Protein AF-0000000080758827 (afdb_homodimer)

Nearest PDB structures (foldseek):
  2hun-assembly1_A  TM=9.505E-01  e=1.507E-39  Pyrococcus horikoshii OT3
  2hun-assembly1_B  TM=9.381E-01  e=6.979E-38  Pyrococcus horikoshii OT3
  1bxk-assembly1_B  TM=9.393E-01  e=3.432E-36  Escherichia coli
  1r66-assembly1_A-2  TM=9.155E-01  e=5.940E-34  Streptomyces venezuelae
  1r6d-assembly1_A-2  TM=9.085E-01  e=5.594E-34  Streptomyces venezuelae

Radius of gyration: 26.85 Å; Cα contacts (8 Å, |Δi|>4): 1337; chains: 2; bounding box: 59×75×56 Å

Structure (mmCIF, N/CA/C/O backbone):
data_AF-0000000080758827-model_v1
#
loop_
_entity.id
_entity.type
_entity.pdbx_description
1 polymer 'NAD-dependent epimerase/dehydratase'
#
loop_
_atom_site.group_PDB
_atom_site.id
_atom_site.type_symbol
_atom_site.label_atom_id
_atom_site.label_alt_id
_atom_site.label_comp_id
_atom_site.label_asym_id
_atom_site.label_entity_id
_atom_site.label_seq_id
_atom_site.pdbx_PDB_ins_code
_atom_site.Cartn_x
_atom_site.Cartn_y
_atom_site.Cartn_z
_atom_site.occupancy
_atom_site.B_iso_or_equiv
_atom_site.auth_seq_id
_atom_site.auth_comp_id
_atom_site.auth_asym_id
_atom_site.auth_atom_id
_atom_site.pdbx_PDB_model_num
ATOM 1 N N . MET A 1 1 ? -24.893 -21.952 -14.578 1 91.4 1 MET A N 1
ATOM 2 C CA . MET A 1 1 ? -23.441 -21.861 -14.705 1 91.4 1 MET A CA 1
ATOM 3 C C . MET A 1 1 ? -22.905 -20.647 -13.953 1 91.4 1 MET A C 1
ATOM 5 O O . MET A 1 1 ? -23.513 -19.576 -13.982 1 91.4 1 MET A O 1
ATOM 9 N N . LYS A 1 2 ? -21.865 -20.805 -13.203 1 96.43 2 LYS A N 1
ATOM 10 C CA . LYS A 1 2 ? -21.199 -19.708 -12.506 1 96.43 2 LYS A CA 1
ATOM 11 C C . LYS A 1 2 ? -20.139 -19.058 -13.39 1 96.43 2 LYS A C 1
ATOM 13 O O . LYS A 1 2 ? -19.531 -19.723 -14.231 1 96.43 2 LYS A O 1
ATOM 18 N N . VAL A 1 3 ? -20.022 -17.815 -13.243 1 98.68 3 VAL A N 1
ATOM 19 C CA . VAL A 1 3 ? -19.046 -17.077 -14.039 1 98.68 3 VAL A CA 1
ATOM 20 C C . VAL A 1 3 ? -17.894 -16.616 -13.148 1 98.68 3 VAL A C 1
ATOM 22 O O . VAL A 1 3 ? -18.119 -16.028 -12.087 1 98.68 3 VAL A O 1
ATOM 25 N N . MET A 1 4 ? -16.681 -16.916 -13.587 1 98.79 4 MET A N 1
ATOM 26 C CA . MET A 1 4 ? -15.481 -16.48 -12.878 1 98.79 4 MET A CA 1
ATOM 27 C C . MET A 1 4 ? -14.626 -15.577 -13.76 1 98.79 4 MET A C 1
ATOM 29 O O . MET A 1 4 ? -14.297 -15.938 -14.891 1 98.79 4 MET A O 1
ATOM 33 N N . LEU A 1 5 ? -14.383 -14.419 -13.299 1 98.91 5 LEU A N 1
ATOM 34 C CA . LEU A 1 5 ? -13.398 -13.562 -13.95 1 98.91 5 LEU A CA 1
ATOM 35 C C . LEU A 1 5 ? -12.003 -13.815 -13.389 1 98.91 5 LEU A C 1
ATOM 37 O O . LEU A 1 5 ? -11.778 -13.671 -12.185 1 98.91 5 LEU A O 1
ATOM 41 N N . VAL A 1 6 ? -11.105 -14.219 -14.234 1 98.9 6 VAL A N 1
ATOM 42 C CA . VAL A 1 6 ? -9.703 -14.416 -13.88 1 98.9 6 VAL A CA 1
ATOM 43 C C . VAL A 1 6 ? -8.843 -13.362 -14.572 1 98.9 6 VAL A C 1
ATOM 45 O O . VAL A 1 6 ? -8.826 -13.275 -15.802 1 98.9 6 VAL A O 1
ATOM 48 N N . THR A 1 7 ? -8.188 -12.564 -13.79 1 98.82 7 THR A N 1
ATOM 49 C CA . THR A 1 7 ? -7.216 -11.655 -14.389 1 98.82 7 THR A CA 1
ATOM 50 C C . THR A 1 7 ? -5.811 -12.248 -14.326 1 98.82 7 THR A C 1
ATOM 52 O O . THR A 1 7 ? -5.467 -12.942 -13.367 1 98.82 7 THR A O 1
ATOM 55 N N . GLY A 1 8 ? -5.039 -11.956 -15.349 1 97.85 8 GLY A N 1
ATOM 56 C CA . GLY A 1 8 ? -3.709 -12.542 -15.408 1 97.85 8 GLY A CA 1
ATOM 57 C C . GLY A 1 8 ? -3.723 -14.021 -15.744 1 97.85 8 GLY A C 1
ATOM 58 O O . GLY A 1 8 ? -2.812 -14.759 -15.362 1 97.85 8 GLY A O 1
ATOM 59 N N . GLY A 1 9 ? -4.741 -14.445 -16.443 1 98.16 9 GLY A N 1
ATOM 60 C CA . GLY A 1 9 ? -4.932 -15.865 -16.692 1 98.16 9 GLY A CA 1
ATOM 61 C C . GLY A 1 9 ? -4.026 -16.407 -17.781 1 98.16 9 GLY A C 1
ATOM 62 O O . GLY A 1 9 ? -3.941 -17.621 -17.979 1 98.16 9 GLY A O 1
ATOM 63 N N . ALA A 1 10 ? -3.317 -15.534 -18.455 1 97.6 10 ALA A N 1
ATOM 64 C CA . ALA A 1 10 ? -2.369 -15.978 -19.474 1 97.6 10 ALA A CA 1
ATOM 65 C C . ALA A 1 10 ? -0.951 -16.038 -18.914 1 97.6 10 ALA A C 1
ATOM 67 O O . ALA A 1 10 ? -0.002 -16.34 -19.642 1 97.6 10 ALA A O 1
ATOM 68 N N . GLY A 1 11 ? -0.838 -15.736 -17.637 1 96.56 11 GLY A N 1
ATOM 69 C CA . GLY A 1 11 ? 0.446 -15.852 -16.964 1 96.56 11 GLY A CA 1
ATOM 70 C C . GLY A 1 11 ? 0.723 -17.249 -16.443 1 96.56 11 GLY A C 1
ATOM 71 O O . GLY A 1 11 ? -0.016 -18.188 -16.746 1 96.56 11 GLY A O 1
ATOM 72 N N . PHE A 1 12 ? 1.74 -17.387 -15.606 1 96.71 12 PHE A N 1
ATOM 73 C CA . PHE A 1 12 ? 2.234 -18.662 -15.099 1 96.71 12 PHE A CA 1
ATOM 74 C C . PHE A 1 12 ? 1.199 -19.321 -14.195 1 96.71 12 PHE A C 1
ATOM 76 O O . PHE A 1 12 ? 0.519 -20.264 -14.605 1 96.71 12 PHE A O 1
ATOM 83 N N . VAL A 1 13 ? 0.842 -18.702 -13.058 1 97.9 13 VAL A N 1
ATOM 84 C CA . VAL A 1 13 ? -0.056 -19.339 -12.101 1 97.9 13 VAL A CA 1
ATOM 85 C C . VAL A 1 13 ? -1.488 -19.298 -12.63 1 97.9 13 VAL A C 1
ATOM 87 O O . VAL A 1 13 ? -2.231 -20.275 -12.505 1 97.9 13 VAL A O 1
ATOM 90 N N . GLY A 1 14 ? -1.857 -18.209 -13.284 1 98.34 14 GLY A N 1
ATOM 91 C CA . GLY A 1 14 ? -3.207 -18.036 -13.797 1 98.34 14 GLY A CA 1
ATOM 92 C C . GLY A 1 14 ? -3.592 -19.078 -14.83 1 98.34 14 GLY A C 1
ATOM 93 O O . GLY A 1 14 ? -4.687 -19.641 -14.773 1 98.34 14 GLY A O 1
ATOM 94 N N . SER A 1 15 ? -2.7 -19.369 -15.765 1 98.26 15 SER A N 1
ATOM 95 C CA . SER A 1 15 ? -3.009 -20.33 -16.818 1 98.26 15 SER A CA 1
ATOM 96 C C . SER A 1 15 ? -3.12 -21.745 -16.26 1 98.26 15 SER A C 1
ATOM 98 O O . SER A 1 15 ? -3.99 -22.515 -16.675 1 98.26 15 SER A O 1
ATOM 100 N N . ASN A 1 16 ? -2.22 -22.069 -15.317 1 98.45 16 ASN A N 1
ATOM 101 C CA . ASN A 1 16 ? -2.304 -23.373 -14.668 1 98.45 16 ASN A CA 1
ATOM 102 C C . ASN A 1 16 ? -3.592 -23.517 -13.864 1 98.45 16 ASN A C 1
ATOM 104 O O . ASN A 1 16 ? -4.21 -24.583 -13.859 1 98.45 16 ASN A O 1
ATOM 108 N N . PHE A 1 17 ? -4.033 -22.457 -13.239 1 98.8 17 PHE A N 1
ATOM 109 C CA . PHE A 1 17 ? -5.256 -22.471 -12.445 1 98.8 17 PHE A CA 1
ATOM 110 C C . PHE A 1 17 ? -6.474 -22.705 -13.331 1 98.8 17 PHE A C 1
ATOM 112 O O . PHE A 1 17 ? -7.316 -23.553 -13.027 1 98.8 17 PHE A O 1
ATOM 119 N N . ILE A 1 18 ? -6.544 -21.924 -14.413 1 98.72 18 ILE A N 1
ATOM 120 C CA . ILE A 1 18 ? -7.7 -22.028 -15.297 1 98.72 18 ILE A CA 1
ATOM 121 C C . ILE A 1 18 ? -7.811 -23.453 -15.836 1 98.72 18 ILE A C 1
ATOM 123 O O . ILE A 1 18 ? -8.886 -24.056 -15.798 1 98.72 18 ILE A O 1
ATOM 127 N N . ARG A 1 19 ? -6.676 -24.016 -16.305 1 97.36 19 ARG A N 1
ATOM 128 C CA . ARG A 1 19 ? -6.648 -25.368 -16.852 1 97.36 19 ARG A CA 1
ATOM 129 C C . ARG A 1 19 ? -7.075 -26.392 -15.806 1 97.36 19 ARG A C 1
ATOM 131 O O . ARG A 1 19 ? -7.941 -27.23 -16.066 1 97.36 19 ARG A O 1
ATOM 138 N N . PHE A 1 20 ? -6.486 -26.297 -14.65 1 97.46 20 PHE A N 1
ATOM 139 C CA . PHE A 1 20 ? -6.775 -27.21 -13.55 1 97.46 20 PHE A CA 1
ATOM 140 C C . PHE A 1 20 ? -8.239 -27.113 -13.137 1 97.46 20 PHE A C 1
ATOM 142 O O . PHE A 1 20 ? -8.909 -28.132 -12.962 1 97.46 20 PHE A O 1
ATOM 149 N N . PHE A 1 21 ? -8.741 -25.924 -12.985 1 98.27 21 PHE A N 1
ATOM 150 C CA . PHE A 1 21 ? -10.069 -25.648 -12.45 1 98.27 21 PHE A CA 1
ATOM 151 C C . PHE A 1 21 ? -11.15 -26.122 -13.414 1 98.27 21 PHE A C 1
ATOM 153 O O . PHE A 1 21 ? -12.115 -26.771 -13.003 1 98.27 21 PHE A O 1
ATOM 160 N N . LEU A 1 22 ? -11.037 -25.799 -14.714 1 97.39 22 LEU A N 1
ATOM 161 C CA . LEU A 1 22 ? -12.053 -26.136 -15.705 1 97.39 22 LEU A CA 1
ATOM 162 C C . LEU A 1 22 ? -12.142 -27.645 -15.902 1 97.39 22 LEU A C 1
ATOM 164 O O . LEU A 1 22 ? -13.209 -28.171 -16.229 1 97.39 22 LEU A O 1
ATOM 168 N N . ARG A 1 23 ? -11.04 -28.359 -15.705 1 95.74 23 ARG A N 1
ATOM 169 C CA . ARG A 1 23 ? -11.032 -29.813 -15.828 1 95.74 23 ARG A CA 1
ATOM 170 C C . ARG A 1 23 ? -11.882 -30.459 -14.739 1 95.74 23 ARG A C 1
ATOM 172 O O . ARG A 1 23 ? -12.485 -31.512 -14.957 1 95.74 23 ARG A O 1
ATOM 179 N N . ARG A 1 24 ? -12.066 -29.78 -13.65 1 95.75 24 ARG A N 1
ATOM 180 C CA . ARG A 1 24 ? -12.657 -30.432 -12.486 1 95.75 24 ARG A CA 1
ATOM 181 C C . ARG A 1 24 ? -14.004 -29.808 -12.135 1 95.75 24 ARG A C 1
ATOM 183 O O . ARG A 1 24 ? -14.771 -30.373 -11.352 1 95.75 24 ARG A O 1
ATOM 190 N N . ASN A 1 25 ? -14.325 -28.711 -12.72 1 96.23 25 ASN A N 1
ATOM 191 C CA . ASN A 1 25 ? -15.56 -27.998 -12.413 1 96.23 25 ASN A CA 1
ATOM 192 C C . ASN A 1 25 ? -16.348 -27.671 -13.679 1 96.23 25 ASN A C 1
ATOM 194 O O . ASN A 1 25 ? -16.134 -26.625 -14.295 1 96.23 25 ASN A O 1
ATOM 198 N N . LYS A 1 26 ? -17.403 -28.404 -13.946 1 94.59 26 LYS A N 1
ATOM 199 C CA . LYS A 1 26 ? -18.102 -28.347 -15.226 1 94.59 26 LYS A CA 1
ATOM 200 C C . LYS A 1 26 ? -19.119 -27.21 -15.248 1 94.59 26 LYS A C 1
ATOM 202 O O . LYS A 1 26 ? -19.545 -26.771 -16.319 1 94.59 26 LYS A O 1
ATOM 207 N N . ASN A 1 27 ? -19.448 -26.694 -14.147 1 96.36 27 ASN A N 1
ATOM 208 C CA . ASN A 1 27 ? -20.522 -25.71 -14.068 1 96.36 27 ASN A CA 1
ATOM 209 C C . ASN A 1 27 ? -19.975 -24.286 -14.017 1 96.36 27 ASN A C 1
ATOM 211 O O . ASN A 1 27 ? -20.65 -23.374 -13.536 1 96.36 27 ASN A O 1
ATOM 215 N N . PHE A 1 28 ? -18.788 -24.059 -14.576 1 97.91 28 PHE A N 1
ATOM 216 C CA . PHE A 1 28 ? -18.194 -22.728 -14.546 1 97.91 28 PHE A CA 1
ATOM 217 C C . PHE A 1 28 ? -17.837 -22.263 -15.953 1 97.91 28 PHE A C 1
ATOM 219 O O . PHE A 1 28 ? -17.416 -23.065 -16.79 1 97.91 28 PHE A O 1
ATOM 226 N N . ILE A 1 29 ? -17.985 -21.005 -16.182 1 98.31 29 ILE A N 1
ATOM 227 C CA . ILE A 1 29 ? -17.431 -20.277 -17.318 1 98.31 29 ILE A CA 1
ATOM 228 C C . ILE A 1 29 ? -16.346 -19.316 -16.836 1 98.31 29 ILE A C 1
ATOM 230 O O . ILE A 1 29 ? -16.512 -18.646 -15.814 1 98.31 29 ILE A O 1
ATOM 234 N N . ILE A 1 30 ? -15.254 -19.262 -17.568 1 98.73 30 ILE A N 1
ATOM 235 C CA . ILE A 1 30 ? -14.148 -18.408 -17.152 1 98.73 30 ILE A CA 1
ATOM 236 C C . ILE A 1 30 ? -13.938 -17.297 -18.178 1 98.73 30 ILE A C 1
ATOM 238 O O . ILE A 1 30 ? -13.795 -17.567 -19.373 1 98.73 30 ILE A O 1
ATOM 242 N N . ILE A 1 31 ? -14.021 -16.07 -17.734 1 98.85 31 ILE A N 1
ATOM 243 C CA . ILE A 1 31 ? -13.564 -14.905 -18.485 1 98.85 31 ILE A CA 1
ATOM 244 C C . ILE A 1 31 ? -12.13 -14.565 -18.087 1 98.85 31 ILE A C 1
ATOM 246 O O . ILE A 1 31 ? -11.876 -14.143 -16.956 1 98.85 31 ILE A O 1
ATOM 250 N N . ASN A 1 32 ? -11.195 -14.781 -18.998 1 98.78 32 ASN A N 1
ATOM 251 C CA . ASN A 1 32 ? -9.778 -14.522 -18.769 1 98.78 32 ASN A CA 1
ATOM 252 C C . ASN A 1 32 ? -9.367 -13.15 -19.296 1 98.78 32 ASN A C 1
ATOM 254 O O . ASN A 1 32 ? -9.32 -12.935 -20.508 1 98.78 32 ASN A O 1
ATOM 258 N N . MET A 1 33 ? -9.062 -12.253 -18.426 1 98.6 33 MET A N 1
ATOM 259 C CA . MET A 1 33 ? -8.585 -10.929 -18.817 1 98.6 33 MET A CA 1
ATOM 260 C C . MET A 1 33 ? -7.083 -10.804 -18.59 1 98.6 33 MET A C 1
ATOM 262 O O . MET A 1 33 ? -6.596 -11.043 -17.483 1 98.6 33 MET A O 1
ATOM 266 N N . ASP A 1 34 ? -6.376 -10.431 -19.576 1 98.1 34 ASP A N 1
ATOM 267 C CA . ASP A 1 34 ? -4.922 -10.307 -19.515 1 98.1 34 ASP A CA 1
ATOM 268 C C . ASP A 1 34 ? -4.42 -9.248 -20.494 1 98.1 34 ASP A C 1
ATOM 270 O O . ASP A 1 34 ? -4.974 -9.089 -21.583 1 98.1 34 ASP A O 1
ATOM 274 N N . ASN A 1 35 ? -3.359 -8.565 -20.054 1 96.06 35 ASN A N 1
ATOM 275 C CA . ASN A 1 35 ? -2.834 -7.522 -20.928 1 96.06 35 ASN A CA 1
ATOM 276 C C . ASN A 1 35 ? -1.701 -8.044 -21.807 1 96.06 35 ASN A C 1
ATOM 278 O O . ASN A 1 35 ? -1.16 -7.307 -22.633 1 96.06 35 ASN A O 1
ATOM 282 N N . LEU A 1 36 ? -1.297 -9.315 -21.647 1 94.26 36 LEU A N 1
ATOM 283 C CA . LEU A 1 36 ? -0.262 -9.986 -22.426 1 94.26 36 LEU A CA 1
ATOM 284 C C . LEU A 1 36 ? 1.051 -9.213 -22.363 1 94.26 36 LEU A C 1
ATOM 286 O O . LEU A 1 36 ? 1.664 -8.938 -23.397 1 94.26 36 LEU A O 1
ATOM 290 N N . SER A 1 37 ? 1.338 -8.821 -21.059 1 86.37 37 SER A N 1
ATOM 291 C CA . SER A 1 37 ? 2.641 -8.206 -20.832 1 86.37 37 SER A CA 1
ATOM 292 C C . SER A 1 37 ? 3.772 -9.202 -21.072 1 86.37 37 SER A C 1
ATOM 294 O O . SER A 1 37 ? 3.531 -10.329 -21.509 1 86.37 37 SER A O 1
ATOM 296 N N . SER A 1 38 ? 4.967 -8.861 -20.793 1 78.53 38 SER A N 1
ATOM 297 C CA . SER A 1 38 ? 6.15 -9.644 -21.136 1 78.53 38 SER A CA 1
ATOM 298 C C . SER A 1 38 ? 6.176 -10.967 -20.379 1 78.53 38 SER A C 1
ATOM 300 O O . SER A 1 38 ? 6.854 -11.911 -20.791 1 78.53 38 SER A O 1
ATOM 302 N N . THR A 1 39 ? 5.373 -11.064 -19.356 1 81.45 39 THR A N 1
ATOM 303 C CA . THR A 1 39 ? 5.426 -12.267 -18.533 1 81.45 39 THR A CA 1
ATOM 304 C C . THR A 1 39 ? 4.229 -13.17 -18.817 1 81.45 39 THR A C 1
ATOM 306 O O . THR A 1 39 ? 3.995 -14.143 -18.098 1 81.45 39 THR A O 1
ATOM 309 N N . SER A 1 40 ? 3.421 -12.828 -19.757 1 90.08 40 SER A N 1
ATOM 310 C CA . SER A 1 40 ? 2.255 -13.625 -20.123 1 90.08 40 SER A CA 1
ATOM 311 C C . SER A 1 40 ? 2.244 -13.937 -21.616 1 90.08 40 SER A C 1
ATOM 313 O O . SER A 1 40 ? 2.889 -13.243 -22.404 1 90.08 40 SER A O 1
ATOM 315 N N . ASN A 1 41 ? 1.551 -15.064 -21.906 1 92.42 41 ASN A N 1
ATOM 316 C CA . ASN A 1 41 ? 1.505 -15.578 -23.271 1 92.42 41 ASN A CA 1
ATOM 317 C C . ASN A 1 41 ? 0.229 -16.375 -23.527 1 92.42 41 ASN A C 1
ATOM 319 O O . ASN A 1 41 ? -0.125 -17.257 -22.741 1 92.42 41 ASN A O 1
ATOM 323 N N . LEU A 1 42 ? -0.366 -16.097 -24.672 1 94.74 42 LEU A N 1
ATOM 324 C CA . LEU A 1 42 ? -1.588 -16.82 -25.006 1 94.74 42 LEU A CA 1
ATOM 325 C C . LEU A 1 42 ? -1.295 -18.295 -25.259 1 94.74 42 LEU A C 1
ATOM 327 O O . LEU A 1 42 ? -2.197 -19.132 -25.193 1 94.74 42 LEU A O 1
ATOM 331 N N . GLU A 1 43 ? -0.035 -18.608 -25.533 1 94.15 43 GLU A N 1
ATOM 332 C CA . GLU A 1 43 ? 0.355 -20.005 -25.705 1 94.15 43 GLU A CA 1
ATOM 333 C C . GLU A 1 43 ? 0.105 -20.809 -24.432 1 94.15 43 GLU A C 1
ATOM 335 O O . GLU A 1 43 ? -0.091 -22.024 -24.488 1 94.15 43 GLU A O 1
ATOM 340 N N . ASN A 1 44 ? 0.028 -20.116 -23.312 1 95.89 44 ASN A N 1
ATOM 341 C CA . ASN A 1 44 ? -0.185 -20.781 -22.031 1 95.89 44 ASN A CA 1
ATOM 342 C C . ASN A 1 44 ? -1.606 -21.326 -21.912 1 95.89 44 ASN A C 1
ATOM 344 O O . ASN A 1 44 ? -1.872 -22.2 -21.086 1 95.89 44 ASN A O 1
ATOM 348 N N . VAL A 1 45 ? -2.536 -20.805 -22.738 1 96.66 45 VAL A N 1
ATOM 349 C CA . VAL A 1 45 ? -3.931 -21.221 -22.637 1 96.66 45 VAL A CA 1
ATOM 350 C C . VAL A 1 45 ? -4.445 -21.643 -24.012 1 96.66 45 VAL A C 1
ATOM 352 O O . VAL A 1 45 ? -5.647 -21.575 -24.281 1 96.66 45 VAL A O 1
ATOM 355 N N . LYS A 1 46 ? -3.596 -21.965 -24.902 1 95.04 46 LYS A N 1
ATOM 356 C CA . LYS A 1 46 ? -3.95 -22.312 -26.275 1 95.04 46 LYS A CA 1
ATOM 357 C C . LYS A 1 46 ? -4.91 -23.498 -26.313 1 95.04 46 LYS A C 1
ATOM 359 O O . LYS A 1 46 ? -5.808 -23.55 -27.155 1 95.04 46 LYS A O 1
ATOM 364 N N . ASP A 1 47 ? -4.757 -24.447 -25.426 1 94.41 47 ASP A N 1
ATOM 365 C CA . ASP A 1 47 ? -5.559 -25.666 -25.376 1 94.41 47 ASP A CA 1
ATOM 366 C C . ASP A 1 47 ? -6.997 -25.36 -24.965 1 94.41 47 ASP A C 1
ATOM 368 O O . ASP A 1 47 ? -7.893 -26.184 -25.16 1 94.41 47 ASP A O 1
ATOM 372 N N . LEU A 1 48 ? -7.264 -24.144 -24.417 1 96.3 48 LEU A N 1
ATOM 373 C CA . LEU A 1 48 ? -8.585 -23.767 -23.926 1 96.3 48 LEU A CA 1
ATOM 374 C C . LEU A 1 48 ? -9.32 -22.907 -24.948 1 96.3 48 LEU A C 1
ATOM 376 O O . LEU A 1 48 ? -10.523 -22.669 -24.816 1 96.3 48 LEU A O 1
ATOM 380 N N . GLU A 1 49 ? -8.632 -22.511 -25.951 1 93.01 49 GLU A N 1
ATOM 381 C CA . GLU A 1 49 ? -9.115 -21.503 -26.89 1 93.01 49 GLU A CA 1
ATOM 382 C C . GLU A 1 49 ? -10.441 -21.924 -27.517 1 93.01 49 GLU A C 1
ATOM 384 O O . GLU A 1 49 ? -11.292 -21.08 -27.806 1 93.01 49 GLU A O 1
ATOM 389 N N . LYS A 1 50 ? -10.747 -23.228 -27.706 1 93.69 50 LYS A N 1
ATOM 390 C CA . LYS A 1 50 ? -11.943 -23.706 -28.394 1 93.69 50 LYS A CA 1
ATOM 391 C C . LYS A 1 50 ? -13.029 -24.103 -27.397 1 93.69 50 LYS A C 1
ATOM 393 O O . LYS A 1 50 ? -14.141 -24.457 -27.792 1 93.69 50 LYS A O 1
ATOM 398 N N . SER A 1 51 ? -12.723 -24.081 -26.148 1 95.2 51 SER A N 1
ATOM 399 C CA . SER A 1 51 ? -13.71 -24.43 -25.132 1 95.2 51 SER A CA 1
ATOM 400 C C . SER A 1 51 ? -14.816 -23.383 -25.053 1 95.2 51 SER A C 1
ATOM 402 O O . SER A 1 51 ? -14.54 -22.185 -24.972 1 95.2 51 SER A O 1
ATOM 404 N N . PRO A 1 52 ? -16.05 -23.776 -25.074 1 96.21 52 PRO A N 1
ATOM 405 C CA . PRO A 1 52 ? -17.153 -22.823 -24.932 1 96.21 52 PRO A CA 1
ATOM 406 C C . PRO A 1 52 ? -17.213 -22.193 -23.542 1 96.21 52 PRO A C 1
ATOM 408 O O . PRO A 1 52 ? -17.942 -21.22 -23.333 1 96.21 52 PRO A O 1
ATOM 411 N N . ARG A 1 53 ? -16.455 -22.74 -22.59 1 97.86 53 ARG A N 1
ATOM 412 C CA . ARG A 1 53 ? -16.498 -22.261 -21.212 1 97.86 53 ARG A CA 1
ATOM 413 C C . ARG A 1 53 ? -15.327 -21.329 -20.92 1 97.86 53 ARG A C 1
ATOM 415 O O . ARG A 1 53 ? -15.119 -20.925 -19.774 1 97.86 53 ARG A O 1
ATOM 422 N N . TYR A 1 54 ? -14.553 -21.001 -21.96 1 98.3 54 TYR A N 1
ATOM 423 C CA . TYR A 1 54 ? -13.402 -20.117 -21.821 1 98.3 54 TYR A CA 1
ATOM 424 C C . TYR A 1 54 ? -13.501 -18.937 -22.781 1 98.3 54 TYR A C 1
ATOM 426 O O . TYR A 1 54 ? -13.646 -19.124 -23.991 1 98.3 54 TYR A O 1
ATOM 434 N N . HIS A 1 55 ? -13.384 -17.747 -22.286 1 98.28 55 HIS A N 1
ATOM 435 C CA . HIS A 1 55 ? -13.401 -16.519 -23.072 1 98.28 55 HIS A CA 1
ATOM 436 C C . HIS A 1 55 ? -12.227 -15.616 -22.709 1 98.28 55 HIS A C 1
ATOM 438 O O . HIS A 1 55 ? -11.934 -15.416 -21.528 1 98.28 55 HIS A O 1
ATOM 444 N N . PHE A 1 56 ? -11.589 -15.065 -23.717 1 98.29 56 PHE A N 1
ATOM 445 C CA . PHE A 1 56 ? -10.423 -14.219 -23.495 1 98.29 56 PHE A CA 1
ATOM 446 C C . PHE A 1 56 ? -10.751 -12.758 -23.781 1 98.29 56 PHE A C 1
ATOM 448 O O . PHE A 1 56 ? -11.428 -12.449 -24.764 1 98.29 56 PHE A O 1
ATOM 455 N N . VAL A 1 57 ? -10.321 -11.889 -22.9 1 98.2 57 VAL A N 1
ATOM 456 C CA . VAL A 1 57 ? -10.403 -10.442 -23.07 1 98.2 57 VAL A CA 1
ATOM 457 C C . VAL A 1 57 ? -9.016 -9.823 -22.913 1 98.2 57 VAL A C 1
ATOM 459 O O . VAL A 1 57 ? -8.395 -9.938 -21.854 1 98.2 57 VAL A O 1
ATOM 462 N N . LYS A 1 58 ? -8.508 -9.229 -23.958 1 98.09 58 LYS A N 1
ATOM 463 C CA . LYS A 1 58 ? -7.229 -8.531 -23.859 1 98.09 58 LYS A CA 1
ATOM 464 C C . LYS A 1 58 ? -7.399 -7.163 -23.205 1 98.09 58 LYS A C 1
ATOM 466 O O . LYS A 1 58 ? -8.183 -6.337 -23.676 1 98.09 58 LYS A O 1
ATOM 471 N N . GLY A 1 59 ? -6.717 -6.964 -22.107 1 97.25 59 GLY A N 1
ATOM 472 C CA . GLY A 1 59 ? -6.783 -5.653 -21.482 1 97.25 59 GLY A CA 1
ATOM 473 C C . GLY A 1 59 ? -6.094 -5.602 -20.131 1 97.25 59 GLY A C 1
ATOM 474 O O . GLY A 1 59 ? -5.821 -6.641 -19.527 1 97.25 59 GLY A O 1
ATOM 475 N N . SER A 1 60 ? -5.883 -4.41 -19.726 1 96.75 60 SER A N 1
ATOM 476 C CA . SER A 1 60 ? -5.229 -4.142 -18.449 1 96.75 60 SER A CA 1
ATOM 477 C C . SER A 1 60 ? -6.251 -3.866 -17.352 1 96.75 60 SER A C 1
ATOM 479 O O . SER A 1 60 ? -7.261 -3.199 -17.589 1 96.75 60 SER A O 1
ATOM 481 N N . ILE A 1 61 ? -5.93 -4.306 -16.177 1 97.77 61 ILE A N 1
ATOM 482 C CA . ILE A 1 61 ? -6.839 -4.06 -15.063 1 97.77 61 ILE A CA 1
ATOM 483 C C . ILE A 1 61 ? -6.737 -2.6 -14.627 1 97.77 61 ILE A C 1
ATOM 485 O O . ILE A 1 61 ? -7.534 -2.132 -13.81 1 97.77 61 ILE A O 1
ATOM 489 N N . THR A 1 62 ? -5.782 -1.86 -15.158 1 95.38 62 THR A N 1
ATOM 490 C CA . THR A 1 62 ? -5.676 -0.437 -14.856 1 95.38 62 THR A CA 1
ATOM 491 C C . THR A 1 62 ? -6.653 0.37 -15.706 1 95.38 62 THR A C 1
ATOM 493 O O . THR A 1 62 ? -6.84 1.567 -15.479 1 95.38 62 THR A O 1
ATOM 496 N N . ASN A 1 63 ? -7.19 -0.233 -16.722 1 96.49 63 ASN A N 1
ATOM 497 C CA . ASN A 1 63 ? -8.189 0.412 -17.567 1 96.49 63 ASN A CA 1
ATOM 498 C C . ASN A 1 63 ? -9.582 0.335 -16.947 1 96.49 63 ASN A C 1
ATOM 500 O O . ASN A 1 63 ? -10.335 -0.602 -17.217 1 96.49 63 ASN A O 1
ATOM 504 N N . HIS A 1 64 ? -9.909 1.32 -16.261 1 94.89 64 HIS A N 1
ATOM 505 C CA . HIS A 1 64 ? -11.141 1.344 -15.481 1 94.89 64 HIS A CA 1
ATOM 506 C C . HIS A 1 64 ? -12.361 1.127 -16.37 1 94.89 64 HIS A C 1
ATOM 508 O O . HIS A 1 64 ? -13.276 0.385 -16.006 1 94.89 64 HIS A O 1
ATOM 514 N N . GLU A 1 65 ? -12.356 1.76 -17.466 1 96.49 65 GLU A N 1
ATOM 515 C CA . GLU A 1 65 ? -13.49 1.649 -18.379 1 96.49 65 GLU A CA 1
ATOM 516 C C . GLU A 1 65 ? -13.658 0.217 -18.879 1 96.49 65 GLU A C 1
ATOM 518 O O . GLU A 1 65 ? -14.775 -0.303 -18.926 1 96.49 65 GLU A O 1
ATOM 523 N N . LEU A 1 66 ? -12.601 -0.39 -19.236 1 98.16 66 LEU A N 1
ATOM 524 C CA . LEU A 1 66 ? -12.656 -1.76 -19.735 1 98.16 66 LEU A CA 1
ATOM 525 C C . LEU A 1 66 ? -13.088 -2.723 -18.635 1 98.16 66 LEU A C 1
ATOM 527 O O . LEU A 1 66 ? -13.894 -3.625 -18.874 1 98.16 66 LEU A O 1
ATOM 531 N N . VAL A 1 67 ? -12.562 -2.544 -17.464 1 98.3 67 VAL A N 1
ATOM 532 C CA . VAL A 1 67 ? -12.903 -3.412 -16.342 1 98.3 67 VAL A CA 1
ATOM 533 C C . VAL A 1 67 ? -14.393 -3.292 -16.031 1 98.3 67 VAL A C 1
ATOM 535 O O . VAL A 1 67 ? -15.076 -4.3 -15.835 1 98.3 67 VAL A O 1
ATOM 538 N N . ASN A 1 68 ? -14.868 -2.088 -16.029 1 97.22 68 ASN A N 1
ATOM 539 C CA . ASN A 1 68 ? -16.295 -1.867 -15.824 1 97.22 68 ASN A CA 1
ATOM 540 C C . ASN A 1 68 ? -17.13 -2.58 -16.884 1 97.22 68 ASN A C 1
ATOM 542 O O . ASN A 1 68 ? -18.144 -3.205 -16.565 1 97.22 68 ASN A O 1
ATOM 546 N N . TYR A 1 69 ? -16.683 -2.452 -18.083 1 98.35 69 TYR A N 1
ATOM 547 C CA . TYR A 1 69 ? -17.389 -3.086 -19.191 1 98.35 69 TYR A CA 1
ATOM 548 C C . TYR A 1 69 ? -17.434 -4.599 -19.015 1 98.35 69 TYR A C 1
ATOM 550 O O . TYR A 1 69 ? -18.488 -5.218 -19.175 1 98.35 69 TYR A O 1
ATOM 558 N N . VAL A 1 70 ? -16.34 -5.202 -18.69 1 98.7 70 VAL A N 1
ATOM 559 C CA . VAL A 1 70 ? -16.223 -6.652 -18.574 1 98.7 70 VAL A CA 1
ATOM 560 C C . VAL A 1 70 ? -17.112 -7.153 -17.439 1 98.7 70 VAL A C 1
ATOM 562 O O . VAL A 1 70 ? -17.832 -8.142 -17.596 1 98.7 70 VAL A O 1
ATOM 565 N N . ILE A 1 71 ? -17.087 -6.493 -16.267 1 98.38 71 ILE A N 1
ATOM 566 C CA . ILE A 1 71 ? -17.845 -6.928 -15.099 1 98.38 71 ILE A CA 1
ATOM 567 C C . ILE A 1 71 ? -19.337 -6.707 -15.34 1 98.38 71 ILE A C 1
ATOM 569 O O . ILE A 1 71 ? -20.163 -7.548 -14.977 1 98.38 71 ILE A O 1
ATOM 573 N N . LYS A 1 72 ? -19.648 -5.595 -16.004 1 97.59 72 LYS A N 1
ATOM 574 C CA . LYS A 1 72 ? -21.043 -5.327 -16.342 1 97.59 72 LYS A CA 1
ATOM 575 C C . LYS A 1 72 ? -21.581 -6.368 -17.32 1 97.59 72 LYS A C 1
ATOM 577 O O . LYS A 1 72 ? -22.701 -6.858 -17.159 1 97.59 72 LYS A O 1
ATOM 582 N N . ARG A 1 73 ? -20.814 -6.719 -18.277 1 98.24 73 ARG A N 1
ATOM 583 C CA . ARG A 1 73 ? -21.233 -7.596 -19.366 1 98.24 73 ARG A CA 1
ATOM 584 C C . ARG A 1 73 ? -21.376 -9.036 -18.884 1 98.24 73 ARG A C 1
ATOM 586 O O . ARG A 1 73 ? -22.345 -9.717 -19.226 1 98.24 73 ARG A O 1
ATOM 593 N N . HIS A 1 74 ? -20.39 -9.479 -18.098 1 98.26 74 HIS A N 1
ATOM 594 C CA . HIS A 1 74 ? -20.324 -10.907 -17.807 1 98.26 74 HIS A CA 1
ATOM 595 C C . HIS A 1 74 ? -20.886 -11.214 -16.423 1 98.26 74 HIS A C 1
ATOM 597 O O . HIS A 1 74 ? -21.17 -12.371 -16.106 1 98.26 74 HIS A O 1
ATOM 603 N N . ARG A 1 75 ? -21.043 -10.235 -15.562 1 96.94 75 ARG A N 1
ATOM 604 C CA . ARG A 1 75 ? -21.634 -10.361 -14.234 1 96.94 75 ARG A CA 1
ATOM 605 C C . ARG A 1 75 ? -21.021 -11.53 -13.47 1 96.94 75 ARG A C 1
ATOM 607 O O . ARG A 1 75 ? -21.739 -12.415 -13 1 96.94 75 ARG A O 1
ATOM 614 N N . PRO A 1 76 ? -19.679 -11.484 -13.296 1 98.66 76 PRO A N 1
ATOM 615 C CA . PRO A 1 76 ? -19.02 -12.609 -12.629 1 98.66 76 PRO A CA 1
ATOM 616 C C . PRO A 1 76 ? -19.507 -12.813 -11.196 1 98.66 76 PRO A C 1
ATOM 618 O O . PRO A 1 76 ? -19.764 -11.84 -10.483 1 98.66 76 PRO A O 1
ATOM 621 N N . ASP A 1 77 ? -19.635 -14.094 -10.834 1 98.28 77 ASP A N 1
ATOM 622 C CA . ASP A 1 77 ? -19.941 -14.476 -9.459 1 98.28 77 ASP A CA 1
ATOM 623 C C . ASP A 1 77 ? -18.703 -14.365 -8.57 1 98.28 77 ASP A C 1
ATOM 625 O O . ASP A 1 77 ? -18.815 -14.105 -7.371 1 98.28 77 ASP A O 1
ATOM 629 N N . CYS A 1 78 ? -17.553 -14.615 -9.106 1 98.45 78 CYS A N 1
ATOM 630 C CA . CYS A 1 78 ? -16.294 -14.513 -8.375 1 98.45 78 CYS A CA 1
ATOM 631 C C . CYS A 1 78 ? -15.194 -13.943 -9.261 1 98.45 78 CYS A C 1
ATOM 633 O O . CYS A 1 78 ? -15.278 -14.017 -10.488 1 98.45 78 CYS A O 1
ATOM 635 N N . ILE A 1 79 ? -14.298 -13.322 -8.69 1 98.91 79 ILE A N 1
ATOM 636 C CA . ILE A 1 79 ? -13.121 -12.763 -9.346 1 98.91 79 ILE A CA 1
ATOM 637 C C . ILE A 1 79 ? -11.856 -13.271 -8.657 1 98.91 79 ILE A C 1
ATOM 639 O O . ILE A 1 79 ? -11.731 -13.184 -7.433 1 98.91 79 ILE A O 1
ATOM 643 N N . ILE A 1 80 ? -10.949 -13.837 -9.373 1 98.95 80 ILE A N 1
ATOM 644 C CA . ILE A 1 80 ? -9.619 -14.173 -8.879 1 98.95 80 ILE A CA 1
ATOM 645 C C . ILE A 1 80 ? -8.573 -13.32 -9.593 1 98.95 80 ILE A C 1
ATOM 647 O O . ILE A 1 80 ? -8.453 -13.372 -10.819 1 98.95 80 ILE A O 1
ATOM 651 N N . ASN A 1 81 ? -7.845 -12.579 -8.877 1 98.9 81 ASN A N 1
ATOM 652 C CA . ASN A 1 81 ? -6.91 -11.612 -9.442 1 98.9 81 ASN A CA 1
ATOM 653 C C . ASN A 1 81 ? -5.473 -12.124 -9.387 1 98.9 81 ASN A C 1
ATOM 655 O O . ASN A 1 81 ? -4.798 -11.983 -8.366 1 98.9 81 ASN A O 1
ATOM 659 N N . PHE A 1 82 ? -4.994 -12.593 -10.533 1 98.52 82 PHE A N 1
ATOM 660 C CA . PHE A 1 82 ? -3.602 -13.009 -10.659 1 98.52 82 PHE A CA 1
ATOM 661 C C . PHE A 1 82 ? -2.754 -11.89 -11.253 1 98.52 82 PHE A C 1
ATOM 663 O O . PHE A 1 82 ? -1.524 -11.966 -11.248 1 98.52 82 PHE A O 1
ATOM 670 N N . ALA A 1 83 ? -3.43 -10.916 -11.788 1 97.37 83 ALA A N 1
ATOM 671 C CA . ALA A 1 83 ? -2.712 -9.897 -12.548 1 97.37 83 ALA A CA 1
ATOM 672 C C . ALA A 1 83 ? -1.691 -9.177 -11.672 1 97.37 83 ALA A C 1
ATOM 674 O O . ALA A 1 83 ? -2.013 -8.74 -10.564 1 97.37 83 ALA A O 1
ATOM 675 N N . SER A 1 84 ? -0.557 -9.123 -12.126 1 92.82 84 SER A N 1
ATOM 676 C CA . SER A 1 84 ? 0.538 -8.493 -11.395 1 92.82 84 SER A CA 1
ATOM 677 C C . SER A 1 84 ? 1.698 -8.151 -12.325 1 92.82 84 SER A C 1
ATOM 679 O O . SER A 1 84 ? 1.909 -8.824 -13.336 1 92.82 84 SER A O 1
ATOM 681 N N . GLU A 1 85 ? 2.284 -7.071 -12.003 1 86.63 85 GLU A N 1
ATOM 682 C CA . GLU A 1 85 ? 3.61 -6.811 -12.558 1 86.63 85 GLU A CA 1
ATOM 683 C C . GLU A 1 85 ? 4.707 -7.297 -11.615 1 86.63 85 GLU A C 1
ATOM 685 O O . GLU A 1 85 ? 4.66 -7.035 -10.412 1 86.63 85 GLU A O 1
ATOM 690 N N . SER A 1 86 ? 5.639 -8.153 -12.143 1 71.81 86 SER A N 1
ATOM 691 C CA . SER A 1 86 ? 6.655 -8.74 -11.275 1 71.81 86 SER A CA 1
ATOM 692 C C . SER A 1 86 ? 8.058 -8.478 -11.81 1 71.81 86 SER A C 1
ATOM 694 O O . SER A 1 86 ? 9.049 -8.751 -11.129 1 71.81 86 SER A O 1
ATOM 696 N N . SER A 1 87 ? 8.11 -8.052 -12.95 1 65.05 87 SER A N 1
ATOM 697 C CA . SER A 1 87 ? 9.438 -7.982 -13.551 1 65.05 87 SER A CA 1
ATOM 698 C C . SER A 1 87 ? 10.075 -6.615 -13.327 1 65.05 87 SER A C 1
ATOM 700 O O . SER A 1 87 ? 9.486 -5.586 -13.668 1 65.05 87 SER A O 1
ATOM 702 N N . LEU A 1 88 ? 11.171 -6.714 -12.715 1 54.97 88 LEU A N 1
ATOM 703 C CA . LEU A 1 88 ? 12.001 -5.545 -12.445 1 54.97 88 LEU A CA 1
ATOM 704 C C . LEU A 1 88 ? 12.532 -4.945 -13.743 1 54.97 88 LEU A C 1
ATOM 706 O O . LEU A 1 88 ? 12.8 -3.743 -13.812 1 54.97 88 LEU A O 1
ATOM 710 N N . ASP A 1 89 ? 12.727 -5.892 -14.643 1 52.24 89 ASP A N 1
ATOM 711 C CA . ASP A 1 89 ? 13.378 -5.429 -15.865 1 52.24 89 ASP A CA 1
ATOM 712 C C . ASP A 1 89 ? 12.579 -4.306 -16.522 1 52.24 89 ASP A C 1
ATOM 714 O O . ASP A 1 89 ? 13.155 -3.394 -17.118 1 52.24 89 ASP A O 1
ATOM 718 N N . ASN A 1 90 ? 11.364 -4.375 -16.284 1 50.48 90 ASN A N 1
ATOM 719 C CA . ASN A 1 90 ? 10.522 -3.37 -16.924 1 50.48 90 ASN A CA 1
ATOM 720 C C . ASN A 1 90 ? 10.491 -2.072 -16.123 1 50.48 90 ASN A C 1
ATOM 722 O O . ASN A 1 90 ? 9.852 -1.1 -16.531 1 50.48 90 ASN A O 1
ATOM 726 N N . CYS A 1 91 ? 11.146 -2.106 -14.983 1 54.14 91 CYS A N 1
ATOM 727 C CA . CYS A 1 91 ? 11.128 -0.94 -14.107 1 54.14 91 CYS A CA 1
ATOM 728 C C . CYS A 1 91 ? 11.968 0.192 -14.688 1 54.14 91 CYS A C 1
ATOM 730 O O . CYS A 1 91 ? 11.768 1.358 -14.344 1 54.14 91 CYS A O 1
ATOM 732 N N . ALA A 1 92 ? 12.884 -0.189 -15.579 1 53.98 92 ALA A N 1
ATOM 733 C CA . ALA A 1 92 ? 13.699 0.861 -16.185 1 53.98 92 ALA A CA 1
ATOM 734 C C . ALA A 1 92 ? 12.842 1.807 -17.02 1 53.98 92 ALA A C 1
ATOM 736 O O . ALA A 1 92 ? 13.047 3.023 -16.997 1 53.98 92 ALA A O 1
ATOM 737 N N . ASN A 1 93 ? 11.838 1.229 -17.702 1 61.73 93 ASN A N 1
ATOM 738 C CA . ASN A 1 93 ? 11.077 2.051 -18.636 1 61.73 93 ASN A CA 1
ATOM 739 C C . ASN A 1 93 ? 9.84 2.652 -17.974 1 61.73 93 ASN A C 1
ATOM 741 O O . ASN A 1 93 ? 9.368 3.715 -18.381 1 61.73 93 ASN A O 1
ATOM 745 N N . ASN A 1 94 ? 9.377 1.959 -17.075 1 78 94 ASN A N 1
ATOM 746 C CA . ASN A 1 94 ? 8.219 2.453 -16.338 1 78 94 ASN A CA 1
ATOM 747 C C . ASN A 1 94 ? 8.332 2.148 -14.847 1 78 94 ASN A C 1
ATOM 749 O O . ASN A 1 94 ? 7.777 1.157 -14.368 1 78 94 ASN A O 1
ATOM 753 N N . PRO A 1 95 ? 8.961 3.041 -14.275 1 79.77 95 PRO A N 1
ATOM 754 C CA . PRO A 1 95 ? 9.287 2.771 -12.872 1 79.77 95 PRO A CA 1
ATOM 755 C C . PRO A 1 95 ? 8.048 2.678 -11.986 1 79.77 95 PRO A C 1
ATOM 757 O O . PRO A 1 95 ? 8.136 2.23 -10.839 1 79.77 95 PRO A O 1
ATOM 760 N N . LEU A 1 96 ? 6.956 2.95 -12.561 1 90.52 96 LEU A N 1
ATOM 761 C CA . LEU A 1 96 ? 5.75 2.964 -11.74 1 90.52 96 LEU A CA 1
ATOM 762 C C . LEU A 1 96 ? 4.884 1.742 -12.028 1 90.52 96 LEU A C 1
ATOM 764 O O . LEU A 1 96 ? 3.771 1.629 -11.508 1 90.52 96 LEU A O 1
ATOM 768 N N . ASN A 1 97 ? 5.375 0.871 -12.783 1 89.58 97 ASN A N 1
ATOM 769 C CA . ASN A 1 97 ? 4.586 -0.233 -13.318 1 89.58 97 ASN A CA 1
ATOM 770 C C . ASN A 1 97 ? 4.018 -1.108 -12.204 1 89.58 97 ASN A C 1
ATOM 772 O O . ASN A 1 97 ? 2.861 -1.527 -12.266 1 89.58 97 ASN A O 1
ATOM 776 N N . PHE A 1 98 ? 4.822 -1.392 -11.187 1 90.97 98 PHE A N 1
ATOM 777 C CA . PHE A 1 98 ? 4.349 -2.23 -10.092 1 90.97 98 PHE A CA 1
ATOM 778 C C . PHE A 1 98 ? 3.14 -1.599 -9.411 1 90.97 98 PHE A C 1
ATOM 780 O O . PHE A 1 98 ? 2.108 -2.251 -9.239 1 90.97 98 PHE A O 1
ATOM 787 N N . THR A 1 99 ? 3.307 -0.383 -9.108 1 94.48 99 THR A N 1
ATOM 788 C CA . THR A 1 99 ? 2.259 0.318 -8.374 1 94.48 99 THR A CA 1
ATOM 789 C C . THR A 1 99 ? 1.015 0.492 -9.241 1 94.48 99 THR A C 1
ATOM 791 O O . THR A 1 99 ? -0.11 0.36 -8.755 1 94.48 99 THR A O 1
ATOM 794 N N . GLN A 1 100 ? 1.214 0.808 -10.475 1 94.63 100 GLN A N 1
ATOM 795 C CA . GLN A 1 100 ? 0.093 0.987 -11.392 1 94.63 100 GLN A CA 1
ATOM 796 C C . GLN A 1 100 ? -0.733 -0.291 -11.507 1 94.63 100 GLN A C 1
ATOM 798 O O . GLN A 1 100 ? -1.955 -0.264 -11.348 1 94.63 100 GLN A O 1
ATOM 803 N N . THR A 1 101 ? -0.078 -1.347 -11.697 1 95.67 101 THR A N 1
ATOM 804 C CA . THR A 1 101 ? -0.797 -2.595 -11.929 1 95.67 101 THR A CA 1
ATOM 805 C C . THR A 1 101 ? -1.223 -3.228 -10.608 1 95.67 101 THR A C 1
ATOM 807 O O . THR A 1 101 ? -2.392 -3.575 -10.428 1 95.67 101 THR A O 1
ATOM 810 N N . ASN A 1 102 ? -0.326 -3.384 -9.675 1 97.1 102 ASN A N 1
ATOM 811 C CA . ASN A 1 102 ? -0.577 -4.178 -8.477 1 97.1 102 ASN A CA 1
ATOM 812 C C . ASN A 1 102 ? -1.494 -3.446 -7.501 1 97.1 102 ASN A C 1
ATOM 814 O O . ASN A 1 102 ? -2.282 -4.074 -6.792 1 97.1 102 ASN A O 1
ATOM 818 N N . VAL A 1 103 ? -1.353 -2.137 -7.458 1 97.86 103 VAL A N 1
ATOM 819 C CA . VAL A 1 103 ? -2.145 -1.399 -6.48 1 97.86 103 VAL A CA 1
ATOM 820 C C . VAL A 1 103 ? -3.357 -0.771 -7.165 1 97.86 103 VAL A C 1
ATOM 822 O O . VAL A 1 103 ? -4.5 -1.127 -6.868 1 97.86 103 VAL A O 1
ATOM 825 N N . LEU A 1 104 ? -3.09 0.096 -8.157 1 96.91 104 LEU A N 1
ATOM 826 C CA . LEU A 1 104 ? -4.185 0.786 -8.83 1 96.91 104 LEU A CA 1
ATOM 827 C C . LEU A 1 104 ? -5.067 -0.202 -9.585 1 96.91 104 LEU A C 1
ATOM 829 O O . LEU A 1 104 ? -6.293 -0.065 -9.596 1 96.91 104 LEU A O 1
ATOM 833 N N . GLY A 1 105 ? -4.426 -1.099 -10.265 1 97.72 105 GLY A N 1
ATOM 834 C CA . GLY A 1 105 ? -5.191 -2.126 -10.955 1 97.72 105 GLY A CA 1
ATOM 835 C C . GLY A 1 105 ? -6.092 -2.922 -10.029 1 97.72 105 GLY A C 1
ATOM 836 O O . GLY A 1 105 ? -7.252 -3.182 -10.356 1 97.72 105 GLY A O 1
ATOM 837 N N . THR A 1 106 ? -5.571 -3.318 -8.879 1 98.45 106 THR A N 1
ATOM 838 C CA . THR A 1 106 ? -6.366 -4.042 -7.895 1 98.45 106 THR A CA 1
ATOM 839 C C . THR A 1 106 ? -7.544 -3.194 -7.421 1 98.45 106 THR A C 1
ATOM 841 O O . THR A 1 106 ? -8.668 -3.689 -7.312 1 98.45 106 THR A O 1
ATOM 844 N N . GLN A 1 107 ? -7.281 -1.94 -7.146 1 97.98 107 GLN A N 1
ATOM 845 C CA . GLN A 1 107 ? -8.378 -1.09 -6.694 1 97.98 107 GLN A CA 1
ATOM 846 C C . GLN A 1 107 ? -9.441 -0.942 -7.778 1 97.98 107 GLN A C 1
ATOM 848 O O . GLN A 1 107 ? -10.634 -0.857 -7.478 1 97.98 107 GLN A O 1
ATOM 853 N N . THR A 1 108 ? -8.999 -0.832 -9.002 1 97.72 108 THR A N 1
ATOM 854 C CA . THR A 1 108 ? -9.937 -0.755 -10.117 1 97.72 108 THR A CA 1
ATOM 855 C C . THR A 1 108 ? -10.902 -1.937 -10.096 1 97.72 108 THR A C 1
ATOM 857 O O . THR A 1 108 ? -12.113 -1.759 -10.236 1 97.72 108 THR A O 1
ATOM 860 N N . LEU A 1 109 ? -10.353 -3.109 -9.901 1 98.6 109 LEU A N 1
ATOM 861 C CA . LEU A 1 109 ? -11.18 -4.307 -9.814 1 98.6 109 LEU A CA 1
ATOM 862 C C . LEU A 1 109 ? -12.13 -4.228 -8.624 1 98.6 109 LEU A C 1
ATOM 864 O O . LEU A 1 109 ? -13.312 -4.556 -8.744 1 98.6 109 LEU A O 1
ATOM 868 N N . LEU A 1 110 ? -11.619 -3.817 -7.514 1 98.16 110 LEU A N 1
ATOM 869 C CA . LEU A 1 110 ? -12.404 -3.732 -6.287 1 98.16 110 LEU A CA 1
ATOM 870 C C . LEU A 1 110 ? -13.573 -2.767 -6.456 1 98.16 110 LEU A C 1
ATOM 872 O O . LEU A 1 110 ? -14.707 -3.091 -6.096 1 98.16 110 LEU A O 1
ATOM 876 N N . GLU A 1 111 ? -13.243 -1.617 -7.006 1 96.44 111 GLU A N 1
ATOM 877 C CA . GLU A 1 111 ? -14.268 -0.589 -7.164 1 96.44 111 GLU A CA 1
ATOM 878 C C . GLU A 1 111 ? -15.363 -1.045 -8.124 1 96.44 111 GLU A C 1
ATOM 880 O O . GLU A 1 111 ? -16.55 -0.847 -7.859 1 96.44 111 GLU A O 1
ATOM 885 N N . SER A 1 112 ? -14.967 -1.583 -9.225 1 96.98 112 SER A N 1
ATOM 886 C CA . SER A 1 112 ? -15.938 -2.059 -10.204 1 96.98 112 SER A CA 1
ATOM 887 C C . SER A 1 112 ? -16.804 -3.173 -9.627 1 96.98 112 SER A C 1
ATOM 889 O O . SER A 1 112 ? -18.028 -3.157 -9.778 1 96.98 112 SER A O 1
ATOM 891 N N . ALA A 1 113 ? -16.186 -4.138 -8.981 1 98.03 113 ALA A N 1
ATOM 892 C CA . ALA A 1 113 ? -16.918 -5.241 -8.362 1 98.03 113 ALA A CA 1
ATOM 893 C C . ALA A 1 113 ? -17.86 -4.732 -7.276 1 98.03 113 ALA A C 1
ATOM 895 O O . ALA A 1 113 ? -19.004 -5.182 -7.177 1 98.03 113 ALA A O 1
ATOM 896 N N . ARG A 1 114 ? -17.326 -3.819 -6.429 1 96.73 114 ARG A N 1
ATOM 897 C CA . ARG A 1 114 ? -18.15 -3.249 -5.367 1 96.73 114 ARG A CA 1
ATOM 898 C C . ARG A 1 114 ? -19.403 -2.595 -5.938 1 96.73 114 ARG A C 1
ATOM 900 O O . ARG A 1 114 ? -20.501 -2.776 -5.407 1 96.73 114 ARG A O 1
ATOM 907 N N . TYR A 1 115 ? -19.189 -1.877 -6.988 1 95.2 115 TYR A N 1
ATOM 908 C CA . TYR A 1 115 ? -20.301 -1.16 -7.601 1 95.2 115 TYR A CA 1
ATOM 909 C C . TYR A 1 115 ? -21.347 -2.13 -8.138 1 95.2 115 TYR A C 1
ATOM 911 O O . TYR A 1 115 ? -22.534 -2.007 -7.827 1 95.2 115 TYR A O 1
ATOM 919 N N . PHE A 1 116 ? -21.002 -3.107 -8.864 1 96.71 116 PHE A N 1
ATOM 920 C CA . PHE A 1 116 ? -21.947 -3.969 -9.564 1 96.71 116 PHE A CA 1
ATOM 921 C C . PHE A 1 116 ? -22.501 -5.037 -8.63 1 96.71 116 PHE A C 1
ATOM 923 O O . PHE A 1 116 ? -23.659 -5.441 -8.756 1 96.71 116 PHE A O 1
ATOM 930 N N . TRP A 1 117 ? -21.675 -5.487 -7.66 1 97.23 117 TRP A N 1
ATOM 931 C CA . TRP A 1 117 ? -22.127 -6.495 -6.706 1 97.23 117 TRP A CA 1
ATOM 932 C C . TRP A 1 117 ? -22.975 -5.863 -5.607 1 97.23 117 TRP A C 1
ATOM 934 O O . TRP A 1 117 ? -23.854 -6.516 -5.039 1 97.23 117 TRP A O 1
ATOM 944 N N . GLY A 1 118 ? -22.624 -4.617 -5.274 1 92.8 118 GLY A N 1
ATOM 945 C CA . GLY A 1 118 ? -23.283 -3.92 -4.181 1 92.8 118 GLY A CA 1
ATOM 946 C C . GLY A 1 118 ? -24.782 -3.791 -4.373 1 92.8 118 GLY A C 1
ATOM 947 O O . GLY A 1 118 ? -25.534 -3.714 -3.399 1 92.8 118 GLY A O 1
ATOM 948 N N . LYS A 1 119 ? -25.172 -3.825 -5.494 1 85.37 119 LYS A N 1
ATOM 949 C CA . LYS A 1 119 ? -26.597 -3.726 -5.796 1 85.37 119 LYS A CA 1
ATOM 950 C C . LYS A 1 119 ? -27.375 -4.875 -5.16 1 85.37 119 LYS A C 1
ATOM 952 O O . LYS A 1 119 ? -28.542 -4.716 -4.797 1 85.37 119 LYS A O 1
ATOM 957 N N . ASN A 1 120 ? -26.759 -5.949 -4.921 1 88.1 120 ASN A N 1
ATOM 958 C CA . ASN A 1 120 ? -27.374 -7.124 -4.313 1 88.1 120 ASN A CA 1
ATOM 959 C C . ASN A 1 120 ? -26.748 -7.447 -2.959 1 88.1 120 ASN A C 1
ATOM 961 O O . ASN A 1 120 ? -26.696 -8.611 -2.557 1 88.1 120 ASN A O 1
ATOM 965 N N . LYS A 1 121 ? -26.103 -6.463 -2.394 1 92.34 121 LYS A N 1
ATOM 966 C CA . LYS A 1 121 ? -25.495 -6.578 -1.071 1 92.34 121 LYS A CA 1
ATOM 967 C C . LYS A 1 121 ? -24.423 -7.664 -1.052 1 92.34 121 LYS A C 1
ATOM 969 O O . LYS A 1 121 ? -24.313 -8.418 -0.083 1 92.34 121 LYS A O 1
ATOM 974 N N . PHE A 1 122 ? -23.849 -7.982 -2.172 1 94.35 122 PHE A N 1
ATOM 975 C CA . PHE A 1 122 ? -22.692 -8.848 -2.366 1 94.35 122 PHE A CA 1
ATOM 976 C C . PHE A 1 122 ? -23.087 -10.315 -2.242 1 94.35 122 PHE A C 1
ATOM 978 O O . PHE A 1 122 ? -22.229 -11.18 -2.051 1 94.35 122 PHE A O 1
ATOM 985 N N . GLN A 1 123 ? -24.214 -10.678 -2.331 1 92.26 123 GLN A N 1
ATOM 986 C CA . GLN A 1 123 ? -24.675 -12.041 -2.087 1 92.26 123 GLN A CA 1
ATOM 987 C C . GLN A 1 123 ? -24.079 -13.013 -3.101 1 92.26 123 GLN A C 1
ATOM 989 O O . GLN A 1 123 ? -24.271 -12.855 -4.308 1 92.26 123 GLN A O 1
ATOM 994 N N . GLY A 1 124 ? -23.354 -13.937 -2.528 1 93.16 124 GLY A N 1
ATOM 995 C CA . GLY A 1 124 ? -22.841 -15.038 -3.326 1 93.16 124 GLY A CA 1
ATOM 996 C C . GLY A 1 124 ? -21.595 -14.676 -4.112 1 93.16 124 GLY A C 1
ATOM 997 O O . GLY A 1 124 ? -21.1 -15.479 -4.906 1 93.16 124 GLY A O 1
ATOM 998 N N . ASN A 1 125 ? -21.13 -13.457 -3.922 1 98.13 125 ASN A N 1
ATOM 999 C CA . ASN A 1 125 ? -19.95 -13.014 -4.657 1 98.13 125 ASN A CA 1
ATOM 1000 C C . ASN A 1 125 ? -18.675 -13.212 -3.842 1 98.13 125 ASN A C 1
ATOM 1002 O O . ASN A 1 125 ? -18.72 -13.258 -2.611 1 98.13 125 ASN A O 1
ATOM 1006 N N . LEU A 1 126 ? -17.534 -13.417 -4.554 1 98.72 126 LEU A N 1
ATOM 1007 C CA . LEU A 1 126 ? -16.263 -13.6 -3.862 1 98.72 126 LEU A CA 1
ATOM 1008 C C . LEU A 1 126 ? -15.108 -13.05 -4.693 1 98.72 126 LEU A C 1
ATOM 1010 O O . LEU A 1 126 ? -15.051 -13.268 -5.906 1 98.72 126 LEU A O 1
ATOM 1014 N N . PHE A 1 127 ? -14.307 -12.29 -4.039 1 98.91 127 PHE A N 1
ATOM 1015 C CA . PHE A 1 127 ? -13.075 -11.77 -4.62 1 98.91 127 PHE A CA 1
ATOM 1016 C C . PHE A 1 127 ? -11.856 -12.413 -3.969 1 98.91 127 PHE A C 1
ATOM 1018 O O . PHE A 1 127 ? -11.712 -12.383 -2.745 1 98.91 127 PHE A O 1
ATOM 1025 N N . ILE A 1 128 ? -10.971 -13.061 -4.739 1 98.94 128 ILE A N 1
ATOM 1026 C CA . ILE A 1 128 ? -9.733 -13.623 -4.21 1 98.94 128 ILE A CA 1
ATOM 1027 C C . ILE A 1 128 ? -8.538 -12.845 -4.756 1 98.94 128 ILE A C 1
ATOM 1029 O O . ILE A 1 128 ? -8.325 -12.795 -5.97 1 98.94 128 ILE A O 1
ATOM 1033 N N . GLN A 1 129 ? -7.834 -12.213 -3.889 1 98.93 129 GLN A N 1
ATOM 1034 C CA . GLN A 1 129 ? -6.584 -11.533 -4.216 1 98.93 129 GLN A CA 1
ATOM 1035 C C . GLN A 1 129 ? -5.393 -12.477 -4.078 1 98.93 129 GLN A C 1
ATOM 1037 O O . GLN A 1 129 ? -5.089 -12.944 -2.978 1 98.93 129 GLN A O 1
ATOM 1042 N N . VAL A 1 130 ? -4.732 -12.772 -5.164 1 98.82 130 VAL A N 1
ATOM 1043 C CA . VAL A 1 130 ? -3.542 -13.616 -5.13 1 98.82 130 VAL A CA 1
ATOM 1044 C C . VAL A 1 130 ? -2.304 -12.756 -4.885 1 98.82 130 VAL A C 1
ATOM 1046 O O . VAL A 1 130 ? -1.839 -12.056 -5.788 1 98.82 130 VAL A O 1
ATOM 1049 N N . SER A 1 131 ? -1.8 -12.848 -3.747 1 98.26 131 SER A N 1
ATOM 1050 C CA . SER A 1 131 ? -0.634 -12.078 -3.324 1 98.26 131 SER A CA 1
ATOM 1051 C C . SER A 1 131 ? 0.592 -12.971 -3.171 1 98.26 131 SER A C 1
ATOM 1053 O O . SER A 1 131 ? 0.72 -13.983 -3.864 1 98.26 131 SER A O 1
ATOM 1055 N N . THR A 1 132 ? 1.585 -12.513 -2.473 1 97 132 THR A N 1
ATOM 1056 C CA . THR A 1 132 ? 2.867 -13.198 -2.348 1 97 132 THR A CA 1
ATOM 1057 C C . THR A 1 132 ? 3.337 -13.205 -0.896 1 97 132 THR A C 1
ATOM 1059 O O . THR A 1 132 ? 3.03 -12.285 -0.135 1 97 132 THR A O 1
ATOM 1062 N N . GLY A 1 133 ? 4.079 -14.209 -0.573 1 96.27 133 GLY A N 1
ATOM 1063 C CA . GLY A 1 133 ? 4.689 -14.248 0.747 1 96.27 133 GLY A CA 1
ATOM 1064 C C . GLY A 1 133 ? 5.741 -13.174 0.949 1 96.27 133 GLY A C 1
ATOM 1065 O O . GLY A 1 133 ? 6.106 -12.862 2.084 1 96.27 133 GLY A O 1
ATOM 1066 N N . GLU A 1 134 ? 6.216 -12.538 -0.054 1 94.42 134 GLU A N 1
ATOM 1067 C CA . GLU A 1 134 ? 7.271 -11.53 0.009 1 94.42 134 GLU A CA 1
ATOM 1068 C C . GLU A 1 134 ? 6.804 -10.289 0.763 1 94.42 134 GLU A C 1
ATOM 1070 O O . GLU A 1 134 ? 7.617 -9.443 1.141 1 94.42 134 GLU A O 1
ATOM 1075 N N . VAL A 1 135 ? 5.52 -10.187 1.006 1 96.96 135 VAL A N 1
ATOM 1076 C CA . VAL A 1 135 ? 4.998 -9.014 1.698 1 96.96 135 VAL A CA 1
ATOM 1077 C C . VAL A 1 135 ? 5.467 -9.019 3.151 1 96.96 135 VAL A C 1
ATOM 1079 O O . VAL A 1 135 ? 5.456 -7.981 3.817 1 96.96 135 VAL A O 1
ATOM 1082 N N . TYR A 1 136 ? 5.89 -10.205 3.649 1 95.75 136 TYR A N 1
ATOM 1083 C CA . TYR A 1 136 ? 6.339 -10.319 5.032 1 95.75 136 TYR A CA 1
ATOM 1084 C C . TYR A 1 136 ? 7.79 -9.874 5.172 1 95.75 136 TYR A C 1
ATOM 1086 O O . TYR A 1 136 ? 8.275 -9.657 6.285 1 95.75 136 TYR A O 1
ATOM 1094 N N . GLY A 1 137 ? 8.446 -9.737 4.029 1 92.49 137 GLY A N 1
ATOM 1095 C CA . GLY A 1 137 ? 9.869 -9.444 4.097 1 92.49 137 GLY A CA 1
ATOM 1096 C C . GLY A 1 137 ? 10.711 -10.655 4.452 1 92.49 137 GLY A C 1
ATOM 1097 O O . GLY A 1 137 ? 10.301 -11.794 4.216 1 92.49 137 GLY A O 1
ATOM 1098 N N . SER A 1 138 ? 11.943 -10.332 4.79 1 88.4 138 SER A N 1
ATOM 1099 C CA . SER A 1 138 ? 12.873 -11.403 5.134 1 88.4 138 SER A CA 1
ATOM 1100 C C . SER A 1 138 ? 13.451 -11.205 6.532 1 88.4 138 SER A C 1
ATOM 1102 O O . SER A 1 138 ? 13.397 -10.103 7.081 1 88.4 138 SER A O 1
ATOM 1104 N N . THR A 1 139 ? 13.833 -12.286 7.126 1 85.74 139 THR A N 1
ATOM 1105 C CA . THR A 1 139 ? 14.454 -12.248 8.445 1 85.74 139 THR A CA 1
ATOM 1106 C C . THR A 1 139 ? 15.773 -13.016 8.445 1 85.74 139 THR A C 1
ATOM 1108 O O . THR A 1 139 ? 15.919 -14.007 7.726 1 85.74 139 THR A O 1
ATOM 1111 N N . PRO A 1 140 ? 16.715 -12.465 9.229 1 82.92 140 PRO A N 1
ATOM 1112 C CA . PRO A 1 140 ? 17.926 -13.268 9.416 1 82.92 140 PRO A CA 1
ATOM 1113 C C . PRO A 1 140 ? 17.722 -14.426 10.39 1 82.92 140 PRO A C 1
ATOM 1115 O O . PRO A 1 140 ? 18.551 -15.337 10.453 1 82.92 140 PRO A O 1
ATOM 1118 N N . ALA A 1 141 ? 16.622 -14.456 11.075 1 79.07 141 ALA A N 1
ATOM 1119 C CA . ALA A 1 141 ? 16.358 -15.481 12.082 1 79.07 141 ALA A CA 1
ATOM 1120 C C . ALA A 1 141 ? 15.923 -16.791 11.43 1 79.07 141 ALA A C 1
ATOM 1122 O O . ALA A 1 141 ? 15.054 -16.798 10.555 1 79.07 141 ALA A O 1
ATOM 1123 N N . ASN A 1 142 ? 16.437 -17.906 11.921 1 76.85 142 ASN A N 1
ATOM 1124 C CA . ASN A 1 142 ? 16.202 -19.207 11.303 1 76.85 142 ASN A CA 1
ATOM 1125 C C . ASN A 1 142 ? 14.918 -19.849 11.819 1 76.85 142 ASN A C 1
ATOM 1127 O O . ASN A 1 142 ? 14.365 -20.744 11.178 1 76.85 142 ASN A O 1
ATOM 1131 N N . ASP A 1 143 ? 14.428 -19.334 12.807 1 77.16 143 ASP A N 1
ATOM 1132 C CA . ASP A 1 143 ? 13.303 -20.023 13.432 1 77.16 143 ASP A CA 1
ATOM 1133 C C . ASP A 1 143 ? 12.002 -19.252 13.22 1 77.16 143 ASP A C 1
ATOM 1135 O O . ASP A 1 143 ? 10.971 -19.591 13.8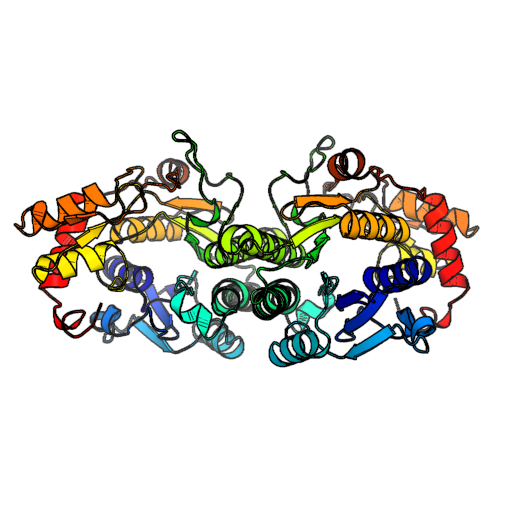06 1 77.16 143 ASP A O 1
ATOM 1139 N N . VAL A 1 144 ? 12.08 -18.372 12.33 1 83.01 144 VAL A N 1
ATOM 1140 C CA . VAL A 1 144 ? 10.887 -17.547 12.173 1 83.01 144 VAL A CA 1
ATOM 1141 C C . VAL A 1 144 ? 10.081 -18.027 10.967 1 83.01 144 VAL A C 1
ATOM 1143 O O . VAL A 1 144 ? 10.609 -18.116 9.856 1 83.01 144 VAL A O 1
ATOM 1146 N N . PHE A 1 145 ? 8.831 -18.429 11.271 1 89.86 145 PHE A N 1
ATOM 1147 C CA . PHE A 1 145 ? 7.811 -18.729 10.273 1 89.86 145 PHE A CA 1
ATOM 1148 C C . PHE A 1 145 ? 6.716 -17.669 10.283 1 89.86 145 PHE A C 1
ATOM 1150 O O . PHE A 1 145 ? 6.137 -17.376 11.332 1 89.86 145 PHE A O 1
ATOM 1157 N N . PHE A 1 146 ? 6.494 -17.143 9.166 1 93.75 146 PHE A N 1
ATOM 1158 C CA . PHE A 1 146 ? 5.537 -16.044 9.113 1 93.75 146 PHE A CA 1
ATOM 1159 C C . PHE A 1 146 ? 4.111 -16.572 9.016 1 93.75 146 PHE A C 1
ATOM 1161 O O . PHE A 1 146 ? 3.753 -17.232 8.038 1 93.75 146 PHE A O 1
ATOM 1168 N N . SER A 1 147 ? 3.374 -16.328 10.015 1 96.18 147 SER A N 1
ATOM 1169 C CA . SER A 1 147 ? 1.939 -16.581 9.944 1 96.18 147 SER A CA 1
ATOM 1170 C C . SER A 1 147 ? 1.206 -15.425 9.273 1 96.18 147 SER A C 1
ATOM 1172 O O . SER A 1 147 ? 1.812 -14.399 8.955 1 96.18 147 SER A O 1
ATOM 1174 N N . GLU A 1 148 ? -0.105 -15.595 9.059 1 97.47 148 GLU A N 1
ATOM 1175 C CA . GLU A 1 148 ? -0.9 -14.58 8.375 1 97.47 148 GLU A CA 1
ATOM 1176 C C . GLU A 1 148 ? -1.025 -13.315 9.22 1 97.47 148 GLU A C 1
ATOM 1178 O O . GLU A 1 148 ? -1.411 -12.26 8.713 1 97.47 148 GLU A O 1
ATOM 1183 N N . GLU A 1 149 ? -0.64 -13.377 10.499 1 94.5 149 GLU A N 1
ATOM 1184 C CA . GLU A 1 149 ? -0.729 -12.234 11.404 1 94.5 149 GLU A CA 1
ATOM 1185 C C . GLU A 1 149 ? 0.59 -11.468 11.456 1 94.5 149 GLU A C 1
ATOM 1187 O O . GLU A 1 149 ? 0.661 -10.384 12.038 1 94.5 149 GLU A O 1
ATOM 1192 N N . ALA A 1 150 ? 1.596 -12.038 10.842 1 94.89 150 ALA A N 1
ATOM 1193 C CA . ALA A 1 150 ? 2.89 -11.361 10.846 1 94.89 150 ALA A CA 1
ATOM 1194 C C . ALA A 1 150 ? 2.789 -9.982 10.2 1 94.89 150 ALA A C 1
ATOM 1196 O O . ALA A 1 150 ? 2.008 -9.782 9.267 1 94.89 150 ALA A O 1
ATOM 1197 N N . PRO A 1 151 ? 3.565 -9.032 10.698 1 93.83 151 PRO A N 1
ATOM 1198 C CA . PRO A 1 151 ? 3.557 -7.706 10.074 1 93.83 151 PRO A CA 1
ATOM 1199 C C . PRO A 1 151 ? 4.073 -7.727 8.637 1 93.83 151 PRO A C 1
ATOM 1201 O O . PRO A 1 151 ? 4.893 -8.579 8.284 1 93.83 151 PRO A O 1
ATOM 1204 N N . LEU A 1 152 ? 3.553 -6.836 7.859 1 95.74 152 LEU A N 1
ATOM 1205 C CA . LEU A 1 152 ? 4.049 -6.636 6.501 1 95.74 152 LEU A CA 1
ATOM 1206 C C . LEU A 1 152 ? 5.314 -5.786 6.504 1 95.74 152 LEU A C 1
ATOM 1208 O O . LEU A 1 152 ? 5.282 -4.618 6.898 1 95.74 152 LEU A O 1
ATOM 1212 N N . LEU A 1 153 ? 6.428 -6.37 6.122 1 93.56 153 LEU A N 1
ATOM 1213 C CA . LEU A 1 153 ? 7.731 -5.713 6.145 1 93.56 153 LEU A CA 1
ATOM 1214 C C . LEU A 1 153 ? 8.421 -5.826 4.79 1 93.56 153 LEU A C 1
ATOM 1216 O O . LEU A 1 153 ? 9.575 -6.254 4.71 1 93.56 153 LEU A O 1
ATOM 1220 N N . SER A 1 154 ? 7.685 -5.412 3.744 1 93.32 154 SER A N 1
ATOM 1221 C CA . SER A 1 154 ? 8.162 -5.535 2.37 1 93.32 154 SER A CA 1
ATOM 1222 C C . SER A 1 154 ? 9.481 -4.795 2.175 1 93.32 154 SER A C 1
ATOM 1224 O O . SER A 1 154 ? 9.633 -3.657 2.624 1 93.32 154 SER A O 1
ATOM 1226 N N . ASP A 1 155 ? 10.424 -5.38 1.438 1 92 155 ASP A N 1
ATOM 1227 C CA . ASP A 1 155 ? 11.776 -4.831 1.408 1 92 155 ASP A CA 1
ATOM 1228 C C . ASP A 1 155 ? 12.132 -4.324 0.012 1 92 155 ASP A C 1
ATOM 1230 O O . ASP A 1 155 ? 13.247 -3.851 -0.217 1 92 155 ASP A O 1
ATOM 1234 N N . ASN A 1 156 ? 11.235 -4.485 -0.902 1 92.42 156 ASN A N 1
ATOM 1235 C CA . ASN A 1 156 ? 11.44 -3.969 -2.251 1 92.42 156 ASN A CA 1
ATOM 1236 C C . ASN A 1 156 ? 10.149 -3.405 -2.838 1 92.42 156 ASN A C 1
ATOM 1238 O O . ASN A 1 156 ? 9.061 -3.672 -2.326 1 92.42 156 ASN A O 1
ATOM 1242 N N . PRO A 1 157 ? 10.232 -2.595 -3.925 1 93.13 157 PRO A N 1
ATOM 1243 C CA . PRO A 1 157 ? 9.049 -1.915 -4.458 1 93.13 157 PRO A CA 1
ATOM 1244 C C . PRO A 1 157 ? 7.981 -2.888 -4.951 1 93.13 157 PRO A C 1
ATOM 1246 O O . PRO A 1 157 ? 6.785 -2.609 -4.834 1 93.13 157 PRO A O 1
ATOM 1249 N N . PHE A 1 158 ? 8.411 -4.063 -5.437 1 93.43 158 PHE A N 1
ATOM 1250 C CA . PHE A 1 158 ? 7.445 -5.066 -5.87 1 93.43 158 PHE A CA 1
ATOM 1251 C C . PHE A 1 158 ? 6.609 -5.556 -4.694 1 93.43 158 PHE A C 1
ATOM 1253 O O . PHE A 1 158 ? 5.379 -5.478 -4.725 1 93.43 158 PHE A O 1
ATOM 1260 N N . SER A 1 159 ? 7.289 -6.077 -3.684 1 95.61 159 SER A N 1
ATOM 1261 C CA . SER A 1 159 ? 6.566 -6.616 -2.536 1 95.61 159 SER A CA 1
ATOM 1262 C C . SER A 1 159 ? 5.797 -5.521 -1.804 1 95.61 159 SER A C 1
ATOM 1264 O O . SER A 1 159 ? 4.722 -5.772 -1.255 1 95.61 159 SER A O 1
ATOM 1266 N N . ALA A 1 160 ? 6.32 -4.343 -1.857 1 96.58 160 ALA A N 1
ATOM 1267 C CA . ALA A 1 160 ? 5.594 -3.219 -1.272 1 96.58 160 ALA A CA 1
ATOM 1268 C C . ALA A 1 160 ? 4.293 -2.955 -2.026 1 96.58 160 ALA A C 1
ATOM 1270 O O . ALA A 1 160 ? 3.27 -2.634 -1.417 1 96.58 160 ALA A O 1
ATOM 1271 N N . SER A 1 161 ? 4.345 -3.003 -3.342 1 96.9 161 SER A N 1
ATOM 1272 C CA . SER A 1 161 ? 3.137 -2.801 -4.135 1 96.9 161 SER A CA 1
ATOM 1273 C C . SER A 1 161 ? 2.099 -3.88 -3.844 1 96.9 161 SER A C 1
ATOM 1275 O O . SER A 1 161 ? 0.905 -3.589 -3.743 1 96.9 161 SER A O 1
ATOM 1277 N N . LYS A 1 162 ? 2.549 -5.095 -3.677 1 97.8 162 LYS A N 1
ATOM 1278 C CA . LYS A 1 162 ? 1.635 -6.181 -3.335 1 97.8 162 LYS A CA 1
ATOM 1279 C C . LYS A 1 162 ? 1.049 -5.987 -1.94 1 97.8 162 LYS A C 1
ATOM 1281 O O . LYS A 1 162 ? -0.129 -6.269 -1.711 1 97.8 162 LYS A O 1
ATOM 1286 N N . ALA A 1 163 ? 1.894 -5.569 -1.062 1 97.95 163 ALA A N 1
ATOM 1287 C CA . ALA A 1 163 ? 1.414 -5.28 0.287 1 97.95 163 ALA A CA 1
ATOM 1288 C C . ALA A 1 163 ? 0.375 -4.162 0.271 1 97.95 163 ALA A C 1
ATOM 1290 O O . ALA A 1 163 ? -0.619 -4.22 0.998 1 97.95 163 ALA A O 1
ATOM 1291 N N . GLY A 1 164 ? 0.708 -3.142 -0.516 1 97.7 164 GLY A N 1
ATOM 1292 C CA . GLY A 1 164 ? -0.271 -2.08 -0.684 1 97.7 164 GLY A CA 1
ATOM 1293 C C . GLY A 1 164 ? -1.607 -2.577 -1.203 1 97.7 164 GLY A C 1
ATOM 1294 O O . GLY A 1 164 ? -2.661 -2.146 -0.732 1 97.7 164 GLY A O 1
ATOM 1295 N N . ALA A 1 165 ? -1.593 -3.444 -2.127 1 98.27 165 ALA A N 1
ATOM 1296 C CA . ALA A 1 165 ? -2.815 -4.044 -2.657 1 98.27 165 ALA A CA 1
ATOM 1297 C C . ALA A 1 165 ? -3.551 -4.834 -1.579 1 98.27 165 ALA A C 1
ATOM 1299 O O . ALA A 1 165 ? -4.776 -4.75 -1.467 1 98.27 165 ALA A O 1
ATOM 1300 N N . ASP A 1 166 ? -2.812 -5.61 -0.8 1 98.36 166 ASP A N 1
ATOM 1301 C CA . ASP A 1 166 ? -3.409 -6.375 0.291 1 98.36 166 ASP A CA 1
ATOM 1302 C C . ASP A 1 166 ? -4.161 -5.46 1.255 1 98.36 166 ASP A C 1
ATOM 1304 O O . ASP A 1 166 ? -5.275 -5.777 1.677 1 98.36 166 ASP A O 1
ATOM 1308 N N . MET A 1 167 ? -3.515 -4.407 1.564 1 97.44 167 MET A N 1
ATOM 1309 C CA . MET A 1 167 ? -4.111 -3.479 2.52 1 97.44 167 MET A CA 1
ATOM 1310 C C . MET A 1 167 ? -5.387 -2.862 1.957 1 97.44 167 MET A C 1
ATOM 1312 O O . MET A 1 167 ? -6.353 -2.646 2.69 1 97.44 167 MET A O 1
ATOM 1316 N N . LEU A 1 168 ? -5.393 -2.556 0.713 1 97.46 168 LEU A N 1
ATOM 1317 C CA . LEU A 1 168 ? -6.593 -2.037 0.067 1 97.46 168 LEU A CA 1
ATOM 1318 C C . LEU A 1 168 ? -7.725 -3.057 0.123 1 97.46 168 LEU A C 1
ATOM 1320 O O . LEU A 1 168 ? -8.852 -2.721 0.494 1 97.46 168 LEU A O 1
ATOM 1324 N N . VAL A 1 169 ? -7.405 -4.263 -0.254 1 98.56 169 VAL A N 1
ATOM 1325 C CA . VAL A 1 169 ? -8.416 -5.315 -0.249 1 98.56 169 VAL A CA 1
ATOM 1326 C C . VAL A 1 169 ? -9.008 -5.457 1.151 1 98.56 169 VAL A C 1
ATOM 1328 O O . VAL A 1 169 ? -10.229 -5.52 1.313 1 98.56 169 VAL A O 1
ATOM 1331 N N . LYS A 1 170 ? -8.145 -5.517 2.095 1 97.82 170 LYS A N 1
ATOM 1332 C CA . LYS A 1 170 ? -8.593 -5.648 3.478 1 97.82 170 LYS A CA 1
ATOM 1333 C C . LYS A 1 170 ? -9.477 -4.472 3.884 1 97.82 170 LYS A C 1
ATOM 1335 O O . LYS A 1 170 ? -10.494 -4.656 4.555 1 97.82 170 LYS A O 1
ATOM 1340 N N . SER A 1 171 ? -9.068 -3.3 3.498 1 95.68 171 SER A N 1
ATOM 1341 C CA . SER A 1 171 ? -9.831 -2.111 3.862 1 95.68 171 SER A CA 1
ATOM 1342 C C . SER A 1 171 ? -11.227 -2.14 3.247 1 95.68 171 SER A C 1
ATOM 1344 O O . SER A 1 171 ? -12.186 -1.654 3.85 1 95.68 171 SER A O 1
ATOM 1346 N N . TYR A 1 172 ? -11.387 -2.678 2.04 1 96.4 172 TYR A N 1
ATOM 1347 C CA . TYR A 1 172 ? -12.694 -2.811 1.406 1 96.4 172 TYR A CA 1
ATOM 1348 C C . TYR A 1 172 ? -13.581 -3.777 2.182 1 96.4 172 TYR A C 1
ATOM 1350 O O . TYR A 1 172 ? -14.791 -3.565 2.293 1 96.4 172 TYR A O 1
ATOM 1358 N N . THR A 1 173 ? -12.987 -4.813 2.714 1 97.38 173 THR A N 1
ATOM 1359 C CA . THR A 1 173 ? -13.734 -5.767 3.527 1 97.38 173 THR A CA 1
ATOM 1360 C C . THR A 1 173 ? -14.256 -5.102 4.798 1 97.38 173 THR A C 1
ATOM 1362 O O . THR A 1 173 ? -15.409 -5.307 5.183 1 97.38 173 THR A O 1
ATOM 1365 N N . ILE A 1 174 ? -13.425 -4.315 5.368 1 93.82 174 ILE A N 1
ATOM 1366 C CA . ILE A 1 174 ? -13.756 -3.692 6.645 1 93.82 174 ILE A CA 1
ATOM 1367 C C . ILE A 1 174 ? -14.772 -2.573 6.426 1 93.82 174 ILE A C 1
ATOM 1369 O O . ILE A 1 174 ? -15.783 -2.497 7.128 1 93.82 174 ILE A O 1
ATOM 1373 N N . THR A 1 175 ? -14.559 -1.774 5.418 1 92.18 175 THR A N 1
ATOM 1374 C CA . THR A 1 175 ? -15.336 -0.558 5.202 1 92.18 175 THR A CA 1
ATOM 1375 C C . THR A 1 175 ? -16.688 -0.885 4.573 1 92.18 175 THR A C 1
ATOM 1377 O O . THR A 1 175 ? -17.704 -0.282 4.925 1 92.18 175 THR A O 1
ATOM 1380 N N . TYR A 1 176 ? -16.712 -1.877 3.652 1 93.82 176 TYR A N 1
ATOM 1381 C CA . TYR A 1 176 ? -17.909 -2.052 2.838 1 93.82 176 TYR A CA 1
ATOM 1382 C C . TYR A 1 176 ? -18.515 -3.435 3.048 1 93.82 176 TYR A C 1
ATOM 1384 O O . TYR A 1 176 ? -19.565 -3.752 2.485 1 93.82 176 TYR A O 1
ATOM 1392 N N . GLY A 1 177 ? -17.858 -4.245 3.879 1 96.22 177 GLY A N 1
ATOM 1393 C CA . GLY A 1 177 ? -18.289 -5.632 3.952 1 96.22 177 GLY A CA 1
ATOM 1394 C C . GLY A 1 177 ? -18.024 -6.407 2.675 1 96.22 177 GLY A C 1
ATOM 1395 O O . GLY A 1 177 ? -18.687 -7.409 2.401 1 96.22 177 GLY A O 1
ATOM 1396 N N . PHE A 1 178 ? -17.13 -5.9 1.799 1 97.57 178 PHE A N 1
ATOM 1397 C CA . PHE A 1 178 ? -16.804 -6.512 0.516 1 97.57 178 PHE A CA 1
ATOM 1398 C C . PHE A 1 178 ? -16.276 -7.928 0.71 1 97.57 178 PHE A C 1
ATOM 1400 O O . PHE A 1 178 ? -15.388 -8.158 1.533 1 97.57 178 PHE A O 1
ATOM 1407 N N . PRO A 1 179 ? -16.791 -8.906 0.017 1 98.69 179 PRO A N 1
ATOM 1408 C CA . PRO A 1 179 ? -16.411 -10.306 0.219 1 98.69 179 PRO A CA 1
ATOM 1409 C C . PRO A 1 179 ? -15.091 -10.664 -0.46 1 98.69 179 PRO A C 1
ATOM 1411 O O . PRO A 1 179 ? -15.083 -11.076 -1.623 1 98.69 179 PRO A O 1
ATOM 1414 N N . ALA A 1 180 ? -14.027 -10.561 0.292 1 98.76 180 ALA A N 1
ATOM 1415 C CA . ALA A 1 180 ? -12.723 -10.822 -0.312 1 98.76 180 ALA A CA 1
ATOM 1416 C C . ALA A 1 180 ? -11.869 -11.709 0.59 1 98.76 180 ALA A C 1
ATOM 1418 O O . ALA A 1 180 ? -12.054 -11.727 1.809 1 98.76 180 ALA A O 1
ATOM 1419 N N . ILE A 1 181 ? -11.026 -12.496 -0.005 1 98.86 181 ILE A N 1
ATOM 1420 C CA . ILE A 1 181 ? -10.011 -13.324 0.636 1 98.86 181 ILE A CA 1
ATOM 1421 C C . ILE A 1 181 ? -8.642 -13.023 0.031 1 98.86 181 ILE A C 1
ATOM 1423 O O . ILE A 1 181 ? -8.523 -12.816 -1.179 1 98.86 181 ILE A O 1
ATOM 1427 N N . ILE A 1 182 ? -7.636 -12.924 0.847 1 98.86 182 ILE A N 1
ATOM 1428 C CA . ILE A 1 182 ? -6.267 -12.734 0.382 1 98.86 182 ILE A CA 1
ATOM 1429 C C . ILE A 1 182 ? -5.481 -14.032 0.548 1 98.86 182 ILE A C 1
ATOM 1431 O O . ILE A 1 182 ? -5.6 -14.711 1.57 1 98.86 182 ILE A O 1
ATOM 1435 N N . THR A 1 183 ? -4.708 -14.377 -0.467 1 98.89 183 THR A N 1
ATOM 1436 C CA . THR A 1 183 ? -3.802 -15.517 -0.376 1 98.89 183 THR A CA 1
ATOM 1437 C C . THR A 1 183 ? -2.354 -15.073 -0.566 1 98.89 183 THR A C 1
ATOM 1439 O O . THR A 1 183 ? -2.07 -14.197 -1.386 1 98.89 183 THR A O 1
ATOM 1442 N N . ARG A 1 184 ? -1.493 -15.573 0.209 1 98.63 184 ARG A N 1
ATOM 1443 C CA . ARG A 1 184 ? -0.06 -15.304 0.138 1 98.63 184 ARG A CA 1
ATOM 1444 C C . ARG A 1 184 ? 0.734 -16.598 -0.008 1 98.63 184 ARG A C 1
ATOM 1446 O O . ARG A 1 184 ? 0.771 -17.417 0.913 1 98.63 184 ARG A O 1
ATOM 1453 N N . CYS A 1 185 ? 1.409 -16.692 -1.104 1 98.06 185 CYS A N 1
ATOM 1454 C CA . CYS A 1 185 ? 2.05 -17.958 -1.441 1 98.06 185 CYS A CA 1
ATOM 1455 C C . CYS A 1 185 ? 3.565 -17.804 -1.501 1 98.06 185 CYS A C 1
ATOM 1457 O O . CYS A 1 185 ? 4.071 -16.74 -1.862 1 98.06 185 CYS A O 1
ATOM 1459 N N . CYS A 1 186 ? 4.262 -18.846 -1.122 1 96.61 186 CYS A N 1
ATOM 1460 C CA . CYS A 1 186 ? 5.704 -18.891 -1.334 1 96.61 186 CYS A CA 1
ATOM 1461 C C . CYS A 1 186 ? 6.033 -19.061 -2.812 1 96.61 186 CYS A C 1
ATOM 1463 O O . CYS A 1 186 ? 5.136 -19.268 -3.632 1 96.61 186 CYS A O 1
ATOM 1465 N N . PRO A 1 187 ? 7.254 -18.89 -3.192 1 95.3 187 PRO A N 1
ATOM 1466 C CA . PRO A 1 187 ? 7.627 -19.006 -4.603 1 95.3 187 PRO A CA 1
ATOM 1467 C C . PRO A 1 187 ? 7.145 -20.31 -5.235 1 95.3 187 PRO A C 1
ATOM 1469 O O . PRO A 1 187 ? 7.294 -21.38 -4.641 1 95.3 187 PRO A O 1
ATOM 1472 N N . THR A 1 188 ? 6.617 -20.138 -6.404 1 97.13 188 THR A N 1
ATOM 1473 C CA . THR A 1 188 ? 5.992 -21.238 -7.129 1 97.13 188 THR A CA 1
ATOM 1474 C C . THR A 1 188 ? 6.8 -21.594 -8.374 1 97.13 188 THR A C 1
ATOM 1476 O O . THR A 1 188 ? 7.432 -20.725 -8.979 1 97.13 188 THR A O 1
ATOM 1479 N N . TYR A 1 189 ? 6.828 -22.877 -8.718 1 97.5 189 TYR A N 1
ATOM 1480 C CA . TYR A 1 189 ? 7.485 -23.331 -9.939 1 97.5 189 TYR A CA 1
ATOM 1481 C C . TYR A 1 189 ? 6.617 -24.337 -10.685 1 97.5 189 TYR A C 1
ATOM 1483 O O . TYR A 1 189 ? 5.692 -24.915 -10.109 1 97.5 189 TYR A O 1
ATOM 1491 N N . GLY A 1 190 ? 6.834 -24.429 -11.984 1 98.17 190 GLY A N 1
ATOM 1492 C CA . GLY A 1 190 ? 6.059 -25.385 -12.759 1 98.17 190 GLY A CA 1
ATOM 1493 C C . GLY A 1 190 ? 5.974 -25.03 -14.231 1 98.17 190 GLY A C 1
ATOM 1494 O O . GLY A 1 190 ? 6.666 -24.123 -14.698 1 98.17 190 GLY A O 1
ATOM 1495 N N . PRO A 1 191 ? 5.135 -25.733 -14.955 1 96.83 191 PRO A N 1
ATOM 1496 C CA . PRO A 1 191 ? 4.915 -25.478 -16.381 1 96.83 191 PRO A CA 1
ATOM 1497 C C . PRO A 1 191 ? 4.447 -24.051 -16.659 1 96.83 191 PRO A C 1
ATOM 1499 O O . PRO A 1 191 ? 3.65 -23.499 -15.897 1 96.83 191 PRO A O 1
ATOM 1502 N N . CYS A 1 192 ? 4.944 -23.41 -17.705 1 95.12 192 CYS A N 1
ATOM 1503 C CA . CYS A 1 192 ? 4.526 -22.11 -18.216 1 95.12 192 CYS A CA 1
ATOM 1504 C C . CYS A 1 192 ? 5.178 -20.979 -17.429 1 95.12 192 CYS A C 1
ATOM 1506 O O . CYS A 1 192 ? 4.838 -19.81 -17.618 1 95.12 192 CYS A O 1
ATOM 1508 N N . GLN A 1 193 ? 6.113 -21.35 -16.58 1 95.12 193 GLN A N 1
ATOM 1509 C CA . GLN A 1 193 ? 6.826 -20.296 -15.866 1 95.12 193 GLN A CA 1
ATOM 1510 C C . GLN A 1 193 ? 7.794 -19.563 -16.79 1 95.12 193 GLN A C 1
ATOM 1512 O O . GLN A 1 193 ? 8.393 -20.172 -17.679 1 95.12 193 GLN A O 1
ATOM 1517 N N . HIS A 1 194 ? 7.895 -18.317 -16.577 1 91.12 194 HIS A N 1
ATOM 1518 C CA . HIS A 1 194 ? 8.813 -17.529 -17.391 1 91.12 194 HIS A CA 1
ATOM 1519 C C . HIS A 1 194 ? 10.234 -18.076 -17.305 1 91.12 194 HIS A C 1
ATOM 1521 O O . HIS A 1 194 ? 10.709 -18.412 -16.219 1 91.12 194 HIS A O 1
ATOM 1527 N N . ILE A 1 195 ? 10.964 -18.093 -18.301 1 91.21 195 ILE A N 1
ATOM 1528 C CA . ILE A 1 195 ? 12.239 -18.785 -18.451 1 91.21 195 ILE A CA 1
ATOM 1529 C C . ILE A 1 195 ? 13.322 -18.049 -17.665 1 91.21 195 ILE A C 1
ATOM 1531 O O . ILE A 1 195 ? 14.383 -18.611 -17.384 1 91.21 195 ILE A O 1
ATOM 1535 N N . GLY A 1 196 ? 13.063 -16.814 -17.331 1 87.17 196 GLY A N 1
ATOM 1536 C CA . GLY A 1 196 ? 14.047 -16.03 -16.602 1 87.17 196 GLY A CA 1
ATOM 1537 C C . GLY A 1 196 ? 14.102 -16.367 -15.124 1 87.17 196 GLY A C 1
ATOM 1538 O O . GLY A 1 196 ? 15.04 -15.973 -14.427 1 87.17 196 GLY A O 1
ATOM 1539 N N . ASN A 1 197 ? 13.188 -17.147 -14.667 1 91.54 197 ASN A N 1
ATOM 1540 C CA . ASN A 1 197 ? 13.163 -17.518 -13.256 1 91.54 197 ASN A CA 1
ATOM 1541 C C . ASN A 1 197 ? 14.187 -18.605 -12.944 1 91.54 197 ASN A C 1
ATOM 1543 O O . ASN A 1 197 ? 14.652 -19.304 -13.846 1 91.54 197 ASN A O 1
ATOM 1547 N N . PHE A 1 198 ? 14.467 -18.764 -11.768 1 92.27 198 PHE A N 1
ATOM 1548 C CA . PHE A 1 198 ? 15.598 -19.576 -11.334 1 92.27 198 PHE A CA 1
ATOM 1549 C C . PHE A 1 198 ? 15.439 -21.018 -11.8 1 92.27 198 PHE A C 1
ATOM 1551 O O . PHE A 1 198 ? 16.318 -21.558 -12.474 1 92.27 198 PHE A O 1
ATOM 1558 N N . ILE A 1 199 ? 14.315 -21.635 -11.525 1 96.06 199 ILE A N 1
ATOM 1559 C CA . ILE A 1 199 ? 14.148 -23.058 -11.8 1 96.06 199 ILE A CA 1
ATOM 1560 C C . ILE A 1 199 ? 14.074 -23.286 -13.308 1 96.06 199 ILE A C 1
ATOM 1562 O O . ILE A 1 199 ? 14.781 -24.14 -13.849 1 96.06 199 ILE A O 1
ATOM 1566 N N . PRO A 1 200 ? 13.305 -22.488 -14.021 1 95.97 200 PRO A N 1
ATOM 1567 C CA . PRO A 1 200 ? 13.331 -22.623 -15.48 1 95.97 200 PRO A CA 1
ATOM 1568 C C . PRO A 1 200 ? 14.728 -22.433 -16.065 1 95.97 200 PRO A C 1
ATOM 1570 O O . PRO A 1 200 ? 15.142 -23.193 -16.944 1 95.97 200 PRO A O 1
ATOM 1573 N N . LYS A 1 201 ? 15.411 -21.472 -15.583 1 94.5 201 LYS A N 1
ATOM 1574 C CA . LYS A 1 201 ? 16.763 -21.219 -16.072 1 94.5 201 LYS A CA 1
ATOM 1575 C C . LYS A 1 201 ? 17.67 -22.422 -15.829 1 94.5 201 LYS A C 1
ATOM 1577 O O . LYS A 1 201 ? 18.454 -22.801 -16.701 1 94.5 201 LYS A O 1
ATOM 1582 N N . CYS A 1 202 ? 17.601 -22.988 -14.698 1 95.87 202 CYS A N 1
ATOM 1583 C CA . CYS A 1 202 ? 18.402 -24.158 -14.357 1 95.87 202 CYS A CA 1
ATOM 1584 C C . CYS A 1 202 ? 18.073 -25.33 -15.273 1 95.87 202 CYS A C 1
ATOM 1586 O O . CYS A 1 202 ? 18.974 -26.017 -15.758 1 95.87 202 CYS A O 1
ATOM 1588 N N . ILE A 1 203 ? 16.815 -25.535 -15.49 1 97.09 203 ILE A N 1
ATOM 1589 C CA . ILE A 1 203 ? 16.368 -26.656 -16.309 1 97.09 203 ILE A CA 1
ATOM 1590 C C . ILE A 1 203 ? 16.857 -26.473 -17.744 1 97.09 203 ILE A C 1
ATOM 1592 O O . ILE A 1 203 ? 17.419 -27.397 -18.337 1 97.09 203 ILE A O 1
ATOM 1596 N N . ILE A 1 204 ? 16.662 -25.255 -18.242 1 96.27 204 ILE A N 1
ATOM 1597 C CA . ILE A 1 204 ? 17.029 -24.962 -19.623 1 96.27 204 ILE A CA 1
ATOM 1598 C C . ILE A 1 204 ? 18.54 -25.094 -19.795 1 96.27 204 ILE A C 1
ATOM 1600 O O . ILE A 1 204 ? 19.012 -25.68 -20.772 1 96.27 204 ILE A O 1
ATOM 1604 N N . ASN A 1 205 ? 19.279 -24.575 -18.87 1 95.28 205 ASN A N 1
ATOM 1605 C CA . ASN A 1 205 ? 20.731 -24.704 -18.925 1 95.28 205 ASN A CA 1
ATOM 1606 C C . ASN A 1 205 ? 21.168 -26.164 -18.86 1 95.28 205 ASN A C 1
ATOM 1608 O O . ASN A 1 205 ? 22.059 -26.584 -19.601 1 95.28 205 ASN A O 1
ATOM 1612 N N . ALA A 1 206 ? 20.597 -26.903 -18.009 1 95.68 206 ALA A N 1
ATOM 1613 C CA . ALA A 1 206 ? 20.921 -28.321 -17.877 1 95.68 206 ALA A CA 1
ATOM 1614 C C . ALA A 1 206 ? 20.628 -29.073 -19.172 1 95.68 206 ALA A C 1
ATOM 1616 O O . ALA A 1 206 ? 21.438 -29.888 -19.621 1 95.68 206 ALA A O 1
ATOM 1617 N N . LEU A 1 207 ? 19.484 -28.782 -19.753 1 95.49 207 LEU A N 1
ATOM 1618 C CA . LEU A 1 207 ? 19.065 -29.452 -20.979 1 95.49 207 LEU A CA 1
ATOM 1619 C C . LEU A 1 207 ? 19.947 -29.039 -22.153 1 95.49 207 LEU A C 1
ATOM 1621 O O . LEU A 1 207 ? 20.068 -29.777 -23.133 1 95.49 207 LEU A O 1
ATOM 1625 N N . SER A 1 208 ? 20.561 -27.857 -21.981 1 94.39 208 SER A N 1
ATOM 1626 C CA . SER A 1 208 ? 21.379 -27.318 -23.062 1 94.39 208 SER A CA 1
ATOM 1627 C C . SER A 1 208 ? 22.864 -27.542 -22.797 1 94.39 208 SER A C 1
ATOM 1629 O O . SER A 1 208 ? 23.715 -26.964 -23.476 1 94.39 208 SER A O 1
ATOM 1631 N N . ASP A 1 209 ? 23.183 -28.235 -21.784 1 93.68 209 ASP A N 1
ATOM 1632 C CA . ASP A 1 209 ? 24.562 -28.526 -21.404 1 93.68 209 ASP A CA 1
ATOM 1633 C C . ASP A 1 209 ? 25.336 -27.241 -21.12 1 93.68 209 ASP A C 1
ATOM 1635 O O . ASP A 1 209 ? 26.48 -27.09 -21.555 1 93.68 209 ASP A O 1
ATOM 1639 N N . LYS A 1 210 ? 24.657 -26.282 -20.591 1 94.19 210 LYS A N 1
ATOM 1640 C CA . LYS A 1 210 ? 25.267 -25.039 -20.126 1 94.19 210 LYS A CA 1
ATOM 1641 C C . LYS A 1 210 ? 25.41 -25.031 -18.607 1 94.19 210 LYS A C 1
ATOM 1643 O O . LYS A 1 210 ? 24.647 -25.696 -17.903 1 94.19 210 LYS A O 1
ATOM 1648 N N . PRO A 1 211 ? 26.366 -24.313 -18.15 1 93.55 211 PRO A N 1
ATOM 1649 C CA . PRO A 1 211 ? 26.542 -24.24 -16.697 1 93.55 211 PRO A CA 1
ATOM 1650 C C . PRO A 1 211 ? 25.388 -23.524 -15.999 1 93.55 211 PRO A C 1
ATOM 1652 O O . PRO A 1 211 ? 24.734 -22.668 -16.6 1 93.55 211 PRO A O 1
ATOM 1655 N N . ILE A 1 212 ? 25.157 -23.944 -14.81 1 93.37 212 ILE A N 1
ATOM 1656 C CA . ILE A 1 212 ? 24.173 -23.297 -13.949 1 93.37 212 ILE A CA 1
ATOM 1657 C C . ILE A 1 212 ? 24.885 -22.442 -12.903 1 93.37 212 ILE A C 1
ATOM 1659 O O . ILE A 1 212 ? 25.644 -22.96 -12.08 1 93.37 212 ILE A O 1
ATOM 1663 N N . THR A 1 213 ? 24.662 -21.189 -12.917 1 90.01 213 THR A N 1
ATOM 1664 C CA . THR A 1 213 ? 25.251 -20.291 -11.931 1 90.01 213 THR A CA 1
ATOM 1665 C C . THR A 1 213 ? 24.352 -20.171 -10.703 1 90.01 213 THR A C 1
ATOM 1667 O O . THR A 1 213 ? 23.171 -19.839 -10.822 1 90.01 213 THR A O 1
ATOM 1670 N N . VAL A 1 214 ? 24.886 -20.454 -9.594 1 89.27 214 VAL A N 1
ATOM 1671 C CA . VAL A 1 214 ? 24.071 -20.427 -8.384 1 89.27 214 VAL A CA 1
ATOM 1672 C C . VAL A 1 214 ? 24.79 -19.637 -7.293 1 89.27 214 VAL A C 1
ATOM 1674 O O . VAL A 1 214 ? 26.014 -19.715 -7.166 1 89.27 214 VAL A O 1
ATOM 1677 N N . CYS A 1 215 ? 24.006 -18.848 -6.642 1 78.71 215 CYS A N 1
ATOM 1678 C CA . CYS A 1 215 ? 24.505 -18.237 -5.415 1 78.71 215 CYS A CA 1
ATOM 1679 C C . CYS A 1 215 ? 24.372 -19.194 -4.236 1 78.71 215 CYS A C 1
ATOM 1681 O O . CYS A 1 215 ? 23.293 -19.732 -3.987 1 78.71 215 CYS A O 1
ATOM 1683 N N . GLU A 1 216 ? 25.394 -19.537 -3.519 1 72.15 216 GLU A N 1
A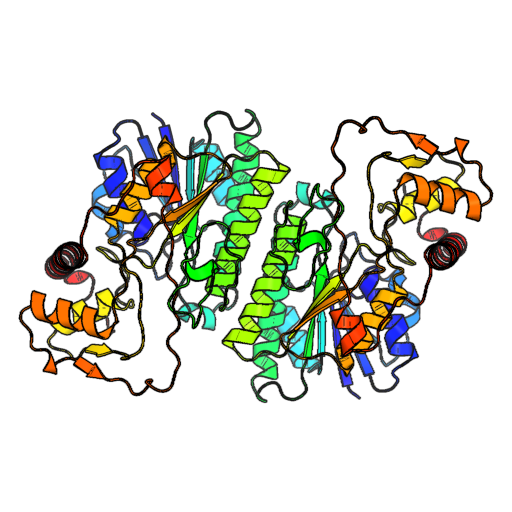TOM 1684 C CA . GLU A 1 216 ? 25.444 -20.58 -2.498 1 72.15 216 GLU A CA 1
ATOM 1685 C C . GLU A 1 216 ? 24.605 -20.202 -1.281 1 72.15 216 GLU A C 1
ATOM 1687 O O . GLU A 1 216 ? 24.114 -21.076 -0.563 1 72.15 216 GLU A O 1
ATOM 1692 N N . ASN A 1 217 ? 24.258 -19.074 -1.049 1 73.96 217 ASN A N 1
ATOM 1693 C CA . ASN A 1 217 ? 23.673 -18.685 0.23 1 73.96 217 ASN A CA 1
ATOM 1694 C C . ASN A 1 217 ? 22.218 -18.254 0.073 1 73.96 217 ASN A C 1
ATOM 1696 O O . ASN A 1 217 ? 21.653 -17.623 0.969 1 73.96 217 ASN A O 1
ATOM 1700 N N . LYS A 1 218 ? 21.526 -18.73 -0.865 1 82.05 218 LYS A N 1
ATOM 1701 C CA . LYS A 1 218 ? 20.119 -18.375 -1.026 1 82.05 218 LYS A CA 1
ATOM 1702 C C . LYS A 1 218 ? 19.213 -19.565 -0.722 1 82.05 218 LYS A C 1
ATOM 1704 O O . LYS A 1 218 ? 19.35 -20.628 -1.332 1 82.05 218 LYS A O 1
ATOM 1709 N N . VAL A 1 219 ? 18.497 -19.498 0.252 1 86.04 219 VAL A N 1
ATOM 1710 C CA . VAL A 1 219 ? 17.542 -20.521 0.665 1 86.04 219 VAL A CA 1
ATOM 1711 C C . VAL A 1 219 ? 16.118 -20.029 0.415 1 86.04 219 VAL A C 1
ATOM 1713 O O . VAL A 1 219 ? 15.791 -18.877 0.713 1 86.04 219 VAL A O 1
ATOM 1716 N N . ARG A 1 220 ? 15.307 -20.92 -0.215 1 89.72 220 ARG A N 1
ATOM 1717 C CA . ARG A 1 220 ? 13.924 -20.573 -0.528 1 89.72 220 ARG A CA 1
ATOM 1718 C C . ARG A 1 220 ? 12.988 -21.742 -0.239 1 89.72 220 ARG A C 1
ATOM 1720 O O . ARG A 1 220 ? 13.437 -22.879 -0.076 1 89.72 220 ARG A O 1
ATOM 1727 N N . GLU A 1 221 ? 11.832 -21.356 -0.149 1 92.66 221 GLU A N 1
ATOM 1728 C CA . GLU A 1 221 ? 10.722 -22.304 -0.112 1 92.66 221 GLU A CA 1
ATOM 1729 C C . GLU A 1 221 ? 9.998 -22.358 -1.455 1 92.66 221 GLU A C 1
ATOM 1731 O O . GLU A 1 221 ? 9.577 -21.327 -1.982 1 92.66 221 GLU A O 1
ATOM 1736 N N . TRP A 1 222 ? 9.926 -23.649 -2.028 1 95.46 222 TRP A N 1
ATOM 1737 C CA . TRP A 1 222 ? 9.281 -23.787 -3.329 1 95.46 222 TRP A CA 1
ATOM 1738 C C . TRP A 1 222 ? 7.991 -24.593 -3.214 1 95.46 222 TRP A C 1
ATOM 1740 O O . TRP A 1 222 ? 7.902 -25.523 -2.409 1 95.46 222 TRP A O 1
ATOM 1750 N N . ILE A 1 223 ? 7.058 -24.247 -3.968 1 97.75 223 ILE A N 1
ATOM 1751 C CA . ILE A 1 223 ? 5.833 -25.031 -4.076 1 97.75 223 ILE A CA 1
ATOM 1752 C C . ILE A 1 223 ? 5.5 -25.269 -5.547 1 97.75 223 ILE A C 1
ATOM 1754 O O . ILE A 1 223 ? 5.699 -24.387 -6.385 1 97.75 223 ILE A O 1
ATOM 1758 N N . TYR A 1 224 ? 5.115 -26.511 -5.833 1 98.31 224 TYR A N 1
ATOM 1759 C CA . TYR A 1 224 ? 4.7 -26.837 -7.193 1 98.31 224 TYR A CA 1
ATOM 1760 C C . TYR A 1 224 ? 3.4 -26.126 -7.551 1 98.31 224 TYR A C 1
ATOM 1762 O O . TYR A 1 224 ? 2.492 -26.024 -6.723 1 98.31 224 TYR A O 1
ATOM 1770 N N . VAL A 1 225 ? 3.209 -25.66 -8.737 1 98.54 225 VAL A N 1
ATOM 1771 C CA . VAL A 1 225 ? 2.131 -24.768 -9.151 1 98.54 225 VAL A CA 1
ATOM 1772 C C . VAL A 1 225 ? 0.785 -25.464 -8.965 1 98.54 225 VAL A C 1
ATOM 1774 O O . VAL A 1 225 ? -0.212 -24.82 -8.628 1 98.54 225 VAL A O 1
ATOM 1777 N N . LEU A 1 226 ? 0.676 -26.742 -9.193 1 98.36 226 LEU A N 1
ATOM 1778 C CA . LEU A 1 226 ? -0.595 -27.442 -9.044 1 98.36 226 LEU A CA 1
ATOM 1779 C C . LEU A 1 226 ? -1.054 -27.433 -7.59 1 98.36 226 LEU A C 1
ATOM 1781 O O . LEU A 1 226 ? -2.255 -27.395 -7.314 1 98.36 226 LEU A O 1
ATOM 1785 N N . ASP A 1 227 ? -0.109 -27.515 -6.647 1 98.48 227 ASP A N 1
ATOM 1786 C CA . ASP A 1 227 ? -0.469 -27.395 -5.237 1 98.48 227 ASP A CA 1
ATOM 1787 C C . ASP A 1 227 ? -1.069 -26.024 -4.938 1 98.48 227 ASP A C 1
ATOM 1789 O O . ASP A 1 227 ? -1.984 -25.906 -4.12 1 98.48 227 ASP A O 1
ATOM 1793 N N . HIS A 1 228 ? -0.509 -25.021 -5.545 1 98.54 228 HIS A N 1
ATOM 1794 C CA . HIS A 1 228 ? -1.072 -23.681 -5.416 1 98.54 228 HIS A CA 1
ATOM 1795 C C . HIS A 1 228 ? -2.492 -23.625 -5.969 1 98.54 228 HIS A C 1
ATOM 1797 O O . HIS A 1 228 ? -3.382 -23.039 -5.348 1 98.54 228 HIS A O 1
ATOM 1803 N N . CYS A 1 229 ? -2.744 -24.244 -7.108 1 98.66 229 CYS A N 1
ATOM 1804 C CA . CYS A 1 229 ? -4.059 -24.272 -7.738 1 98.66 229 CYS A CA 1
ATOM 1805 C C . CYS A 1 229 ? -5.074 -24.982 -6.851 1 98.66 229 CYS A C 1
ATOM 1807 O O . CYS A 1 229 ? -6.212 -24.529 -6.716 1 98.66 229 CYS A O 1
ATOM 1809 N N . ILE A 1 230 ? -4.639 -26.063 -6.279 1 98.45 230 ILE A N 1
ATOM 1810 C CA . ILE A 1 230 ? -5.512 -26.82 -5.389 1 98.45 230 ILE A CA 1
ATOM 1811 C C . ILE A 1 230 ? -5.897 -25.959 -4.188 1 98.45 230 ILE A C 1
ATOM 1813 O O . ILE A 1 230 ? -7.062 -25.931 -3.784 1 98.45 230 ILE A O 1
ATOM 1817 N N . ALA A 1 231 ? -4.922 -25.293 -3.637 1 98.72 231 ALA A N 1
ATOM 1818 C CA . ALA A 1 231 ? -5.182 -24.415 -2.499 1 98.72 231 ALA A CA 1
ATOM 1819 C C . ALA A 1 231 ? -6.2 -23.337 -2.86 1 98.72 231 ALA A C 1
ATOM 1821 O O . ALA A 1 231 ? -7.156 -23.104 -2.117 1 98.72 231 ALA A O 1
ATOM 1822 N N . LEU A 1 232 ? -6.053 -22.687 -3.98 1 98.8 232 LEU A N 1
ATOM 1823 C CA . LEU A 1 232 ? -6.944 -21.617 -4.417 1 98.8 232 LEU A CA 1
ATOM 1824 C C . LEU A 1 232 ? -8.361 -22.14 -4.622 1 98.8 232 LEU A C 1
ATOM 1826 O O . LEU A 1 232 ? -9.333 -21.454 -4.297 1 98.8 232 LEU A O 1
ATOM 1830 N N . THR A 1 233 ? -8.448 -23.339 -5.181 1 98.54 233 THR A N 1
ATOM 1831 C CA . THR A 1 233 ? -9.755 -23.952 -5.387 1 98.54 233 THR A CA 1
ATOM 1832 C C . THR A 1 233 ? -10.453 -24.2 -4.053 1 98.54 233 THR A C 1
ATOM 1834 O O . THR A 1 233 ? -11.642 -23.908 -3.904 1 98.54 233 THR A O 1
ATOM 1837 N N . LYS A 1 234 ? -9.689 -24.731 -3.091 1 98.3 234 LYS A N 1
ATOM 1838 C CA . LYS A 1 234 ? -10.256 -24.965 -1.766 1 98.3 234 LYS A CA 1
ATOM 1839 C C . LYS A 1 234 ? -10.717 -23.658 -1.127 1 98.3 234 LYS A C 1
ATOM 1841 O O . LYS A 1 234 ? -11.786 -23.603 -0.517 1 98.3 234 LYS A O 1
ATOM 1846 N N . ILE A 1 235 ? -9.963 -22.669 -1.287 1 98.72 235 ILE A N 1
ATOM 1847 C CA . ILE A 1 235 ? -10.278 -21.37 -0.702 1 98.72 235 ILE A CA 1
ATOM 1848 C C . ILE A 1 235 ? -11.51 -20.782 -1.386 1 98.72 235 ILE A C 1
ATOM 1850 O O . ILE A 1 235 ? -12.356 -20.167 -0.733 1 98.72 235 ILE A O 1
ATOM 1854 N N . LEU A 1 236 ? -11.609 -20.963 -2.693 1 98.41 236 LEU A N 1
ATOM 1855 C CA . LEU A 1 236 ? -12.749 -20.479 -3.463 1 98.41 236 LEU A CA 1
ATOM 1856 C C . LEU A 1 236 ? -14.053 -21.066 -2.932 1 98.41 236 LEU A C 1
ATOM 1858 O O . LEU A 1 236 ? -15.053 -20.356 -2.806 1 98.41 236 LEU A O 1
ATOM 1862 N N . PHE A 1 237 ? -14.047 -22.294 -2.578 1 97.85 237 PHE A N 1
ATOM 1863 C CA . PHE A 1 237 ? -15.288 -22.98 -2.24 1 97.85 237 PHE A CA 1
ATOM 1864 C C . PHE A 1 237 ? -15.536 -22.94 -0.737 1 97.85 237 PHE A C 1
ATOM 1866 O O . PHE A 1 237 ? -16.686 -22.928 -0.292 1 97.85 237 PHE A O 1
ATOM 1873 N N . TYR A 1 238 ? -14.414 -22.885 0.024 1 98.03 238 TYR A N 1
ATOM 1874 C CA . TYR A 1 238 ? -14.617 -23.127 1.448 1 98.03 238 TYR A CA 1
ATOM 1875 C C . TYR A 1 238 ? -13.966 -22.033 2.285 1 98.03 238 TYR A C 1
ATOM 1877 O O . TYR A 1 238 ? -14.101 -22.018 3.511 1 98.03 238 TYR A O 1
ATOM 1885 N N . GLY A 1 239 ? -13.252 -21.144 1.649 1 98.16 239 GLY A N 1
ATOM 1886 C CA . GLY A 1 239 ? -12.61 -20.075 2.397 1 98.16 239 GLY A CA 1
ATOM 1887 C C . GLY A 1 239 ? -13.599 -19.138 3.064 1 98.16 239 GLY A C 1
ATOM 1888 O O . GLY A 1 239 ? -14.77 -19.087 2.681 1 98.16 239 GLY A O 1
ATOM 1889 N N . ARG A 1 240 ? -13.162 -18.433 4.043 1 97.73 240 ARG A N 1
ATOM 1890 C CA . ARG A 1 240 ? -13.982 -17.455 4.751 1 97.73 240 ARG A CA 1
ATOM 1891 C C . ARG A 1 240 ? -13.62 -16.033 4.335 1 97.73 240 ARG A C 1
ATOM 1893 O O . ARG A 1 240 ? -12.446 -15.657 4.347 1 97.73 240 ARG A O 1
ATOM 1900 N N . THR A 1 241 ? -14.627 -15.224 4.007 1 97.46 241 THR A N 1
ATOM 1901 C CA . THR A 1 241 ? -14.414 -13.832 3.628 1 97.46 241 THR A CA 1
ATOM 1902 C C . THR A 1 241 ? -13.708 -13.069 4.746 1 97.46 241 THR A C 1
ATOM 1904 O O . THR A 1 241 ? -13.995 -13.28 5.926 1 97.46 241 THR A O 1
ATOM 1907 N N . GLY A 1 242 ? -12.815 -12.205 4.383 1 97.16 242 GLY A N 1
ATOM 1908 C CA . GLY A 1 242 ? -12.093 -11.391 5.347 1 97.16 242 GLY A CA 1
ATOM 1909 C C . GLY A 1 242 ? -10.813 -12.04 5.838 1 97.16 242 GLY A C 1
ATOM 1910 O O . GLY A 1 242 ? -10.004 -11.399 6.511 1 97.16 242 GLY A O 1
ATOM 1911 N N . GLU A 1 243 ? -10.548 -13.262 5.404 1 98.1 243 GLU A N 1
ATOM 1912 C CA . GLU A 1 243 ? -9.39 -13.997 5.905 1 98.1 243 GLU A CA 1
ATOM 1913 C C . GLU A 1 243 ? -8.224 -13.927 4.922 1 98.1 243 GLU A C 1
ATOM 1915 O O . GLU A 1 243 ? -8.41 -13.578 3.755 1 98.1 243 GLU A O 1
ATOM 1920 N N . ILE A 1 244 ? -7.063 -14.185 5.465 1 98.61 244 ILE A N 1
ATOM 1921 C CA . ILE A 1 244 ? -5.817 -14.346 4.723 1 98.61 244 ILE A CA 1
ATOM 1922 C C . ILE A 1 244 ? -5.298 -15.772 4.89 1 98.61 244 ILE A C 1
ATOM 1924 O O . ILE A 1 244 ? -5.316 -16.321 5.994 1 98.61 244 ILE A O 1
ATOM 1928 N N . TYR A 1 245 ? -4.914 -16.397 3.816 1 98.75 245 TYR A N 1
ATOM 1929 C CA . TYR A 1 245 ? -4.355 -17.742 3.891 1 98.75 245 TYR A CA 1
ATOM 1930 C C . TYR A 1 245 ? -2.951 -17.783 3.3 1 98.75 245 TYR A C 1
ATOM 1932 O O . TYR A 1 245 ? -2.745 -17.4 2.146 1 98.75 245 TYR A O 1
ATOM 1940 N N . ASN A 1 246 ? -2.008 -18.22 4.049 1 98.49 246 ASN A N 1
ATOM 1941 C CA . ASN A 1 246 ? -0.682 -18.554 3.541 1 98.49 246 ASN A CA 1
ATOM 1942 C C . ASN A 1 246 ? -0.671 -19.917 2.855 1 98.49 246 ASN A C 1
ATOM 1944 O O . ASN A 1 246 ? -1.304 -20.861 3.331 1 98.49 246 ASN A O 1
ATOM 1948 N N . ILE A 1 247 ? -0.058 -19.964 1.737 1 98.44 247 ILE A N 1
ATOM 1949 C CA . ILE A 1 247 ? 0.114 -21.203 0.985 1 98.44 247 ILE A CA 1
ATOM 1950 C C . ILE A 1 247 ? 1.6 -21.534 0.868 1 98.44 247 ILE A C 1
ATOM 1952 O O . ILE A 1 247 ? 2.344 -20.84 0.171 1 98.44 247 ILE A O 1
ATOM 1956 N N . SER A 1 248 ? 2.001 -22.592 1.467 1 96.64 248 SER A N 1
ATOM 1957 C CA . SER A 1 248 ? 3.427 -22.9 1.494 1 96.64 248 SER A CA 1
ATOM 1958 C C . SER A 1 248 ? 3.665 -24.405 1.564 1 96.64 248 SER A C 1
ATOM 1960 O O . SER A 1 248 ? 2.778 -25.161 1.965 1 96.64 248 SER A O 1
ATOM 1962 N N . SER A 1 249 ? 4.797 -24.78 1.162 1 93.65 249 SER A N 1
ATOM 1963 C CA . SER A 1 249 ? 5.178 -26.188 1.229 1 93.65 249 SER A CA 1
ATOM 1964 C C . SER A 1 249 ? 5.742 -26.543 2.6 1 93.65 249 SER A C 1
ATOM 1966 O O . SER A 1 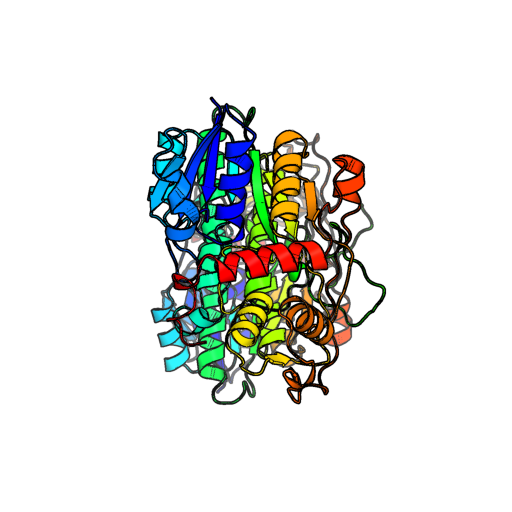249 ? 5.7 -27.704 3.013 1 93.65 249 SER A O 1
ATOM 1968 N N . GLY A 1 250 ? 6.374 -25.55 3.254 1 88.67 250 GLY A N 1
ATOM 1969 C CA . GLY A 1 250 ? 7.02 -25.768 4.539 1 88.67 250 GLY A CA 1
ATOM 1970 C C . GLY A 1 250 ? 8.415 -26.35 4.414 1 88.67 250 GLY A C 1
ATOM 1971 O O . GLY A 1 250 ? 9.068 -26.632 5.421 1 88.67 250 GLY A O 1
ATOM 1972 N N . ASN A 1 251 ? 8.889 -26.459 3.203 1 88.88 251 ASN A N 1
ATOM 1973 C CA . ASN A 1 251 ? 10.197 -27.063 2.971 1 88.88 251 ASN A CA 1
ATOM 1974 C C . ASN A 1 251 ? 11.171 -26.068 2.346 1 88.88 251 ASN A C 1
ATOM 1976 O O . ASN A 1 251 ? 10.913 -25.537 1.265 1 88.88 251 ASN A O 1
ATOM 1980 N N . GLU A 1 252 ? 12.269 -25.868 3.039 1 90.91 252 GLU A N 1
ATOM 1981 C CA . GLU A 1 252 ? 13.31 -24.988 2.519 1 90.91 252 GLU A CA 1
ATOM 1982 C C . GLU A 1 252 ? 14.408 -25.785 1.82 1 90.91 252 GLU A C 1
ATOM 1984 O O . GLU A 1 252 ? 14.693 -26.923 2.198 1 90.91 252 GLU A O 1
ATOM 1989 N N . ILE A 1 253 ? 14.998 -25.156 0.856 1 92.25 253 ILE A N 1
ATOM 1990 C CA . ILE A 1 253 ? 16.099 -25.771 0.122 1 92.25 253 ILE A CA 1
ATOM 1991 C C . ILE A 1 253 ? 16.982 -24.686 -0.488 1 92.25 253 ILE A C 1
ATOM 1993 O O . ILE A 1 253 ? 16.495 -23.614 -0.855 1 92.25 253 ILE A O 1
ATOM 1997 N N . SER A 1 254 ? 18.232 -24.921 -0.517 1 90.77 254 SER A N 1
ATOM 1998 C CA . SER A 1 254 ? 19.143 -23.951 -1.117 1 90.77 254 SER A CA 1
ATOM 1999 C C . SER A 1 254 ? 19.06 -23.984 -2.639 1 90.77 254 SER A C 1
ATOM 2001 O O . SER A 1 254 ? 18.725 -25.015 -3.226 1 90.77 254 SER A O 1
ATOM 2003 N N . ASP A 1 255 ? 19.382 -22.877 -3.222 1 91.6 255 ASP A N 1
ATOM 2004 C CA . ASP A 1 255 ? 19.45 -22.82 -4.679 1 91.6 255 ASP A CA 1
ATOM 2005 C C . ASP A 1 255 ? 20.429 -23.858 -5.223 1 91.6 255 ASP A C 1
ATOM 2007 O O . ASP A 1 255 ? 20.195 -24.444 -6.282 1 91.6 255 ASP A O 1
ATOM 2011 N N . PHE A 1 256 ? 21.471 -24.047 -4.474 1 91.94 256 PHE A N 1
ATOM 2012 C CA . PHE A 1 256 ? 22.479 -25.028 -4.857 1 91.94 256 PHE A CA 1
ATOM 2013 C C . PHE A 1 256 ? 21.882 -26.43 -4.897 1 91.94 256 PHE A C 1
ATOM 2015 O O . PHE A 1 256 ? 22.082 -27.169 -5.863 1 91.94 256 PHE A O 1
ATOM 2022 N N . ASP A 1 257 ? 21.143 -26.769 -3.897 1 93.66 257 ASP A N 1
ATOM 2023 C CA . ASP A 1 257 ? 20.564 -28.106 -3.811 1 93.66 257 ASP A CA 1
ATOM 2024 C C . ASP A 1 257 ? 19.479 -28.304 -4.867 1 93.66 257 ASP A C 1
ATOM 2026 O O . ASP A 1 257 ? 19.303 -29.408 -5.385 1 93.66 257 ASP A O 1
ATOM 2030 N N . VAL A 1 258 ? 18.787 -27.25 -5.203 1 95.43 258 VAL A N 1
ATOM 2031 C CA . VAL A 1 258 ? 17.788 -27.327 -6.263 1 95.43 258 VAL A CA 1
ATOM 2032 C C . VAL A 1 258 ? 18.474 -27.6 -7.6 1 95.43 258 VAL A C 1
ATOM 2034 O O . VAL A 1 258 ? 18.04 -28.468 -8.362 1 95.43 258 VAL A O 1
ATOM 2037 N N . ALA A 1 259 ? 19.519 -26.873 -7.83 1 95.71 259 ALA A N 1
ATOM 2038 C CA . ALA A 1 259 ? 20.271 -27.059 -9.068 1 95.71 259 ALA A CA 1
ATOM 2039 C C . ALA A 1 259 ? 20.813 -28.482 -9.173 1 95.71 259 ALA A C 1
ATOM 2041 O O . ALA A 1 259 ? 20.745 -29.102 -10.236 1 95.71 259 ALA A O 1
ATOM 2042 N N . LYS A 1 260 ? 21.293 -28.957 -8.095 1 95.51 260 LYS A N 1
ATOM 2043 C CA . LYS A 1 260 ? 21.818 -30.319 -8.056 1 95.51 260 LYS A CA 1
ATOM 2044 C C . LYS A 1 260 ? 20.728 -31.338 -8.373 1 95.51 260 LYS A C 1
ATOM 2046 O O . LYS A 1 260 ? 20.962 -32.294 -9.116 1 95.51 260 LYS A O 1
ATOM 2051 N N . LYS A 1 261 ? 19.593 -31.138 -7.776 1 96.62 261 LYS A N 1
ATOM 2052 C CA . LYS A 1 261 ? 18.472 -32.04 -8.024 1 96.62 261 LYS A CA 1
ATOM 2053 C C . LYS A 1 261 ? 18.072 -32.028 -9.497 1 96.62 261 LYS A C 1
ATOM 2055 O O . LYS A 1 261 ? 17.735 -33.069 -10.063 1 96.62 261 LYS A O 1
ATOM 2060 N N . ILE A 1 262 ? 18.063 -30.847 -10.07 1 97.75 262 ILE A N 1
ATOM 2061 C CA . ILE A 1 262 ? 17.69 -30.705 -11.473 1 97.75 262 ILE A CA 1
ATOM 2062 C C . ILE A 1 262 ? 18.708 -31.428 -12.353 1 97.75 262 ILE A C 1
ATOM 2064 O O . ILE A 1 262 ? 18.334 -32.181 -13.255 1 97.75 262 ILE A O 1
ATOM 2068 N N . LEU A 1 263 ? 19.981 -31.257 -12.08 1 97.38 263 LEU A N 1
ATOM 2069 C CA . LEU A 1 263 ? 21.038 -31.915 -12.84 1 97.38 263 LEU A CA 1
ATOM 2070 C C . LEU A 1 263 ? 20.923 -33.432 -12.731 1 97.38 263 LEU A C 1
ATOM 2072 O O . LEU A 1 263 ? 21.051 -34.142 -13.73 1 97.38 263 LEU A O 1
ATOM 2076 N N . GLY A 1 264 ? 20.642 -33.851 -11.578 1 97.14 264 GLY A N 1
ATOM 2077 C CA . GLY A 1 264 ? 20.456 -35.278 -11.366 1 97.14 264 GLY A CA 1
ATOM 2078 C C . GLY A 1 264 ? 19.301 -35.854 -12.163 1 97.14 264 GLY A C 1
ATOM 2079 O O . GLY A 1 264 ? 19.407 -36.95 -12.715 1 97.14 264 GLY A O 1
ATOM 2080 N N . LEU A 1 265 ? 18.219 -35.177 -12.222 1 97.2 265 LEU A N 1
ATOM 2081 C CA . LEU A 1 265 ? 17.011 -35.628 -12.904 1 97.2 265 LEU A CA 1
ATOM 2082 C C . LEU A 1 265 ? 17.219 -35.658 -14.415 1 97.2 265 LEU A C 1
ATOM 2084 O O . LEU A 1 265 ? 16.565 -36.428 -15.121 1 97.2 265 LEU A O 1
ATOM 2088 N N . VAL A 1 266 ? 18.169 -34.797 -14.865 1 96.56 266 VAL A N 1
ATOM 2089 C CA . VAL A 1 266 ? 18.401 -34.748 -16.305 1 96.56 266 VAL A CA 1
ATOM 2090 C C . VAL A 1 266 ? 19.63 -35.582 -16.659 1 96.56 266 VAL A C 1
ATOM 2092 O O . VAL A 1 266 ? 20.004 -35.681 -17.83 1 96.56 266 VAL A O 1
ATOM 2095 N N . GLY A 1 267 ? 20.292 -36.139 -15.715 1 95.38 267 GLY A N 1
ATOM 2096 C CA . GLY A 1 267 ? 21.424 -37.027 -15.927 1 95.38 267 GLY A CA 1
ATOM 2097 C C . GLY A 1 267 ? 22.725 -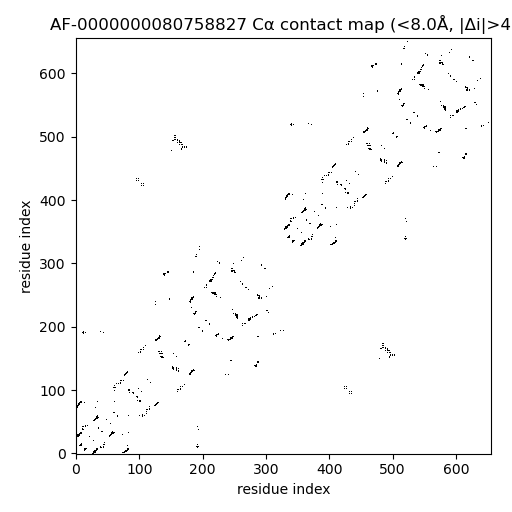36.288 -16.174 1 95.38 267 GLY A C 1
ATOM 2098 O O . GLY A 1 267 ? 23.543 -36.716 -16.991 1 95.38 267 GLY A O 1
ATOM 2099 N N . LYS A 1 268 ? 22.865 -35.134 -15.578 1 94.94 268 LYS A N 1
ATOM 2100 C CA . LYS A 1 268 ? 24.075 -34.329 -15.718 1 94.94 268 LYS A CA 1
ATOM 2101 C C . LYS A 1 268 ? 24.864 -34.29 -14.413 1 94.94 268 LYS A C 1
ATOM 2103 O O . LYS A 1 268 ? 24.294 -34.456 -13.332 1 94.94 268 LYS A O 1
ATOM 2108 N N . PRO A 1 269 ? 26.116 -34.051 -14.503 1 93.54 269 PRO A N 1
ATOM 2109 C CA . PRO A 1 269 ? 26.946 -34.036 -13.296 1 93.54 269 PRO A CA 1
ATOM 2110 C C . PRO A 1 269 ? 26.847 -32.719 -12.528 1 93.54 269 PRO A C 1
ATOM 2112 O O . PRO A 1 269 ? 26.58 -31.672 -13.123 1 93.54 269 PRO A O 1
ATOM 2115 N N . ASP A 1 270 ? 27.2 -32.749 -11.283 1 91.2 270 ASP A N 1
ATOM 2116 C CA . ASP A 1 270 ? 27.193 -31.591 -10.395 1 91.2 270 ASP A CA 1
ATOM 2117 C C . ASP A 1 270 ? 28.232 -30.56 -10.829 1 91.2 270 ASP A C 1
ATOM 2119 O O . ASP A 1 270 ? 28.139 -29.385 -10.466 1 91.2 270 ASP A O 1
ATOM 2123 N N . SER A 1 271 ? 29.234 -31.009 -11.551 1 89.89 271 SER A N 1
ATOM 2124 C CA . SER A 1 271 ? 30.312 -30.131 -11.997 1 89.89 271 SER A CA 1
ATOM 2125 C C . SER A 1 271 ? 29.793 -29.057 -12.948 1 89.89 271 SER A C 1
ATOM 2127 O O . SER A 1 271 ? 30.489 -28.078 -13.225 1 89.89 271 SER A O 1
ATOM 2129 N N . ALA A 1 272 ? 28.591 -29.211 -13.286 1 91.53 272 ALA A N 1
ATOM 2130 C CA . ALA A 1 272 ? 27.98 -28.233 -14.182 1 91.53 272 ALA A CA 1
ATOM 2131 C C . ALA A 1 272 ? 27.507 -27.003 -13.412 1 91.53 272 ALA A C 1
ATOM 2133 O O . ALA A 1 272 ? 27.098 -26.007 -14.012 1 91.53 272 ALA A O 1
ATOM 2134 N N . ILE A 1 273 ? 27.591 -26.991 -12.069 1 92.92 273 ILE A N 1
ATOM 2135 C CA . ILE A 1 273 ? 27.214 -25.844 -11.25 1 92.92 273 ILE A CA 1
ATOM 2136 C C . ILE A 1 273 ? 28.416 -24.918 -11.074 1 92.92 273 ILE A C 1
ATOM 2138 O O . ILE A 1 273 ? 29.502 -25.365 -10.7 1 92.92 273 ILE A O 1
ATOM 2142 N N . GLU A 1 274 ? 28.197 -23.666 -11.394 1 91.31 274 GLU A N 1
ATOM 2143 C CA . GLU A 1 274 ? 29.182 -22.618 -11.141 1 91.31 274 GLU A CA 1
ATOM 2144 C C . GLU A 1 274 ? 28.751 -21.723 -9.983 1 91.31 274 GLU A C 1
ATOM 2146 O O . GLU A 1 274 ? 27.64 -21.187 -9.985 1 91.31 274 GLU A O 1
ATOM 2151 N N . LYS A 1 275 ? 29.674 -21.566 -9.049 1 84.63 275 LYS A N 1
ATOM 2152 C CA . LYS A 1 275 ? 29.368 -20.758 -7.872 1 84.63 275 LYS A CA 1
ATOM 2153 C C . LYS A 1 275 ? 29.597 -19.275 -8.149 1 84.63 275 LYS A C 1
ATOM 2155 O O . LYS A 1 275 ? 30.619 -18.896 -8.725 1 84.63 275 LYS A O 1
ATOM 2160 N N . ALA A 1 276 ? 28.579 -18.585 -7.985 1 79.7 276 ALA A N 1
ATOM 2161 C CA . ALA A 1 276 ? 28.723 -17.135 -8.079 1 79.7 276 ALA A CA 1
ATOM 2162 C C . ALA A 1 276 ? 29.198 -16.544 -6.754 1 79.7 276 ALA A C 1
ATOM 2164 O O . ALA A 1 276 ? 28.889 -17.074 -5.684 1 79.7 276 ALA A O 1
ATOM 2165 N N . ASP A 1 277 ? 30.251 -15.598 -6.669 1 64.79 277 ASP A N 1
ATOM 2166 C CA . ASP A 1 277 ? 30.86 -14.979 -5.495 1 64.79 277 ASP A CA 1
ATOM 2167 C C . ASP A 1 277 ? 29.873 -14.055 -4.786 1 64.79 277 ASP A C 1
ATOM 2169 O O . ASP A 1 277 ? 29.803 -12.863 -5.09 1 64.79 277 ASP A O 1
ATOM 2173 N N . ASP A 1 278 ? 28.839 -14.529 -4.226 1 62.73 278 ASP A N 1
ATOM 2174 C CA . ASP A 1 278 ? 28.055 -13.59 -3.43 1 62.73 278 ASP A CA 1
ATOM 2175 C C . ASP A 1 278 ? 27.944 -14.057 -1.981 1 62.73 278 ASP A C 1
ATOM 2177 O O . ASP A 1 278 ? 26.967 -13.746 -1.296 1 62.73 278 ASP A O 1
ATOM 2181 N N . SER A 1 279 ? 28.851 -14.857 -1.548 1 57.43 279 SER A N 1
ATOM 2182 C CA . SER A 1 279 ? 28.833 -15.535 -0.256 1 57.43 279 SER A CA 1
ATOM 2183 C C . SER A 1 279 ? 28.851 -14.534 0.894 1 57.43 279 SER A C 1
ATOM 2185 O O . SER A 1 279 ? 28.578 -14.893 2.041 1 57.43 279 SER A O 1
ATOM 2187 N N . SER A 1 280 ? 29.151 -13.313 0.502 1 56.88 280 SER A N 1
ATOM 2188 C CA . SER A 1 280 ? 29.313 -12.377 1.61 1 56.88 280 SER A CA 1
ATOM 2189 C C . SER A 1 280 ? 27.965 -11.848 2.088 1 56.88 280 SER A C 1
ATOM 2191 O O . SER A 1 280 ? 27.867 -11.277 3.176 1 56.88 280 SER A O 1
ATOM 2193 N N . LEU A 1 281 ? 26.893 -12.14 1.427 1 61.13 281 LEU A N 1
ATOM 2194 C CA . LEU A 1 281 ? 25.628 -11.566 1.873 1 61.13 281 LEU A CA 1
ATOM 2195 C C . LEU A 1 281 ? 24.879 -12.539 2.778 1 61.13 281 LEU A C 1
ATOM 2197 O O . LEU A 1 281 ? 24.883 -13.748 2.535 1 61.13 281 LEU A O 1
ATOM 2201 N N . PRO A 1 282 ? 24.448 -11.973 3.911 1 63.84 282 PRO A N 1
ATOM 2202 C CA . PRO A 1 282 ? 23.663 -12.831 4.801 1 63.84 282 PRO A CA 1
ATOM 2203 C C . PRO A 1 282 ? 22.448 -13.445 4.109 1 63.84 282 PRO A C 1
ATOM 2205 O O . PRO A 1 282 ? 21.873 -12.834 3.206 1 63.84 282 PRO A O 1
ATOM 2208 N N . THR A 1 283 ? 22.285 -14.651 4.559 1 66.8 283 THR A N 1
ATOM 2209 C CA . THR A 1 283 ? 21.114 -15.354 4.047 1 66.8 283 THR A CA 1
ATOM 2210 C C . THR A 1 283 ? 19.829 -14.722 4.575 1 66.8 283 THR A C 1
ATOM 2212 O O . THR A 1 283 ? 19.705 -14.467 5.775 1 66.8 283 THR A O 1
ATOM 2215 N N . LYS A 1 284 ? 18.958 -14.337 3.726 1 78.36 284 LYS A N 1
ATOM 2216 C CA . LYS A 1 284 ? 17.612 -13.906 4.092 1 78.36 284 LYS A CA 1
ATOM 2217 C C . LYS A 1 284 ? 16.59 -15.005 3.818 1 78.36 284 LYS A C 1
ATOM 2219 O O . LYS A 1 284 ? 16.698 -15.728 2.826 1 78.36 284 LYS A O 1
ATOM 2224 N N . ARG A 1 285 ? 15.809 -15.17 4.812 1 83.02 285 ARG A N 1
ATOM 2225 C CA . ARG A 1 285 ? 14.831 -16.254 4.78 1 83.02 285 ARG A CA 1
ATOM 2226 C C . ARG A 1 285 ? 13.408 -15.709 4.846 1 83.02 285 ARG A C 1
ATOM 2228 O O . ARG A 1 285 ? 13.139 -14.748 5.569 1 83.02 285 ARG A O 1
ATOM 2235 N N . CYS A 1 286 ? 12.569 -16.239 4.023 1 85.53 286 CYS A N 1
ATOM 2236 C CA . CYS A 1 286 ? 11.131 -16.005 4.098 1 85.53 286 CYS A CA 1
ATOM 2237 C C . CYS A 1 286 ? 10.359 -17.316 4.008 1 85.53 286 CYS A C 1
ATOM 2239 O O . CYS A 1 286 ? 10.083 -17.804 2.911 1 85.53 286 CYS A O 1
ATOM 2241 N N . ILE A 1 287 ? 9.997 -17.892 5.169 1 91.08 287 ILE A N 1
ATOM 2242 C CA . ILE A 1 287 ? 9.245 -19.14 5.231 1 91.08 287 ILE A CA 1
ATOM 2243 C C . ILE A 1 287 ? 7.857 -18.877 5.811 1 91.08 287 ILE A C 1
ATOM 2245 O O . ILE A 1 287 ? 7.717 -18.15 6.797 1 91.08 287 ILE A O 1
ATOM 2249 N N . LEU A 1 288 ? 6.915 -19.49 5.165 1 95.74 288 LEU A N 1
ATOM 2250 C CA . LEU A 1 288 ? 5.536 -19.239 5.567 1 95.74 288 LEU A CA 1
ATOM 2251 C C . LEU A 1 288 ? 5.006 -20.377 6.432 1 95.74 288 LEU A C 1
ATOM 2253 O O . LEU A 1 288 ? 5.491 -21.507 6.344 1 95.74 288 LEU A O 1
ATOM 2257 N N . ASN A 1 289 ? 4.107 -20.061 7.294 1 95.57 289 ASN A N 1
ATOM 2258 C CA . ASN A 1 289 ? 3.298 -21.005 8.057 1 95.57 289 ASN A CA 1
ATOM 2259 C C . ASN A 1 289 ? 1.905 -21.165 7.454 1 95.57 289 ASN A C 1
ATOM 2261 O O . ASN A 1 289 ? 1.091 -20.241 7.509 1 95.57 289 ASN A O 1
ATOM 2265 N N . SER A 1 290 ? 1.599 -22.352 6.916 1 96.08 290 SER A N 1
ATOM 2266 C CA . SER A 1 290 ? 0.316 -22.565 6.256 1 96.08 290 SER A CA 1
ATOM 2267 C C . SER A 1 290 ? -0.645 -23.341 7.152 1 96.08 290 SER A C 1
ATOM 2269 O O . SER A 1 290 ? -1.566 -23.997 6.661 1 96.08 290 SER A O 1
ATOM 2271 N N . TYR A 1 291 ? -0.454 -23.345 8.402 1 96.09 291 TYR A N 1
ATOM 2272 C CA . TYR A 1 291 ? -1.274 -24.096 9.346 1 96.09 291 TYR A CA 1
ATOM 2273 C C . TYR A 1 291 ? -2.741 -23.699 9.231 1 96.09 291 TYR A C 1
ATOM 2275 O O . TYR A 1 291 ? -3.63 -24.548 9.33 1 96.09 291 TYR A O 1
ATOM 2283 N N . LYS A 1 292 ? -3.042 -22.484 9.106 1 97.1 292 LYS A N 1
ATOM 2284 C CA . LYS A 1 292 ? -4.416 -22.004 8.996 1 97.1 292 LYS A CA 1
ATOM 2285 C C . LYS A 1 292 ? -5.144 -22.682 7.838 1 97.1 292 LYS A C 1
ATOM 2287 O O . LYS A 1 292 ? -6.294 -23.103 7.982 1 97.1 292 LYS A O 1
ATOM 2292 N N . LEU A 1 293 ? -4.505 -22.716 6.69 1 97.63 293 LEU A N 1
ATOM 2293 C CA . LEU A 1 293 ? -5.074 -23.36 5.511 1 97.63 293 LEU A CA 1
ATOM 2294 C C . LEU A 1 293 ? -5.27 -24.854 5.75 1 97.63 293 LEU A C 1
ATOM 2296 O O . LEU A 1 293 ? -6.3 -25.417 5.371 1 97.63 293 LEU A O 1
ATOM 2300 N N . LYS A 1 294 ? -4.308 -25.455 6.329 1 96.53 294 LYS A N 1
ATOM 2301 C CA . LYS A 1 294 ? -4.371 -26.881 6.637 1 96.53 294 LYS A CA 1
ATOM 2302 C C . LYS A 1 294 ? -5.515 -27.185 7.601 1 96.53 294 LYS A C 1
ATOM 2304 O O . LYS A 1 294 ? -6.323 -28.081 7.35 1 96.53 294 LYS A O 1
ATOM 2309 N N . SER A 1 295 ? -5.587 -26.451 8.654 1 96.55 295 SER A N 1
ATOM 2310 C CA . SER A 1 295 ? -6.536 -26.724 9.729 1 96.55 295 SER A CA 1
ATOM 2311 C C . SER A 1 295 ? -7.958 -26.361 9.318 1 96.55 295 SER A C 1
ATOM 2313 O O . SER A 1 295 ? -8.91 -27.064 9.665 1 96.55 295 SER A O 1
ATOM 2315 N N . ASN A 1 296 ? -8.113 -25.33 8.572 1 95.76 296 ASN A N 1
ATOM 2316 C CA . ASN A 1 296 ? -9.445 -24.821 8.266 1 95.76 296 ASN A CA 1
ATOM 2317 C C . ASN A 1 296 ? -10.011 -25.456 6.999 1 95.76 296 ASN A C 1
ATOM 2319 O O . ASN A 1 296 ? -11.226 -25.607 6.864 1 95.76 296 ASN A O 1
ATOM 2323 N N . LEU A 1 297 ? -9.11 -25.791 6.066 1 97.24 297 LEU A N 1
ATOM 2324 C CA . LEU A 1 297 ? -9.62 -26.198 4.761 1 97.24 297 LEU A CA 1
ATOM 2325 C C . LEU A 1 297 ? -9.053 -27.554 4.355 1 97.24 297 LEU A C 1
ATOM 2327 O O . LEU A 1 297 ? -9.214 -27.982 3.209 1 97.24 297 LEU A O 1
ATOM 2331 N N . ASN A 1 298 ? -8.322 -28.211 5.252 1 96.28 298 ASN A N 1
ATOM 2332 C CA . ASN A 1 298 ? -7.769 -29.54 5.014 1 96.28 298 ASN A CA 1
ATOM 2333 C C . ASN A 1 298 ? -6.896 -29.568 3.762 1 96.28 298 ASN A C 1
ATOM 2335 O O . ASN A 1 298 ? -7.109 -30.39 2.87 1 96.28 298 ASN A O 1
ATOM 2339 N N . TRP A 1 299 ? -5.991 -28.642 3.714 1 96.98 299 TRP A N 1
ATOM 2340 C CA . TRP A 1 299 ? -5.068 -28.56 2.587 1 96.98 299 TRP A CA 1
ATOM 2341 C C . TRP A 1 299 ? -3.637 -28.845 3.033 1 96.98 299 TRP A C 1
ATOM 2343 O O . TRP A 1 299 ? -3.214 -28.4 4.102 1 96.98 299 TRP A O 1
ATOM 2353 N N . SER A 1 300 ? -2.958 -29.592 2.278 1 95.06 300 SER A N 1
ATOM 2354 C CA . SER A 1 300 ? -1.521 -29.819 2.389 1 95.06 300 SER A CA 1
ATOM 2355 C C . SER A 1 300 ? -0.893 -30.07 1.022 1 95.06 300 SER A C 1
ATOM 2357 O O . SER A 1 300 ? -1.596 -30.388 0.06 1 95.06 300 SER A O 1
ATOM 2359 N N . ILE A 1 301 ? 0.331 -29.897 0.956 1 95.29 301 ILE A N 1
ATOM 2360 C CA . ILE A 1 301 ? 1.015 -30.113 -0.314 1 95.29 301 ILE A CA 1
ATOM 2361 C C . ILE A 1 301 ? 0.815 -31.556 -0.769 1 95.29 301 ILE A C 1
ATOM 2363 O O . ILE A 1 301 ? 0.823 -32.479 0.049 1 95.29 301 ILE A O 1
ATOM 2367 N N . LYS A 1 302 ? 0.666 -31.738 -2.033 1 95.94 302 LYS A N 1
ATOM 2368 C CA . LYS A 1 302 ? 0.492 -33.067 -2.612 1 95.94 302 LYS A CA 1
ATOM 2369 C C . LYS A 1 302 ? 1.745 -33.507 -3.365 1 95.94 302 LYS A C 1
ATOM 2371 O O . LYS A 1 302 ? 2.015 -34.704 -3.484 1 95.94 302 LYS A O 1
ATOM 2376 N N . PHE A 1 303 ? 2.519 -32.556 -3.824 1 96.24 303 PHE A N 1
ATOM 2377 C CA . PHE A 1 303 ? 3.691 -32.86 -4.635 1 96.24 303 PHE A CA 1
ATOM 2378 C C . PHE A 1 303 ? 4.974 -32.574 -3.863 1 96.24 303 PHE A C 1
ATOM 2380 O O . PHE A 1 303 ? 5.187 -31.453 -3.397 1 96.24 303 PHE A O 1
ATOM 2387 N N . LYS A 1 304 ? 5.79 -33.563 -3.817 1 95.58 304 LYS A N 1
ATOM 2388 C CA . LYS A 1 304 ? 7.136 -33.322 -3.306 1 95.58 304 LYS A CA 1
ATOM 2389 C C . LYS A 1 304 ? 7.989 -32.582 -4.333 1 95.58 304 LYS A C 1
ATOM 2391 O O . LYS A 1 304 ? 7.675 -32.583 -5.525 1 95.58 304 LYS A O 1
ATOM 2396 N N . LEU A 1 305 ? 9.008 -31.968 -3.834 1 96.56 305 LEU A N 1
ATOM 2397 C CA . LEU A 1 305 ? 9.845 -31.14 -4.695 1 96.56 305 LEU A CA 1
ATOM 2398 C C . LEU A 1 305 ? 10.334 -31.932 -5.903 1 96.56 305 LEU A C 1
ATOM 2400 O O . LEU A 1 305 ? 10.249 -31.457 -7.038 1 96.56 305 LEU A O 1
ATOM 2404 N N . GLU A 1 306 ? 10.816 -33.129 -5.723 1 96.58 306 GLU A N 1
ATOM 2405 C CA . GLU A 1 306 ? 11.386 -33.939 -6.796 1 96.58 306 GLU A CA 1
ATOM 2406 C C . GLU A 1 306 ? 10.336 -34.275 -7.851 1 96.58 306 GLU A C 1
ATOM 2408 O O . GLU A 1 306 ? 10.623 -34.249 -9.05 1 96.58 306 GLU A O 1
ATOM 2413 N N . GLU A 1 307 ? 9.128 -34.59 -7.388 1 97.27 307 GLU A N 1
ATOM 2414 C CA . GLU A 1 307 ? 8.035 -34.9 -8.305 1 97.27 307 GLU A CA 1
ATOM 2415 C C . GLU A 1 307 ? 7.67 -33.689 -9.158 1 97.27 307 GLU A C 1
ATOM 2417 O O . GLU A 1 307 ? 7.486 -33.81 -10.371 1 97.27 307 GLU A O 1
ATOM 2422 N N . GLY A 1 308 ? 7.559 -32.532 -8.492 1 97.92 308 GLY A N 1
ATOM 2423 C CA . GLY A 1 308 ? 7.262 -31.311 -9.224 1 97.92 308 GLY A CA 1
ATOM 2424 C C . GLY A 1 308 ? 8.332 -30.947 -10.236 1 97.92 308 GLY A C 1
ATOM 2425 O O . GLY A 1 308 ? 8.021 -30.504 -11.343 1 97.92 308 GLY A O 1
ATOM 2426 N N . LEU A 1 309 ? 9.583 -31.166 -9.822 1 98.16 309 LEU A N 1
ATOM 2427 C CA . LEU A 1 309 ? 10.694 -30.873 -10.721 1 98.16 309 LEU A CA 1
ATOM 2428 C C . LEU A 1 309 ? 10.672 -31.799 -11.933 1 98.16 309 LEU A C 1
ATOM 2430 O O . LEU A 1 309 ? 10.917 -31.361 -13.059 1 98.16 309 LEU A O 1
ATOM 2434 N N . ARG A 1 310 ? 10.364 -33.086 -11.718 1 98.26 310 ARG A N 1
ATOM 2435 C CA . ARG A 1 310 ? 10.284 -34.042 -12.817 1 98.26 310 ARG A CA 1
ATOM 2436 C C . ARG A 1 310 ? 9.223 -33.626 -13.829 1 98.26 310 ARG A C 1
ATOM 2438 O O . ARG A 1 310 ? 9.465 -33.652 -15.038 1 98.26 310 ARG A O 1
ATOM 2445 N N . GLU A 1 311 ? 8.07 -33.245 -13.269 1 97.97 311 GLU A N 1
ATOM 2446 C CA . GLU A 1 311 ? 6.976 -32.816 -14.135 1 97.97 311 GLU A CA 1
ATOM 2447 C C . GLU A 1 311 ? 7.344 -31.55 -14.903 1 97.97 311 GLU A C 1
ATOM 2449 O O . GLU A 1 311 ? 6.982 -31.4 -16.072 1 97.97 311 GLU A O 1
ATOM 2454 N N . THR A 1 312 ? 8.041 -30.672 -14.25 1 98.34 312 THR A N 1
ATOM 2455 C CA . THR A 1 312 ? 8.444 -29.414 -14.868 1 98.34 312 THR A CA 1
ATOM 2456 C C . THR A 1 312 ? 9.47 -29.657 -15.972 1 98.34 312 THR A C 1
ATOM 2458 O O . THR A 1 312 ? 9.366 -29.087 -17.06 1 98.34 312 THR A O 1
ATOM 2461 N N . ILE A 1 313 ? 10.458 -30.506 -15.708 1 98.16 313 ILE A N 1
ATOM 2462 C CA . ILE A 1 313 ? 11.487 -30.853 -16.682 1 98.16 313 ILE A CA 1
ATOM 2463 C C . ILE A 1 313 ? 10.842 -31.5 -17.906 1 98.16 313 ILE A C 1
ATOM 2465 O O . ILE A 1 313 ? 11.167 -31.152 -19.043 1 98.16 313 ILE A O 1
ATOM 2469 N N . LEU A 1 314 ? 9.895 -32.418 -17.638 1 98.17 314 LEU A N 1
ATOM 2470 C CA . LEU A 1 314 ? 9.191 -33.083 -18.729 1 98.17 314 LEU A CA 1
ATOM 2471 C C . LEU A 1 314 ? 8.458 -32.07 -19.602 1 98.17 314 LEU A C 1
ATOM 2473 O O . LEU A 1 314 ? 8.464 -32.183 -20.83 1 98.17 314 LEU A O 1
ATOM 2477 N N . TRP A 1 315 ? 7.869 -31.105 -18.972 1 97.32 315 TRP A N 1
ATOM 2478 C CA . TRP A 1 315 ? 7.157 -30.073 -19.718 1 97.32 315 TRP A CA 1
ATOM 2479 C C . TRP A 1 315 ? 8.109 -29.303 -20.627 1 97.32 315 TRP A C 1
ATOM 2481 O O . TRP A 1 315 ? 7.798 -29.053 -21.793 1 97.32 315 TRP A O 1
ATOM 2491 N N . TYR A 1 316 ? 9.225 -28.909 -20.128 1 96.15 316 TYR A N 1
ATOM 2492 C CA . TYR A 1 316 ? 10.184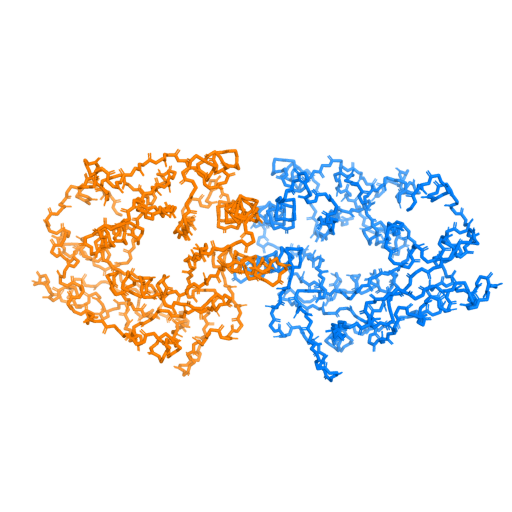 -28.147 -20.919 1 96.15 316 TYR A CA 1
ATOM 2493 C C . TYR A 1 316 ? 10.751 -28.993 -22.052 1 96.15 316 TYR A C 1
ATOM 2495 O O . TYR A 1 316 ? 11.025 -28.482 -23.141 1 96.15 316 TYR A O 1
ATOM 2503 N N . LYS A 1 317 ? 10.903 -30.318 -21.828 1 96.58 317 LYS A N 1
ATOM 2504 C CA . LYS A 1 317 ? 11.351 -31.226 -22.88 1 96.58 317 LYS A CA 1
ATOM 2505 C C . LYS A 1 317 ? 10.314 -31.329 -23.995 1 96.58 317 LYS A C 1
ATOM 2507 O O . LYS A 1 317 ? 10.669 -31.428 -25.171 1 96.58 317 LYS A O 1
ATOM 2512 N N . GLN A 1 318 ? 9.036 -31.251 -23.581 1 96.51 318 GLN A N 1
ATOM 2513 C CA . GLN A 1 318 ? 7.94 -31.446 -24.524 1 96.51 318 GLN A CA 1
ATOM 2514 C C . GLN A 1 318 ? 7.571 -30.137 -25.216 1 96.51 318 GLN A C 1
ATOM 2516 O O . GLN A 1 318 ? 6.84 -30.139 -26.209 1 96.51 318 GLN A O 1
ATOM 2521 N N . ASN A 1 319 ? 8.1 -29.024 -24.74 1 94.72 319 ASN A N 1
ATOM 2522 C CA . ASN A 1 319 ? 7.78 -27.716 -25.302 1 94.72 319 ASN A CA 1
ATOM 2523 C C . ASN A 1 319 ? 9.041 -26.919 -25.621 1 94.72 319 ASN A C 1
ATOM 2525 O O . ASN A 1 319 ? 9.191 -25.781 -25.173 1 94.72 319 ASN A O 1
ATOM 2529 N N . PRO A 1 320 ? 9.915 -27.437 -26.473 1 93.47 320 PRO A N 1
ATOM 2530 C CA . PRO A 1 320 ? 11.19 -26.778 -26.764 1 93.47 320 PRO A CA 1
ATOM 2531 C C . PRO A 1 320 ? 11.012 -25.415 -27.429 1 93.47 320 PRO A C 1
ATOM 2533 O O . PRO A 1 320 ? 11.869 -24.539 -27.289 1 93.47 320 PRO A O 1
ATOM 2536 N N . ASP A 1 321 ? 9.921 -25.154 -28.081 1 90.74 321 ASP A N 1
ATOM 2537 C CA . ASP A 1 321 ? 9.665 -23.898 -28.781 1 90.74 321 ASP A CA 1
ATOM 2538 C C . ASP A 1 321 ? 9.513 -22.741 -27.796 1 90.74 321 ASP A C 1
ATOM 2540 O O . ASP A 1 321 ? 9.662 -21.576 -28.171 1 90.74 321 ASP A O 1
ATOM 2544 N N . ARG A 1 322 ? 9.318 -23.129 -26.541 1 90.16 322 ARG A N 1
ATOM 2545 C CA . ARG A 1 322 ? 9.083 -22.112 -25.52 1 90.16 322 ARG A CA 1
ATOM 2546 C C . ARG A 1 322 ? 10.396 -21.496 -25.049 1 90.16 322 ARG A C 1
ATOM 2548 O O . ARG A 1 322 ? 10.403 -20.415 -24.456 1 90.16 322 ARG A O 1
ATOM 2555 N N . TRP A 1 323 ? 11.522 -22.171 -25.368 1 90.31 323 TRP A N 1
ATOM 2556 C CA . TRP A 1 323 ? 12.723 -21.661 -24.714 1 90.31 323 TRP A CA 1
ATOM 2557 C C . TRP A 1 323 ? 13.943 -21.824 -25.614 1 90.31 323 TRP A C 1
ATOM 2559 O O . TRP A 1 323 ? 14.975 -21.187 -25.392 1 90.31 323 TRP A O 1
ATOM 2569 N N . LYS A 1 324 ? 13.995 -22.519 -26.629 1 87.46 324 LYS A N 1
ATOM 2570 C CA . LYS A 1 324 ? 15.179 -22.806 -27.433 1 87.46 324 LYS A CA 1
ATOM 2571 C C . LYS A 1 324 ? 15.641 -21.567 -28.194 1 87.46 324 LYS A C 1
ATOM 2573 O O . LYS A 1 324 ? 16.84 -21.369 -28.4 1 87.46 324 LYS A O 1
ATOM 2578 N N . ASN A 1 325 ? 14.638 -20.776 -28.513 1 76.29 325 ASN A N 1
ATOM 2579 C CA . ASN A 1 325 ? 15.018 -19.617 -29.313 1 76.29 325 ASN A CA 1
ATOM 2580 C C . ASN A 1 325 ? 15.16 -18.364 -28.452 1 76.29 325 ASN A C 1
ATOM 2582 O O . ASN A 1 325 ? 15.219 -17.25 -28.975 1 76.29 325 ASN A O 1
ATOM 2586 N N . VAL A 1 326 ? 15.125 -18.598 -27.206 1 74.84 326 VAL A N 1
ATOM 2587 C CA . VAL A 1 326 ? 15.193 -17.433 -26.33 1 74.84 326 VAL A CA 1
ATOM 2588 C C . VAL A 1 326 ? 16.577 -17.346 -25.691 1 74.84 326 VAL A C 1
ATOM 2590 O O . VAL A 1 326 ? 17.125 -18.357 -25.244 1 74.84 326 VAL A O 1
ATOM 2593 N N . GLU A 1 327 ? 17.227 -16.207 -25.952 1 66.04 327 GLU A N 1
ATOM 2594 C CA . GLU A 1 327 ? 18.524 -15.974 -25.325 1 66.04 327 GLU A CA 1
ATOM 2595 C C . GLU A 1 327 ? 18.373 -15.691 -23.833 1 66.04 327 GLU A C 1
ATOM 2597 O O . GLU A 1 327 ? 17.597 -14.819 -23.437 1 66.04 327 GLU A O 1
ATOM 2602 N N . LEU A 1 328 ? 18.857 -16.505 -23.024 1 66.82 328 LEU A N 1
ATOM 2603 C CA . LEU A 1 328 ? 18.826 -16.323 -21.577 1 66.82 328 LEU A CA 1
ATOM 2604 C C . LEU A 1 328 ? 20.021 -15.501 -21.106 1 66.82 328 LEU A C 1
ATOM 2606 O O . LEU A 1 328 ? 21.102 -15.576 -21.695 1 66.82 328 LEU A O 1
ATOM 2610 N N . MET B 1 1 ? 22.266 28.733 -0.427 1 91.49 1 MET B N 1
ATOM 2611 C CA . MET B 1 1 ? 20.86 28.54 -0.084 1 91.49 1 MET B CA 1
ATOM 2612 C C . MET B 1 1 ? 20.419 27.111 -0.38 1 91.49 1 MET B C 1
ATOM 2614 O O . MET B 1 1 ? 20.808 26.534 -1.397 1 91.49 1 MET B O 1
ATOM 2618 N N . LYS B 1 2 ? 19.729 26.493 0.508 1 96.44 2 LYS B N 1
ATOM 2619 C CA . LYS B 1 2 ? 19.171 25.158 0.311 1 96.44 2 LYS B CA 1
ATOM 2620 C C . LYS B 1 2 ? 17.792 25.229 -0.34 1 96.44 2 LYS B C 1
ATOM 2622 O O . LYS B 1 2 ? 17.05 26.19 -0.13 1 96.44 2 LYS B O 1
ATOM 2627 N N . VAL B 1 3 ? 17.54 24.296 -1.142 1 98.68 3 VAL B N 1
ATOM 2628 C CA . VAL B 1 3 ? 16.255 24.259 -1.833 1 98.68 3 VAL B CA 1
ATOM 2629 C C . VAL B 1 3 ? 15.404 23.117 -1.283 1 98.68 3 VAL B C 1
ATOM 2631 O O . VAL B 1 3 ? 15.871 21.98 -1.18 1 98.68 3 VAL B O 1
ATOM 2634 N N . MET B 1 4 ? 14.164 23.44 -0.917 1 98.79 4 MET B N 1
ATOM 2635 C CA . MET B 1 4 ? 13.212 22.441 -0.441 1 98.79 4 MET B CA 1
ATOM 2636 C C . MET B 1 4 ? 11.986 22.383 -1.346 1 98.79 4 MET B C 1
ATOM 2638 O O . MET B 1 4 ? 11.362 23.41 -1.62 1 98.79 4 MET B O 1
ATOM 2642 N N . LEU B 1 5 ? 11.742 21.258 -1.867 1 98.91 5 LEU B N 1
ATOM 2643 C CA . LEU B 1 5 ? 10.479 21.036 -2.562 1 98.91 5 LEU B CA 1
ATOM 2644 C C . LEU B 1 5 ? 9.4 20.566 -1.592 1 98.91 5 LEU B C 1
ATOM 2646 O O . LEU B 1 5 ? 9.562 19.541 -0.926 1 98.91 5 LEU B O 1
ATOM 2650 N N . VAL B 1 6 ? 8.348 21.321 -1.492 1 98.91 6 VAL B N 1
ATOM 2651 C CA . VAL B 1 6 ? 7.186 20.969 -0.682 1 98.91 6 VAL B CA 1
ATOM 2652 C C . VAL B 1 6 ? 5.995 20.67 -1.588 1 98.91 6 VAL B C 1
ATOM 2654 O O . VAL B 1 6 ? 5.564 21.529 -2.361 1 98.91 6 VAL B O 1
ATOM 2657 N N . THR B 1 7 ? 5.521 19.476 -1.518 1 98.83 7 THR B N 1
ATOM 2658 C CA . THR B 1 7 ? 4.28 19.182 -2.227 1 98.83 7 THR B CA 1
ATOM 2659 C C . THR B 1 7 ? 3.081 19.305 -1.292 1 98.83 7 THR B C 1
ATOM 2661 O O . THR B 1 7 ? 3.179 18.99 -0.104 1 98.83 7 THR B O 1
ATOM 2664 N N . GLY B 1 8 ? 1.978 19.754 -1.851 1 97.85 8 GLY B N 1
ATOM 2665 C CA . GLY B 1 8 ? 0.809 19.974 -1.014 1 97.85 8 GLY B CA 1
ATOM 2666 C C . GLY B 1 8 ? 0.942 21.183 -0.108 1 97.85 8 GLY B C 1
ATOM 2667 O O . GLY B 1 8 ? 0.331 21.235 0.961 1 97.85 8 GLY B O 1
ATOM 2668 N N . GLY B 1 9 ? 1.729 22.138 -0.53 1 98.17 9 GLY B N 1
ATOM 2669 C CA . GLY B 1 9 ? 2.044 23.272 0.324 1 98.17 9 GLY B CA 1
ATOM 2670 C C . GLY B 1 9 ? 0.927 24.296 0.394 1 98.17 9 GLY B C 1
ATOM 2671 O O . GLY B 1 9 ? 0.969 25.214 1.216 1 98.17 9 GLY B O 1
ATOM 2672 N N . ALA B 1 10 ? -0.088 24.123 -0.425 1 97.62 10 ALA B N 1
ATOM 2673 C CA . ALA B 1 10 ? -1.235 25.025 -0.375 1 97.62 10 ALA B CA 1
ATOM 2674 C C . ALA B 1 10 ? -2.366 24.428 0.458 1 97.62 10 ALA B C 1
ATOM 2676 O O . ALA B 1 10 ? -3.44 25.023 0.576 1 97.62 10 ALA B O 1
ATOM 2677 N N . GLY B 1 11 ? -2.111 23.252 1.011 1 96.57 11 GLY B N 1
ATOM 2678 C CA . GLY B 1 11 ? -3.071 22.629 1.908 1 96.57 11 GLY B CA 1
ATOM 2679 C C . GLY B 1 11 ? -2.942 23.105 3.343 1 96.57 11 GLY B C 1
ATOM 2680 O O . GLY B 1 11 ? -2.201 24.049 3.625 1 96.57 11 GLY B O 1
ATOM 2681 N N . PHE B 1 12 ? -3.594 22.425 4.262 1 96.71 12 PHE B N 1
ATOM 2682 C CA . PHE B 1 12 ? -3.692 22.797 5.669 1 96.71 12 PHE B CA 1
ATOM 2683 C C . PHE B 1 12 ? -2.33 22.709 6.347 1 96.71 12 PHE B C 1
ATOM 2685 O O . PHE B 1 12 ? -1.685 23.731 6.592 1 96.71 12 PHE B O 1
ATOM 2692 N N . VAL B 1 13 ? -1.72 21.513 6.434 1 97.91 13 VAL B N 1
ATOM 2693 C CA . VAL B 1 13 ? -0.472 21.347 7.172 1 97.91 13 VAL B CA 1
ATOM 2694 C C . VAL B 1 13 ? 0.686 21.934 6.368 1 97.91 13 VAL B C 1
ATOM 2696 O O . VAL B 1 13 ? 1.572 22.584 6.928 1 97.91 13 VAL B O 1
ATOM 2699 N N . GLY B 1 14 ? 0.644 21.774 5.053 1 98.33 14 GLY B N 1
ATOM 2700 C CA . GLY B 1 14 ? 1.711 22.251 4.186 1 98.33 14 GLY B CA 1
ATOM 2701 C C . GLY B 1 14 ? 1.894 23.756 4.238 1 98.33 14 GLY B C 1
ATOM 2702 O O . GLY B 1 14 ? 3.021 24.246 4.332 1 98.33 14 GLY B O 1
ATOM 2703 N N . SER B 1 15 ? 0.81 24.504 4.207 1 98.25 15 SER B N 1
ATOM 2704 C CA . SER B 1 15 ? 0.901 25.96 4.212 1 98.25 15 SER B CA 1
ATOM 2705 C C . SER B 1 15 ? 1.405 26.479 5.554 1 98.25 15 SER B C 1
ATOM 2707 O O . SER B 1 15 ? 2.199 27.421 5.604 1 98.25 15 SER B O 1
ATOM 2709 N N . ASN B 1 16 ? 0.92 25.845 6.639 1 98.45 16 ASN B N 1
ATOM 2710 C CA . ASN B 1 16 ? 1.411 26.22 7.961 1 98.45 16 ASN B CA 1
ATOM 2711 C C . ASN B 1 16 ? 2.897 25.912 8.116 1 98.45 16 ASN B C 1
ATOM 2713 O O . ASN B 1 16 ? 3.638 26.694 8.714 1 98.45 16 ASN B O 1
ATOM 2717 N N . PHE B 1 17 ? 3.347 24.834 7.547 1 98.79 17 PHE B N 1
ATOM 2718 C CA . PHE B 1 17 ? 4.75 24.441 7.618 1 98.79 17 PHE B CA 1
ATOM 2719 C C . PHE B 1 17 ? 5.631 25.442 6.881 1 98.79 17 PHE B C 1
ATOM 2721 O O . PHE B 1 17 ? 6.646 25.895 7.416 1 98.79 17 PHE B O 1
ATOM 2728 N N . ILE B 1 18 ? 5.226 25.748 5.644 1 98.72 18 ILE B N 1
ATOM 2729 C CA . ILE B 1 18 ? 6.03 26.654 4.831 1 98.72 18 ILE B CA 1
ATOM 2730 C C . ILE B 1 18 ? 6.175 27.996 5.543 1 98.72 18 ILE B C 1
ATOM 2732 O O . ILE B 1 18 ? 7.282 28.526 5.664 1 98.72 18 ILE B O 1
ATOM 2736 N N . ARG B 1 19 ? 5.056 28.536 6.063 1 97.34 19 ARG B N 1
ATOM 2737 C CA . ARG B 1 19 ? 5.056 29.817 6.762 1 97.34 19 ARG B CA 1
ATOM 2738 C C . ARG B 1 19 ? 5.953 29.769 7.994 1 97.34 19 ARG B C 1
ATOM 2740 O O . ARG B 1 19 ? 6.803 30.641 8.184 1 97.34 19 ARG B O 1
ATOM 2747 N N . PHE B 1 20 ? 5.767 28.753 8.793 1 97.47 20 PHE B N 1
ATOM 2748 C CA . PHE B 1 20 ? 6.537 28.572 10.018 1 97.47 20 PHE B CA 1
ATOM 2749 C C . PHE B 1 20 ? 8.022 28.427 9.708 1 97.47 20 PHE B C 1
ATOM 2751 O O . PHE B 1 20 ? 8.86 29.065 10.349 1 97.47 20 PHE B O 1
ATOM 2758 N N . PHE B 1 21 ? 8.354 27.62 8.737 1 98.27 21 PHE B N 1
ATOM 2759 C CA . PHE B 1 21 ? 9.726 27.248 8.408 1 98.27 21 PHE B CA 1
ATOM 2760 C C . PHE B 1 21 ? 10.491 28.442 7.849 1 98.27 21 PHE B C 1
ATOM 2762 O O . PHE B 1 21 ? 11.624 28.706 8.258 1 98.27 21 PHE B O 1
ATOM 2769 N N . LEU B 1 22 ? 9.91 29.182 6.899 1 97.39 22 LEU B N 1
ATOM 2770 C CA . LEU B 1 22 ? 10.584 30.296 6.241 1 97.39 22 LEU B CA 1
ATOM 2771 C C . LEU B 1 22 ? 10.839 31.434 7.224 1 97.39 22 LEU B C 1
ATOM 2773 O O . LEU B 1 22 ? 11.808 32.181 7.077 1 97.39 22 LEU B O 1
ATOM 2777 N N . ARG B 1 23 ? 9.987 31.583 8.227 1 95.77 23 ARG B N 1
ATOM 2778 C CA . ARG B 1 23 ? 10.164 32.616 9.243 1 95.77 23 ARG B CA 1
ATOM 2779 C C . ARG B 1 23 ? 11.411 32.351 10.081 1 95.77 23 ARG B C 1
ATOM 2781 O O . ARG B 1 23 ? 12.064 33.289 10.545 1 95.77 23 ARG B O 1
ATOM 2788 N N . ARG B 1 24 ? 11.837 31.127 10.146 1 95.78 24 ARG B N 1
ATOM 2789 C CA . ARG B 1 24 ? 12.869 30.77 11.114 1 95.78 24 ARG B CA 1
ATOM 2790 C C . ARG B 1 24 ? 14.143 30.312 10.412 1 95.78 24 ARG B C 1
ATOM 2792 O O . ARG B 1 24 ? 15.201 30.212 11.037 1 95.78 24 ARG B O 1
ATOM 2799 N N . ASN B 1 25 ? 14.077 30.078 9.147 1 96.28 25 ASN B N 1
ATOM 2800 C CA . ASN B 1 25 ? 15.22 29.578 8.389 1 96.28 25 ASN B CA 1
ATOM 2801 C C . ASN B 1 25 ? 15.49 30.432 7.153 1 96.28 25 ASN B C 1
ATOM 2803 O O . ASN B 1 25 ? 14.931 30.179 6.085 1 96.28 25 ASN B O 1
ATOM 2807 N N . LYS B 1 26 ? 16.5 31.275 7.203 1 94.68 26 LYS B N 1
ATOM 2808 C CA . LYS B 1 26 ? 16.723 32.302 6.19 1 94.68 26 LYS B CA 1
ATOM 2809 C C . LYS B 1 26 ? 17.492 31.74 4.998 1 94.68 26 LYS B C 1
ATOM 2811 O O . LYS B 1 26 ? 17.478 32.324 3.912 1 94.68 26 LYS B O 1
ATOM 2816 N N . ASN B 1 27 ? 18.073 30.626 5.145 1 96.38 27 ASN B N 1
ATOM 2817 C CA . ASN B 1 27 ? 18.95 30.095 4.107 1 96.38 27 ASN B CA 1
ATOM 2818 C C . ASN B 1 27 ? 18.238 29.052 3.251 1 96.38 27 ASN B C 1
ATOM 2820 O O . ASN B 1 27 ? 18.885 28.21 2.625 1 96.38 27 ASN B O 1
ATOM 2824 N N . PHE B 1 28 ? 16.909 29.141 3.144 1 97.92 28 PHE B N 1
ATOM 2825 C CA . PHE B 1 28 ? 16.161 28.165 2.361 1 97.92 28 PHE B CA 1
ATOM 2826 C C . PHE B 1 28 ? 15.296 28.858 1.315 1 97.92 28 PHE B C 1
ATOM 2828 O O . PHE B 1 28 ? 14.755 29.936 1.565 1 97.92 28 PHE B O 1
ATOM 2835 N N . ILE B 1 29 ? 15.175 28.235 0.198 1 98.33 29 ILE B N 1
ATOM 2836 C CA . ILE B 1 29 ? 14.174 28.525 -0.823 1 98.33 29 ILE B CA 1
ATOM 2837 C C . ILE B 1 29 ? 13.172 27.376 -0.904 1 98.33 29 ILE B C 1
ATOM 2839 O O . ILE B 1 29 ? 13.556 26.205 -0.86 1 98.33 29 ILE B O 1
ATOM 2843 N N . ILE B 1 30 ? 11.906 27.727 -1.013 1 98.72 30 ILE B N 1
ATOM 2844 C CA . ILE B 1 30 ? 10.877 26.694 -1.046 1 98.72 30 ILE B CA 1
ATOM 2845 C C . ILE B 1 30 ? 10.175 26.708 -2.402 1 98.72 30 ILE B C 1
ATOM 2847 O O . ILE B 1 30 ? 9.692 27.751 -2.847 1 98.72 30 ILE B O 1
ATOM 2851 N N . ILE B 1 31 ? 10.205 25.591 -3.091 1 98.85 31 ILE B N 1
ATOM 2852 C CA . ILE B 1 31 ? 9.355 25.327 -4.247 1 98.85 31 ILE B CA 1
ATOM 2853 C C . ILE B 1 31 ? 8.097 24.585 -3.804 1 98.85 31 ILE B C 1
ATOM 2855 O O . ILE B 1 31 ? 8.167 23.43 -3.378 1 98.85 31 ILE B O 1
ATOM 2859 N N . ASN B 1 32 ? 6.959 25.25 -3.862 1 98.77 32 ASN B N 1
ATOM 2860 C CA . ASN B 1 32 ? 5.673 24.688 -3.462 1 98.77 32 ASN B CA 1
ATOM 2861 C C . ASN B 1 32 ? 4.908 24.131 -4.659 1 98.77 32 ASN B C 1
ATOM 2863 O O . ASN B 1 32 ? 4.432 24.891 -5.505 1 98.77 32 ASN B O 1
ATOM 2867 N N . MET B 1 33 ? 4.772 22.856 -4.726 1 98.6 33 MET B N 1
ATOM 2868 C CA . MET B 1 33 ? 3.994 22.219 -5.785 1 98.6 33 MET B CA 1
ATOM 2869 C C . MET B 1 33 ? 2.647 21.737 -5.255 1 98.6 33 MET B C 1
ATOM 2871 O O . MET B 1 33 ? 2.591 20.992 -4.275 1 98.6 33 MET B O 1
ATOM 2875 N N . ASP B 1 34 ? 1.612 22.113 -5.878 1 98.12 34 ASP B N 1
ATOM 2876 C CA . ASP B 1 34 ? 0.257 21.764 -5.463 1 98.12 34 ASP B CA 1
ATOM 2877 C C . ASP B 1 34 ? -0.693 21.729 -6.658 1 98.12 34 ASP B C 1
ATOM 2879 O O . ASP B 1 34 ? -0.556 22.526 -7.589 1 98.12 34 ASP B O 1
ATOM 2883 N N . ASN B 1 35 ? -1.635 20.802 -6.567 1 96.08 35 ASN B N 1
ATOM 2884 C CA . ASN B 1 35 ? -2.572 20.698 -7.681 1 96.08 35 ASN B CA 1
ATOM 2885 C C . ASN B 1 35 ? -3.836 21.515 -7.428 1 96.08 35 ASN B C 1
ATOM 2887 O O . ASN B 1 35 ? -4.721 21.579 -8.284 1 96.08 35 ASN B O 1
ATOM 2891 N N . LEU B 1 36 ? -3.957 22.143 -6.248 1 94.3 36 LEU B N 1
ATOM 2892 C CA . LEU B 1 36 ? -5.074 22.996 -5.857 1 94.3 36 LEU B CA 1
ATOM 2893 C C . LEU B 1 36 ? -6.396 22.244 -5.965 1 94.3 36 LEU B C 1
ATOM 2895 O O . LEU B 1 36 ? -7.349 22.739 -6.572 1 94.3 36 LEU B O 1
ATOM 2899 N N . SER B 1 37 ? -6.3 20.985 -5.402 1 86.35 37 SER B N 1
ATOM 2900 C CA . SER B 1 37 ? -7.533 20.212 -5.304 1 86.35 37 SER B CA 1
ATOM 2901 C C . SER B 1 37 ? -8.517 20.861 -4.336 1 86.35 37 SER B C 1
ATOM 2903 O O . SER B 1 37 ? -8.267 21.957 -3.831 1 86.35 37 SER B O 1
ATOM 2905 N N . SER B 1 38 ? -9.591 20.239 -4.027 1 78.59 38 SER B N 1
ATOM 2906 C CA . SER B 1 38 ? -10.69 20.817 -3.259 1 78.59 38 SER B CA 1
ATOM 2907 C C . SER B 1 38 ? -10.267 21.111 -1.824 1 78.59 38 SER B C 1
ATOM 2909 O O . SER B 1 38 ? -10.892 21.926 -1.142 1 78.59 38 SER B O 1
ATOM 2911 N N . THR B 1 39 ? -9.174 20.534 -1.42 1 81.56 39 THR B N 1
ATOM 2912 C CA . THR B 1 39 ? -8.77 20.697 -0.027 1 81.56 39 THR B CA 1
ATOM 2913 C C . THR B 1 39 ? -7.608 21.679 0.087 1 81.56 39 THR B C 1
ATOM 2915 O O . THR B 1 39 ? -7.003 21.812 1.153 1 81.56 39 THR B O 1
ATOM 2918 N N . SER B 1 40 ? -7.211 22.287 -0.984 1 90.12 40 SER B N 1
ATOM 2919 C CA . SER B 1 40 ? -6.123 23.26 -0.987 1 90.12 40 SER B CA 1
ATOM 2920 C C . SER B 1 40 ? -6.562 24.578 -1.615 1 90.12 40 SER B C 1
ATOM 2922 O O . SER B 1 40 ? -7.538 24.619 -2.367 1 90.12 40 SER B O 1
ATOM 2924 N N . ASN B 1 41 ? -5.837 25.629 -1.175 1 92.45 41 ASN B N 1
ATOM 2925 C CA . ASN B 1 41 ? -6.164 26.988 -1.594 1 92.45 41 ASN B CA 1
ATOM 2926 C C . ASN B 1 41 ? -4.936 27.893 -1.571 1 92.45 41 ASN B C 1
ATOM 2928 O O . ASN B 1 41 ? -4.209 27.934 -0.576 1 92.45 41 ASN B O 1
ATOM 2932 N N . LEU B 1 42 ? -4.797 28.656 -2.641 1 94.76 42 LEU B N 1
ATOM 2933 C CA . LEU B 1 42 ? -3.656 29.563 -2.7 1 94.76 42 LEU B CA 1
ATOM 2934 C C . LEU B 1 42 ? -3.783 30.664 -1.653 1 94.76 42 LEU B C 1
ATOM 2936 O O . LEU B 1 42 ? -2.79 31.297 -1.288 1 94.76 42 LEU B O 1
ATOM 2940 N N . GLU B 1 43 ? -4.997 30.879 -1.167 1 94.11 43 GLU B N 1
ATOM 2941 C CA . GLU B 1 43 ? -5.201 31.856 -0.102 1 94.11 43 GLU B CA 1
ATOM 2942 C C . GLU B 1 43 ? -4.43 31.47 1.157 1 94.11 43 GLU B C 1
ATOM 2944 O O . GLU B 1 43 ? -4.08 32.331 1.966 1 94.11 43 GLU B O 1
ATOM 2949 N N . ASN B 1 44 ? -4.095 30.193 1.268 1 95.86 44 ASN B N 1
ATOM 2950 C CA . ASN B 1 44 ? -3.375 29.704 2.44 1 95.86 44 ASN B CA 1
ATOM 2951 C C . ASN B 1 44 ? -1.928 30.189 2.452 1 95.86 44 ASN B C 1
ATOM 2953 O O . ASN B 1 44 ? -1.274 30.177 3.496 1 95.86 44 ASN B O 1
ATOM 2957 N N . VAL B 1 45 ? -1.406 30.615 1.272 1 96.64 45 VAL B N 1
ATOM 2958 C CA . VAL B 1 45 ? -0.008 31.024 1.187 1 96.64 45 VAL B CA 1
ATOM 2959 C C . VAL B 1 45 ? 0.089 32.402 0.536 1 96.64 45 VAL B C 1
ATOM 2961 O O . VAL B 1 45 ? 1.113 32.744 -0.06 1 96.64 45 VAL B O 1
ATOM 2964 N N . LYS B 1 46 ? -0.95 33.14 0.535 1 95 46 LYS B N 1
ATOM 2965 C CA . LYS B 1 46 ? -1.011 34.444 -0.119 1 95 46 LYS B CA 1
ATOM 2966 C C . LYS B 1 46 ? 0.052 35.387 0.436 1 95 46 LYS B C 1
ATOM 2968 O O . LYS B 1 46 ? 0.625 36.19 -0.304 1 95 46 LYS B O 1
ATOM 2973 N N . ASP B 1 47 ? 0.341 35.32 1.711 1 94.46 47 ASP B N 1
ATOM 2974 C CA . ASP B 1 47 ? 1.291 36.194 2.392 1 94.46 47 ASP B CA 1
ATOM 2975 C C . ASP B 1 47 ? 2.721 35.91 1.937 1 94.46 47 ASP B C 1
ATOM 2977 O O . ASP B 1 47 ? 3.62 36.726 2.151 1 94.46 47 ASP B O 1
ATOM 2981 N N . LEU B 1 48 ? 2.957 34.75 1.259 1 96.31 48 LEU B N 1
ATOM 2982 C CA . LEU B 1 48 ? 4.292 34.342 0.836 1 96.31 48 LEU B CA 1
ATOM 2983 C C . LEU B 1 48 ? 4.517 34.663 -0.638 1 96.31 48 LEU B C 1
ATOM 2985 O O . LEU B 1 48 ? 5.648 34.597 -1.126 1 96.31 48 LEU B O 1
ATOM 2989 N N . GLU B 1 49 ? 3.49 35.053 -1.3 1 93.12 49 GLU B N 1
ATOM 2990 C CA . GLU B 1 49 ? 3.485 35.177 -2.755 1 93.12 49 GLU B CA 1
ATOM 2991 C C . GLU B 1 49 ? 4.584 36.123 -3.232 1 93.12 49 GLU B C 1
ATOM 2993 O O . GLU B 1 49 ? 5.161 35.923 -4.303 1 93.12 49 GLU B O 1
ATOM 2998 N N . LYS B 1 50 ? 5.006 37.144 -2.456 1 93.68 50 LYS B N 1
ATOM 2999 C CA . LYS B 1 50 ? 5.97 38.154 -2.882 1 93.68 50 LYS B CA 1
ATOM 3000 C C . LYS B 1 50 ? 7.369 37.833 -2.363 1 93.68 50 LYS B C 1
ATOM 3002 O O . LYS B 1 50 ? 8.333 38.528 -2.69 1 93.68 50 LYS B O 1
ATOM 3007 N N . SER B 1 51 ? 7.483 36.848 -1.556 1 95.27 51 SER B N 1
ATOM 3008 C CA . SER B 1 51 ? 8.79 36.466 -1.031 1 95.27 51 SER B CA 1
ATOM 3009 C C . SER B 1 51 ? 9.685 35.903 -2.13 1 95.27 51 SER B C 1
ATOM 3011 O O . SER B 1 51 ? 9.267 35.027 -2.89 1 95.27 51 SER B O 1
ATOM 3013 N N . PRO B 1 52 ? 10.884 36.36 -2.246 1 96.24 52 PRO B N 1
ATOM 3014 C CA . PRO B 1 52 ? 11.812 35.809 -3.236 1 96.24 52 PRO B CA 1
ATOM 3015 C C . PRO B 1 52 ? 12.227 34.373 -2.921 1 96.24 52 PRO B C 1
ATOM 3017 O O . PRO B 1 52 ? 12.824 33.7 -3.764 1 96.24 52 PRO B O 1
ATOM 3020 N N . ARG B 1 53 ? 11.917 33.917 -1.721 1 97.84 53 ARG B N 1
ATOM 3021 C CA . ARG B 1 53 ? 12.336 32.585 -1.295 1 97.84 53 ARG B CA 1
ATOM 3022 C C . ARG B 1 53 ? 11.198 31.581 -1.444 1 97.84 53 ARG B C 1
ATOM 3024 O O . ARG B 1 53 ? 11.319 30.43 -1.017 1 97.84 53 ARG B O 1
ATOM 3031 N N . TYR B 1 54 ? 10.084 32.015 -2.036 1 98.29 54 TYR B N 1
ATOM 3032 C CA . TYR B 1 54 ? 8.92 31.159 -2.239 1 98.29 54 TYR B CA 1
ATOM 3033 C C . TYR B 1 54 ? 8.516 31.128 -3.709 1 98.29 54 TYR B C 1
ATOM 3035 O O . TYR B 1 54 ? 8.282 32.176 -4.317 1 98.29 54 TYR B O 1
ATOM 3043 N N . HIS B 1 55 ? 8.39 29.967 -4.272 1 98.27 55 HIS B N 1
ATOM 3044 C CA . HIS B 1 55 ? 7.959 29.764 -5.651 1 98.27 55 HIS B CA 1
ATOM 3045 C C . HIS B 1 55 ? 6.844 28.728 -5.734 1 98.27 55 HIS B C 1
ATOM 3047 O O . HIS B 1 55 ? 6.929 27.667 -5.112 1 98.27 55 HIS B O 1
ATOM 3053 N N . PHE B 1 56 ? 5.835 29.024 -6.516 1 98.29 56 PHE B N 1
ATOM 3054 C CA . PHE B 1 56 ? 4.689 28.131 -6.642 1 98.29 56 PHE B CA 1
ATOM 3055 C C . PHE B 1 56 ? 4.68 27.449 -8.005 1 98.29 56 PHE B C 1
ATOM 3057 O O . PHE B 1 56 ? 4.939 28.089 -9.026 1 98.29 56 PHE B O 1
ATOM 3064 N N . VAL B 1 57 ? 4.438 26.164 -8.003 1 98.21 57 VAL B N 1
ATOM 3065 C CA . VAL B 1 57 ? 4.24 25.367 -9.209 1 98.21 57 VAL B CA 1
ATOM 3066 C C . VAL B 1 57 ? 2.901 24.635 -9.131 1 98.21 57 VAL B C 1
ATOM 3068 O O . VAL B 1 57 ? 2.683 23.822 -8.23 1 98.21 57 VAL B O 1
ATOM 3071 N N . LYS B 1 58 ? 1.996 24.944 -10.019 1 98.1 58 LYS B N 1
ATOM 3072 C CA . LYS B 1 58 ? 0.728 24.223 -10.068 1 98.1 58 LYS B CA 1
ATOM 3073 C C . LYS B 1 58 ? 0.889 22.875 -10.765 1 98.1 58 LYS B C 1
ATOM 3075 O O . LYS B 1 58 ? 1.342 22.812 -11.91 1 98.1 58 LYS B O 1
ATOM 3080 N N . GLY B 1 59 ? 0.572 21.821 -10.047 1 97.32 59 GLY B N 1
ATOM 3081 C CA . GLY B 1 59 ? 0.638 20.516 -10.684 1 97.32 59 GLY B CA 1
ATOM 3082 C C . GLY B 1 59 ? 0.43 19.368 -9.714 1 97.32 59 GLY B C 1
ATOM 3083 O O . GLY B 1 59 ? 0.53 19.549 -8.499 1 97.32 59 GLY B O 1
ATOM 3084 N N . SER B 1 60 ? 0.181 18.257 -10.297 1 96.83 60 SER B N 1
ATOM 3085 C CA . SER B 1 60 ? -0.055 17.029 -9.544 1 96.83 60 SER B CA 1
ATOM 3086 C C . SER B 1 60 ? 1.214 16.19 -9.443 1 96.83 60 SER B C 1
ATOM 3088 O O . SER B 1 60 ? 1.978 16.092 -10.406 1 96.83 60 SER B O 1
ATOM 3090 N N . ILE B 1 61 ? 1.361 15.547 -8.33 1 97.76 61 ILE B N 1
ATOM 3091 C CA . ILE B 1 61 ? 2.533 14.695 -8.161 1 97.76 61 ILE B CA 1
ATOM 3092 C C . ILE B 1 61 ? 2.354 13.407 -8.962 1 97.76 61 ILE B C 1
ATOM 3094 O O . ILE B 1 61 ? 3.29 12.614 -9.092 1 97.76 61 ILE B O 1
ATOM 3098 N N . THR B 1 62 ? 1.175 13.179 -9.514 1 95.38 62 THR B N 1
ATOM 3099 C CA . THR B 1 62 ? 0.956 12.016 -10.366 1 95.38 62 THR B CA 1
ATOM 3100 C C . THR B 1 62 ? 1.467 12.277 -11.78 1 95.38 62 THR B C 1
ATOM 3102 O O . THR B 1 62 ? 1.529 11.361 -12.603 1 95.38 62 THR B O 1
ATOM 3105 N N . ASN B 1 63 ? 1.738 13.509 -12.097 1 96.49 63 ASN B N 1
ATOM 3106 C CA . ASN B 1 63 ? 2.295 13.876 -13.394 1 96.49 63 ASN B CA 1
ATOM 3107 C C . ASN B 1 63 ? 3.807 13.678 -13.432 1 96.49 63 ASN B C 1
ATOM 3109 O O . ASN B 1 63 ? 4.566 14.602 -13.135 1 96.49 63 ASN B O 1
ATOM 3113 N N . HIS B 1 64 ? 4.184 12.568 -13.875 1 94.88 64 HIS B N 1
ATOM 3114 C CA . HIS B 1 64 ? 5.585 12.161 -13.843 1 94.88 64 HIS B CA 1
ATOM 3115 C C . HIS B 1 64 ? 6.464 13.156 -14.594 1 94.88 64 HIS B C 1
ATOM 3117 O O . HIS B 1 64 ? 7.551 13.505 -14.127 1 94.88 64 HIS B O 1
ATOM 3123 N N . GLU B 1 65 ? 6.002 13.573 -15.693 1 96.46 65 GLU B N 1
ATOM 3124 C CA . GLU B 1 65 ? 6.778 14.503 -16.508 1 96.46 65 GLU B CA 1
ATOM 3125 C C . GLU B 1 65 ? 6.993 15.827 -15.781 1 96.46 65 GLU B C 1
ATOM 3127 O O . GLU B 1 65 ? 8.099 16.371 -15.786 1 96.46 65 GLU B O 1
ATOM 3132 N N . LEU B 1 66 ? 5.986 16.322 -15.191 1 98.15 66 LEU B N 1
ATOM 3133 C CA . LEU B 1 66 ? 6.085 17.59 -14.475 1 98.15 66 LEU B CA 1
ATOM 3134 C C . LEU B 1 66 ? 6.995 17.458 -13.259 1 98.15 66 LEU B C 1
ATOM 3136 O O . LEU B 1 66 ? 7.808 18.345 -12.987 1 98.15 66 LEU B O 1
ATOM 3140 N N . VAL B 1 67 ? 6.866 16.385 -12.547 1 98.29 67 VAL B N 1
ATOM 3141 C CA . VAL B 1 67 ? 7.684 16.163 -11.36 1 98.29 67 VAL B CA 1
ATOM 3142 C C . VAL B 1 67 ? 9.157 16.082 -11.754 1 98.29 67 VAL B C 1
ATOM 3144 O O . VAL B 1 67 ? 10.013 16.692 -11.109 1 98.29 67 VAL B O 1
ATOM 3147 N N . ASN B 1 68 ? 9.416 15.383 -12.81 1 97.16 68 ASN B N 1
ATOM 3148 C CA . ASN B 1 68 ? 10.78 15.307 -13.322 1 97.16 68 ASN B CA 1
ATOM 3149 C C . ASN B 1 68 ? 11.323 16.689 -13.676 1 97.16 68 ASN B C 1
ATOM 3151 O O . ASN B 1 68 ? 12.468 17.011 -13.355 1 97.16 68 ASN B O 1
ATOM 3155 N N . TYR B 1 69 ? 10.492 17.435 -14.317 1 98.34 69 TYR B N 1
ATOM 3156 C CA . TYR B 1 69 ? 10.886 18.781 -14.716 1 98.34 69 TYR B CA 1
ATOM 3157 C C . TYR B 1 69 ? 11.217 19.636 -13.499 1 98.34 69 TYR B C 1
ATOM 3159 O O . TYR B 1 69 ? 12.244 20.319 -13.473 1 98.34 69 TYR B O 1
ATOM 3167 N N . VAL B 1 70 ? 10.399 19.609 -12.511 1 98.71 70 VAL B N 1
ATOM 3168 C CA . VAL B 1 70 ? 10.549 20.443 -11.323 1 98.71 70 VAL B CA 1
ATOM 3169 C C . VAL B 1 70 ? 11.825 20.057 -10.578 1 98.71 70 VAL B C 1
ATOM 3171 O O . VAL B 1 70 ? 12.598 20.926 -10.167 1 98.71 70 VAL B O 1
ATOM 3174 N N . ILE B 1 71 ? 12.083 18.748 -10.388 1 98.38 71 ILE B N 1
ATOM 3175 C CA . ILE B 1 71 ? 13.237 18.275 -9.631 1 98.38 71 ILE B CA 1
ATOM 3176 C C . ILE B 1 71 ? 14.517 18.542 -10.42 1 98.38 71 ILE B C 1
ATOM 3178 O O . ILE B 1 71 ? 15.533 18.946 -9.849 1 98.38 71 ILE B O 1
ATOM 3182 N N . LYS B 1 72 ? 14.424 18.357 -11.733 1 97.55 72 LYS B N 1
ATOM 3183 C CA . LYS B 1 72 ? 15.575 18.651 -12.582 1 97.55 72 LYS B CA 1
ATOM 3184 C C . LYS B 1 72 ? 15.917 20.138 -12.55 1 97.55 72 LYS B C 1
ATOM 3186 O O . LYS B 1 72 ? 17.088 20.508 -12.449 1 97.55 72 LYS B O 1
ATOM 3191 N N . ARG B 1 73 ? 14.936 20.973 -12.594 1 98.26 73 ARG B N 1
ATOM 3192 C CA . ARG B 1 73 ? 15.106 22.418 -12.709 1 98.26 73 ARG B CA 1
ATOM 3193 C C . ARG B 1 73 ? 15.616 23.015 -11.401 1 98.26 73 ARG B C 1
ATOM 3195 O O . ARG B 1 73 ? 16.512 23.862 -11.407 1 98.26 73 ARG B O 1
ATOM 3202 N N . HIS B 1 74 ? 15.015 22.546 -10.289 1 98.28 74 HIS B N 1
ATOM 3203 C CA . HIS B 1 74 ? 15.267 23.245 -9.034 1 98.28 74 HIS B CA 1
ATOM 3204 C C . HIS B 1 74 ? 16.289 22.499 -8.183 1 98.28 74 HIS B C 1
ATOM 3206 O O . HIS B 1 74 ? 16.83 23.055 -7.224 1 98.28 74 HIS B O 1
ATOM 3212 N N . ARG B 1 75 ? 16.582 21.273 -8.474 1 97 75 ARG B N 1
ATOM 3213 C CA . ARG B 1 75 ? 17.585 20.455 -7.801 1 97 75 ARG B CA 1
ATOM 3214 C C . ARG B 1 75 ? 17.442 20.549 -6.286 1 97 75 ARG B C 1
ATOM 3216 O O . ARG B 1 75 ? 18.399 20.888 -5.586 1 97 75 ARG B O 1
ATOM 3223 N N . PRO B 1 76 ? 16.231 20.174 -5.782 1 98.68 76 PRO B N 1
ATOM 3224 C CA . PRO B 1 76 ? 16.003 20.305 -4.341 1 98.68 76 PRO B CA 1
ATOM 3225 C C . PRO B 1 76 ? 16.955 19.447 -3.512 1 98.68 76 PRO B C 1
ATOM 3227 O O . PRO B 1 76 ? 17.28 18.324 -3.905 1 98.68 76 PRO B O 1
ATOM 3230 N N . ASP B 1 77 ? 17.393 20.022 -2.379 1 98.29 77 ASP B N 1
ATOM 3231 C CA . ASP B 1 77 ? 18.186 19.294 -1.393 1 98.29 77 ASP B CA 1
ATOM 3232 C C . ASP B 1 77 ? 17.306 18.369 -0.555 1 98.29 77 ASP B C 1
ATOM 3234 O O . ASP B 1 77 ? 17.763 17.325 -0.086 1 98.29 77 ASP B O 1
ATOM 3238 N N . CYS B 1 78 ? 16.098 18.753 -0.311 1 98.46 78 CYS B N 1
ATOM 3239 C CA . CYS B 1 78 ? 15.146 17.948 0.446 1 98.46 78 CYS B CA 1
ATOM 3240 C C . CYS B 1 78 ? 13.744 18.066 -0.139 1 98.46 78 CYS B C 1
ATOM 3242 O O . CYS B 1 78 ? 13.433 19.043 -0.823 1 98.46 78 CYS B O 1
ATOM 3244 N N . ILE B 1 79 ? 12.999 17.096 0.023 1 98.92 79 ILE B N 1
ATOM 3245 C CA . ILE B 1 79 ? 11.601 17.04 -0.391 1 98.92 79 ILE B CA 1
ATOM 3246 C C . ILE B 1 79 ? 10.725 16.66 0.8 1 98.92 79 ILE B C 1
ATOM 3248 O O . ILE B 1 79 ? 10.994 15.672 1.487 1 98.92 79 ILE B O 1
ATOM 3252 N N . ILE B 1 80 ? 9.733 17.422 1.103 1 98.95 80 ILE B N 1
ATOM 3253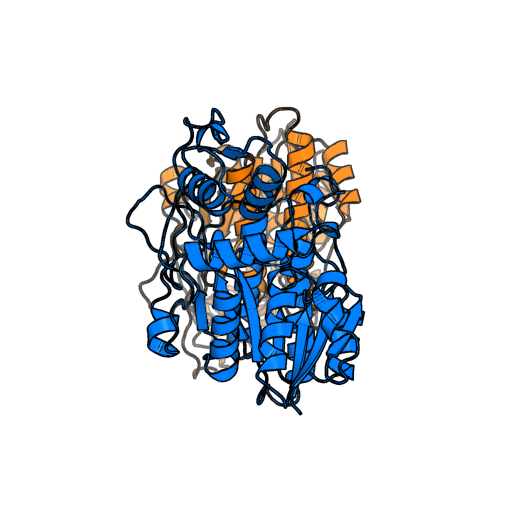 C CA . ILE B 1 80 ? 8.704 17.065 2.073 1 98.95 80 ILE B CA 1
ATOM 3254 C C . ILE B 1 80 ? 7.365 16.884 1.361 1 98.95 80 ILE B C 1
ATOM 3256 O O . ILE B 1 80 ? 6.861 17.814 0.727 1 98.95 80 ILE B O 1
ATOM 3260 N N . ASN B 1 81 ? 6.806 15.758 1.462 1 98.9 81 ASN B N 1
ATOM 3261 C CA . ASN B 1 81 ? 5.601 15.41 0.717 1 98.9 81 ASN B CA 1
ATOM 3262 C C . ASN B 1 81 ? 4.357 15.482 1.598 1 98.9 81 ASN B C 1
ATOM 3264 O O . ASN B 1 81 ? 4.036 14.526 2.306 1 98.9 81 ASN B O 1
ATOM 3268 N N . PHE B 1 82 ? 3.608 16.57 1.441 1 98.54 82 PHE B N 1
ATOM 3269 C CA . PHE B 1 82 ? 2.333 16.72 2.131 1 98.54 82 PHE B CA 1
ATOM 3270 C C . PHE B 1 82 ? 1.177 16.303 1.229 1 98.54 82 PHE B C 1
ATOM 3272 O O . PHE B 1 82 ? 0.043 16.157 1.691 1 98.54 82 PHE B O 1
ATOM 3279 N N . ALA B 1 83 ? 1.484 16.181 -0.029 1 97.4 83 ALA B N 1
ATOM 3280 C CA . ALA B 1 83 ? 0.409 15.969 -0.994 1 97.4 83 ALA B CA 1
ATOM 3281 C C . ALA B 1 83 ? -0.363 14.689 -0.684 1 97.4 83 ALA B C 1
ATOM 3283 O O . ALA B 1 83 ? 0.236 13.632 -0.473 1 97.4 83 ALA B O 1
ATOM 3284 N N . SER B 1 84 ? -1.581 14.806 -0.618 1 93.03 84 SER B N 1
ATOM 3285 C CA . SER B 1 84 ? -2.454 13.682 -0.299 1 93.03 84 SER B CA 1
ATOM 3286 C C . SER B 1 84 ? -3.896 13.969 -0.706 1 93.03 84 SER B C 1
ATOM 3288 O O . SER B 1 84 ? -4.326 15.124 -0.712 1 93.03 84 SER B O 1
ATOM 3290 N N . GLU B 1 85 ? -4.501 12.945 -1.122 1 87.28 85 GLU B N 1
ATOM 3291 C CA . GLU B 1 85 ? -5.958 12.978 -1.203 1 87.28 85 GLU B CA 1
ATOM 3292 C C . GLU B 1 85 ? -6.594 12.408 0.062 1 87.28 85 GLU B C 1
ATOM 3294 O O . GLU B 1 85 ? -6.206 11.335 0.528 1 87.28 85 GLU B O 1
ATOM 3299 N N . SER B 1 86 ? -7.515 13.212 0.697 1 72.26 86 SER B N 1
ATOM 3300 C CA . SER B 1 86 ? -8.081 12.782 1.971 1 72.26 86 SER B CA 1
ATOM 3301 C C . SER B 1 86 ? -9.605 12.78 1.926 1 72.26 86 SER B C 1
ATOM 3303 O O . SER B 1 86 ? -10.258 12.285 2.848 1 72.26 86 SER B O 1
ATOM 3305 N N . SER B 1 87 ? -10.1 13.348 0.989 1 65.66 87 SER B N 1
ATOM 3306 C CA . SER B 1 87 ? -11.547 13.534 1.029 1 65.66 87 SER B CA 1
ATOM 3307 C C . SER B 1 87 ? -12.272 12.382 0.34 1 65.66 87 SER B C 1
ATOM 3309 O O . SER B 1 87 ? -11.99 12.068 -0.818 1 65.66 87 SER B O 1
ATOM 3311 N N . LEU B 1 88 ? -13.073 11.818 1.127 1 55.54 88 LEU B N 1
ATOM 3312 C CA . LEU B 1 88 ? -13.932 10.731 0.674 1 55.54 88 LEU B CA 1
ATOM 3313 C C . LEU B 1 88 ? -14.949 11.23 -0.347 1 55.54 88 LEU B C 1
ATOM 3315 O O . LEU B 1 88 ? -15.401 10.468 -1.204 1 55.54 88 LEU B O 1
ATOM 3319 N N . ASP B 1 89 ? -15.279 12.479 -0.087 1 52.62 89 ASP B N 1
ATOM 3320 C CA . ASP B 1 89 ? -16.35 12.995 -0.934 1 52.62 89 ASP B CA 1
ATOM 3321 C C . ASP B 1 89 ? -15.978 12.896 -2.412 1 52.62 89 ASP B C 1
ATOM 3323 O O . ASP B 1 89 ? -16.843 12.668 -3.261 1 52.62 89 ASP B O 1
ATOM 3327 N N . ASN B 1 90 ? -14.76 12.957 -2.607 1 50.6 90 ASN B N 1
ATOM 3328 C CA . ASN B 1 90 ? -14.321 12.919 -3.998 1 50.6 90 ASN B CA 1
ATOM 3329 C C . ASN B 1 90 ? -14.233 11.488 -4.519 1 50.6 90 ASN B C 1
ATOM 3331 O O . ASN B 1 90 ? -13.935 11.268 -5.695 1 50.6 90 ASN B O 1
ATOM 3335 N N . CYS B 1 91 ? -14.47 10.559 -3.611 1 54.48 91 CYS B N 1
ATOM 3336 C CA . CYS B 1 91 ? -14.348 9.155 -3.987 1 54.48 91 CYS B CA 1
ATOM 3337 C C . CYS B 1 91 ? -15.506 8.727 -4.88 1 54.48 91 CYS B C 1
ATOM 3339 O O . CYS B 1 91 ? -15.392 7.754 -5.627 1 54.48 91 CYS B O 1
ATOM 3341 N N . ALA B 1 92 ? -16.584 9.502 -4.794 1 54.02 92 ALA B N 1
ATOM 3342 C CA . ALA B 1 92 ? -17.717 9.149 -5.646 1 54.02 92 ALA B CA 1
ATOM 3343 C C . ALA B 1 92 ? -17.361 9.299 -7.122 1 54.02 92 ALA B C 1
ATOM 3345 O O . ALA B 1 92 ? -17.74 8.465 -7.947 1 54.02 92 ALA B O 1
ATOM 3346 N N . ASN B 1 93 ? -16.582 10.343 -7.427 1 61.99 93 ASN B N 1
ATOM 3347 C CA . ASN B 1 93 ? -16.324 10.633 -8.833 1 61.99 93 ASN B CA 1
ATOM 3348 C C . ASN B 1 93 ? -15.049 9.95 -9.321 1 61.99 93 ASN B C 1
ATOM 3350 O O . ASN B 1 93 ? -14.915 9.653 -10.51 1 61.99 93 ASN B O 1
ATOM 3354 N N . ASN B 1 94 ? -14.199 9.79 -8.444 1 78.12 94 ASN B N 1
ATOM 3355 C CA . ASN B 1 94 ? -12.957 9.102 -8.78 1 78.12 94 ASN B CA 1
ATOM 3356 C C . ASN B 1 94 ? -12.514 8.165 -7.661 1 78.12 94 ASN B C 1
ATOM 3358 O O . ASN B 1 94 ? -11.678 8.532 -6.833 1 78.12 94 ASN B O 1
ATOM 3362 N N . PRO B 1 95 ? -13.049 7.061 -7.791 1 80 95 PRO B N 1
ATOM 3363 C CA . PRO B 1 95 ? -12.842 6.135 -6.676 1 80 95 PRO B CA 1
ATOM 3364 C C . PRO B 1 95 ? -11.381 5.721 -6.515 1 80 95 PRO B C 1
ATOM 3366 O O . PRO B 1 95 ? -11.012 5.131 -5.497 1 80 95 PRO B O 1
ATOM 3369 N N . LEU B 1 96 ? -10.607 6.149 -7.411 1 90.73 96 LEU B N 1
ATOM 3370 C CA . LEU B 1 96 ? -9.216 5.713 -7.359 1 90.73 96 LEU B CA 1
ATOM 3371 C C . LEU B 1 96 ? -8.308 6.846 -6.894 1 90.73 96 LEU B C 1
ATOM 3373 O O . LEU B 1 96 ? -7.084 6.696 -6.867 1 90.73 96 LEU B O 1
ATOM 3377 N N . ASN B 1 97 ? -8.865 7.906 -6.517 1 89.83 97 ASN B N 1
ATOM 3378 C CA . ASN B 1 97 ? -8.129 9.14 -6.262 1 89.83 97 ASN B CA 1
ATOM 3379 C C . ASN B 1 97 ? -7.1 8.959 -5.15 1 89.83 97 ASN B C 1
ATOM 3381 O O . ASN B 1 97 ? -5.978 9.458 -5.25 1 89.83 97 ASN B O 1
ATOM 3385 N N . PHE B 1 98 ? -7.476 8.253 -4.088 1 91.21 98 PHE B N 1
ATOM 3386 C CA . PHE B 1 98 ? -6.545 8.052 -2.984 1 91.21 98 PHE B CA 1
ATOM 3387 C C . PHE B 1 98 ? -5.295 7.319 -3.457 1 91.21 98 PHE B C 1
ATOM 3389 O O . PHE B 1 98 ? -4.174 7.765 -3.203 1 91.21 98 PHE B O 1
ATOM 3396 N N . THR B 1 99 ? -5.541 6.285 -4.143 1 94.49 99 THR B N 1
ATOM 3397 C CA . THR B 1 99 ? -4.432 5.449 -4.588 1 94.49 99 THR B CA 1
ATOM 3398 C C . THR B 1 99 ? -3.584 6.182 -5.624 1 94.49 99 THR B C 1
ATOM 3400 O O . THR B 1 99 ? -2.356 6.078 -5.613 1 94.49 99 THR B O 1
ATOM 3403 N N . GLN B 1 100 ? -4.224 6.87 -6.505 1 94.67 100 GLN B N 1
ATOM 3404 C CA . GLN B 1 100 ? -3.51 7.616 -7.536 1 94.67 100 GLN B CA 1
ATOM 3405 C C . GLN B 1 100 ? -2.581 8.657 -6.919 1 94.67 100 GLN B C 1
ATOM 3407 O O . GLN B 1 100 ? -1.394 8.712 -7.247 1 94.67 100 GLN B O 1
ATOM 3412 N N . THR B 1 101 ? -3.096 9.378 -6.024 1 95.73 101 THR B N 1
ATOM 3413 C CA . THR B 1 101 ? -2.31 10.472 -5.463 1 95.73 101 THR B CA 1
ATOM 3414 C C . THR B 1 101 ? -1.385 9.963 -4.361 1 95.73 101 THR B C 1
ATOM 3416 O O . THR B 1 101 ? -0.181 10.229 -4.382 1 95.73 101 THR B O 1
ATOM 3419 N N . ASN B 1 102 ? -1.893 9.234 -3.411 1 97.15 102 ASN B N 1
ATOM 3420 C CA . ASN B 1 102 ? -1.145 8.896 -2.205 1 97.15 102 ASN B CA 1
ATOM 3421 C C . ASN B 1 102 ? -0.081 7.838 -2.484 1 97.15 102 ASN B C 1
ATOM 3423 O O . ASN B 1 102 ? 0.987 7.849 -1.87 1 97.15 102 ASN B O 1
ATOM 3427 N N . VAL B 1 103 ? -0.408 6.938 -3.387 1 97.87 103 VAL B N 1
ATOM 3428 C CA . VAL B 1 103 ? 0.536 5.852 -3.626 1 97.87 103 VAL B CA 1
ATOM 3429 C C . VAL B 1 103 ? 1.348 6.141 -4.887 1 97.87 103 VAL B C 1
ATOM 3431 O O . VAL B 1 103 ? 2.565 6.329 -4.82 1 97.87 103 VAL B O 1
ATOM 3434 N N . LEU B 1 104 ? 0.644 6.278 -6.022 1 96.89 104 LEU B N 1
ATOM 3435 C CA . LEU B 1 104 ? 1.342 6.499 -7.284 1 96.89 104 LEU B CA 1
ATOM 3436 C C . LEU B 1 104 ? 2.07 7.838 -7.276 1 96.89 104 LEU B C 1
ATOM 3438 O O . LEU B 1 104 ? 3.189 7.945 -7.782 1 96.89 104 LEU B O 1
ATOM 3442 N N . GLY B 1 105 ? 1.392 8.828 -6.792 1 97.71 105 GLY B N 1
ATOM 3443 C CA . GLY B 1 105 ? 2.037 10.126 -6.678 1 97.71 105 GLY B CA 1
ATOM 3444 C C . GLY B 1 105 ? 3.302 10.093 -5.841 1 97.71 105 GLY B C 1
ATOM 3445 O O . GLY B 1 105 ? 4.318 10.68 -6.218 1 97.71 105 GLY B O 1
ATOM 3446 N N . THR B 1 106 ? 3.252 9.416 -4.71 1 98.44 106 THR B N 1
ATOM 3447 C CA . THR B 1 106 ? 4.427 9.276 -3.856 1 98.44 106 THR B CA 1
ATOM 3448 C C . THR B 1 106 ? 5.549 8.553 -4.595 1 98.44 106 THR B C 1
ATOM 3450 O O . THR B 1 106 ? 6.709 8.964 -4.528 1 98.44 106 THR B O 1
ATOM 3453 N N . GLN B 1 107 ? 5.2 7.494 -5.278 1 97.95 107 GLN B N 1
ATOM 3454 C CA . GLN B 1 107 ? 6.239 6.773 -6.006 1 97.95 107 GLN B CA 1
ATOM 3455 C C . GLN B 1 107 ? 6.856 7.647 -7.095 1 97.95 107 GLN B C 1
ATOM 3457 O O . GLN B 1 107 ? 8.052 7.548 -7.374 1 97.95 107 GLN B O 1
ATOM 3462 N N . THR B 1 108 ? 6.032 8.421 -7.747 1 97.7 108 THR B N 1
ATOM 3463 C CA . THR B 1 108 ? 6.533 9.344 -8.759 1 97.7 108 THR B CA 1
ATOM 3464 C C . THR B 1 108 ? 7.621 10.243 -8.18 1 97.7 108 THR B C 1
ATOM 3466 O O . THR B 1 108 ? 8.678 10.419 -8.79 1 97.7 108 THR B O 1
ATOM 3469 N N . LEU B 1 109 ? 7.354 10.77 -7.013 1 98.59 109 LEU B N 1
ATOM 3470 C CA . LEU B 1 109 ? 8.337 11.611 -6.339 1 98.59 109 LEU B CA 1
ATOM 3471 C C . LEU B 1 109 ? 9.599 10.818 -6.015 1 98.59 109 LEU B C 1
ATOM 3473 O O . LEU B 1 109 ? 10.713 11.302 -6.227 1 98.59 109 LEU B O 1
ATOM 3477 N N . LEU B 1 110 ? 9.418 9.64 -5.509 1 98.15 110 LEU B N 1
ATOM 3478 C CA . LEU B 1 110 ? 10.536 8.79 -5.114 1 98.15 110 LEU B CA 1
ATOM 3479 C C . LEU B 1 110 ? 11.425 8.471 -6.312 1 98.15 110 LEU B C 1
ATOM 3481 O O . LEU B 1 110 ? 12.649 8.587 -6.23 1 98.15 110 LEU B O 1
ATOM 3485 N N . GLU B 1 111 ? 10.76 8.091 -7.385 1 96.41 111 GLU B N 1
ATOM 3486 C CA . GLU B 1 111 ? 11.507 7.7 -8.577 1 96.41 111 GLU B CA 1
ATOM 3487 C C . GLU B 1 111 ? 12.284 8.88 -9.154 1 96.41 111 GLU B C 1
ATOM 3489 O O . GLU B 1 111 ? 13.447 8.737 -9.536 1 96.41 111 GLU B O 1
ATOM 3494 N N . SER B 1 112 ? 11.636 9.984 -9.258 1 96.96 112 SER B N 1
ATOM 3495 C CA . SER B 1 112 ? 12.294 11.174 -9.789 1 96.96 112 SER B CA 1
ATOM 3496 C C . SER B 1 112 ? 13.462 11.6 -8.905 1 96.96 112 SER B C 1
ATOM 3498 O O . SER B 1 112 ? 14.55 11.892 -9.405 1 96.96 112 SER B O 1
ATOM 3500 N N . ALA B 1 113 ? 13.249 11.65 -7.618 1 98.04 113 ALA B N 1
ATOM 3501 C CA . ALA B 1 113 ? 14.302 12.017 -6.675 1 98.04 113 ALA B CA 1
ATOM 3502 C C . ALA B 1 113 ? 15.458 11.022 -6.729 1 98.04 113 ALA B C 1
ATOM 3504 O O . ALA B 1 113 ? 16.626 11.416 -6.706 1 98.04 113 ALA B O 1
ATOM 3505 N N . ARG B 1 114 ? 15.09 9.717 -6.742 1 96.74 114 ARG B N 1
ATOM 3506 C CA . ARG B 1 114 ? 16.117 8.683 -6.816 1 96.74 114 ARG B CA 1
ATOM 3507 C C . ARG B 1 114 ? 17.001 8.876 -8.044 1 96.74 114 ARG B C 1
ATOM 3509 O O . ARG B 1 114 ? 18.226 8.769 -7.957 1 96.74 114 ARG B O 1
ATOM 3516 N N . TYR B 1 115 ? 16.358 9.161 -9.12 1 95.18 115 TYR B N 1
ATOM 3517 C CA . TYR B 1 115 ? 17.084 9.323 -10.374 1 95.18 115 TYR B CA 1
ATOM 3518 C C . TYR B 1 115 ? 18.033 10.513 -10.305 1 95.18 115 TYR B C 1
ATOM 3520 O O . TYR B 1 115 ? 19.223 10.385 -10.604 1 95.18 115 TYR B O 1
ATOM 3528 N N . PHE B 1 116 ? 17.624 11.633 -9.887 1 96.71 116 PHE B N 1
ATOM 3529 C CA . PHE B 1 116 ? 18.408 12.861 -9.961 1 96.71 116 PHE B CA 1
ATOM 3530 C C . PHE B 1 116 ? 19.393 12.945 -8.801 1 96.71 116 PHE B C 1
ATOM 3532 O O . PHE B 1 116 ? 20.492 13.483 -8.951 1 96.71 116 PHE B O 1
ATOM 3539 N N . TRP B 1 117 ? 19.006 12.389 -7.637 1 97.22 117 TRP B N 1
ATOM 3540 C CA . TRP B 1 117 ? 19.894 12.403 -6.479 1 97.22 117 TRP B CA 1
ATOM 3541 C C . TRP B 1 117 ? 20.948 11.306 -6.588 1 97.22 117 TRP B C 1
ATOM 3543 O O . TRP B 1 117 ? 22.05 11.44 -6.051 1 97.22 117 TRP B O 1
ATOM 3553 N N . GLY B 1 118 ? 20.538 10.196 -7.213 1 92.78 118 GLY B N 1
ATOM 3554 C CA . GLY B 1 118 ? 21.402 9.03 -7.31 1 92.78 118 GLY B CA 1
ATOM 3555 C C . GLY B 1 118 ? 22.721 9.32 -7.999 1 92.78 118 GLY B C 1
ATOM 3556 O O . GLY B 1 118 ? 23.727 8.661 -7.73 1 92.78 118 GLY B O 1
ATOM 3557 N N . LYS B 1 119 ? 22.733 10.247 -8.751 1 85.29 119 LYS B N 1
ATOM 3558 C CA . LYS B 1 119 ? 23.952 10.627 -9.459 1 85.29 119 LYS B CA 1
ATOM 3559 C C . LYS B 1 119 ? 25.059 11.011 -8.482 1 85.29 119 LYS B C 1
ATOM 3561 O O . LYS B 1 119 ? 26.242 10.812 -8.766 1 85.29 119 LYS B O 1
ATOM 3566 N N . ASN B 1 120 ? 24.737 11.42 -7.34 1 88.17 120 ASN B N 1
ATOM 3567 C CA . ASN B 1 120 ? 25.688 11.819 -6.308 1 88.17 120 ASN B CA 1
ATOM 3568 C C . ASN B 1 120 ? 25.589 10.922 -5.077 1 88.17 120 ASN B C 1
ATOM 3570 O O . ASN B 1 120 ? 25.845 11.368 -3.957 1 88.17 120 ASN B O 1
ATOM 3574 N N . LYS B 1 121 ? 25.006 9.779 -5.274 1 92.3 121 LYS B N 1
ATOM 3575 C CA . LYS B 1 121 ? 24.883 8.775 -4.222 1 92.3 121 LYS B CA 1
ATOM 3576 C C . LYS B 1 121 ? 24.055 9.301 -3.054 1 92.3 121 LYS B C 1
ATOM 3578 O O . LYS B 1 121 ? 24.382 9.051 -1.892 1 92.3 121 LYS B O 1
ATOM 3583 N N . PHE B 1 122 ? 23.209 10.258 -3.286 1 94.27 122 PHE B N 1
ATOM 3584 C CA . PHE B 1 122 ? 22.2 10.786 -2.376 1 94.27 122 PHE B CA 1
ATOM 3585 C C . PHE B 1 122 ? 22.834 11.703 -1.338 1 94.27 122 PHE B C 1
ATOM 3587 O O . PHE B 1 122 ? 22.231 11.985 -0.3 1 94.27 122 PHE B O 1
ATOM 3594 N N . GLN B 1 123 ? 23.91 12.178 -1.492 1 92.45 123 GLN B N 1
ATOM 3595 C CA . GLN B 1 123 ? 24.631 12.949 -0.485 1 92.45 123 GLN B CA 1
ATOM 3596 C C . GLN B 1 123 ? 23.896 14.245 -0.155 1 92.45 123 GLN B C 1
ATOM 3598 O O . GLN B 1 123 ? 23.654 15.07 -1.039 1 92.45 123 GLN B O 1
ATOM 3603 N N . GLY B 1 124 ? 23.553 14.305 1.106 1 93.26 124 GLY B N 1
ATOM 3604 C CA . GLY B 1 124 ? 22.983 15.537 1.627 1 93.26 124 GLY B CA 1
ATOM 3605 C C . GLY B 1 124 ? 21.508 15.694 1.307 1 93.26 124 GLY B C 1
ATOM 3606 O O . GLY B 1 124 ? 20.909 16.729 1.605 1 93.26 124 GLY B O 1
ATOM 3607 N N . ASN B 1 125 ? 20.942 14.69 0.661 1 98.14 125 ASN B N 1
ATOM 3608 C CA . ASN B 1 125 ? 19.533 14.766 0.289 1 98.14 125 ASN B CA 1
ATOM 3609 C C . ASN B 1 125 ? 18.642 14.087 1.326 1 98.14 125 ASN B C 1
ATOM 3611 O O . ASN B 1 125 ? 19.094 13.201 2.054 1 98.14 125 ASN B O 1
ATOM 3615 N N . LEU B 1 126 ? 17.392 14.574 1.446 1 98.72 126 LEU B N 1
ATOM 3616 C CA . LEU B 1 126 ? 16.46 13.979 2.398 1 98.72 126 LEU B CA 1
ATOM 3617 C C . LEU B 1 126 ? 15.028 14.064 1.882 1 98.72 126 LEU B C 1
ATOM 3619 O O . LEU B 1 126 ? 14.61 15.102 1.364 1 98.72 126 LEU B O 1
ATOM 3623 N N . PHE B 1 127 ? 14.368 12.961 1.946 1 98.91 127 PHE B N 1
ATOM 3624 C CA . PHE B 1 127 ? 12.949 12.868 1.623 1 98.91 127 PHE B CA 1
ATOM 3625 C C . PHE B 1 127 ? 12.125 12.61 2.878 1 98.91 127 PHE B C 1
ATOM 3627 O O . PHE B 1 127 ? 12.384 11.655 3.613 1 98.91 127 PHE B O 1
ATOM 3634 N N . ILE B 1 128 ? 11.149 13.464 3.205 1 98.94 128 ILE B N 1
ATOM 3635 C CA . ILE B 1 128 ? 10.255 13.244 4.336 1 98.94 128 ILE B CA 1
ATOM 3636 C C . ILE B 1 128 ? 8.842 12.962 3.829 1 98.94 128 ILE B C 1
ATOM 3638 O O . ILE B 1 128 ? 8.24 13.8 3.153 1 98.94 128 ILE B O 1
ATOM 3642 N N . GLN B 1 129 ? 8.371 11.801 4.094 1 98.93 129 GLN B N 1
ATOM 3643 C CA . GLN B 1 129 ? 6.994 11.413 3.806 1 98.93 129 GLN B CA 1
ATOM 3644 C C . GLN B 1 129 ? 6.073 11.741 4.977 1 98.93 129 GLN B C 1
ATOM 3646 O O . GLN B 1 129 ? 6.217 11.176 6.064 1 98.93 129 GLN B O 1
ATOM 3651 N N . VAL B 1 130 ? 5.145 12.644 4.779 1 98.82 130 VAL B N 1
ATOM 3652 C CA . VAL B 1 130 ? 4.175 12.985 5.815 1 98.82 130 VAL B CA 1
ATOM 3653 C C . VAL B 1 130 ? 2.968 12.055 5.718 1 98.82 130 VAL B C 1
ATOM 3655 O O . VAL B 1 130 ? 2.129 12.206 4.826 1 98.82 130 VAL B O 1
ATOM 3658 N N . SER B 1 131 ? 2.881 11.185 6.616 1 98.26 131 SER B N 1
ATOM 3659 C CA . SER B 1 131 ? 1.814 10.191 6.668 1 98.26 131 SER B CA 1
ATOM 3660 C C . SER B 1 131 ? 0.858 10.466 7.824 1 98.26 131 SER B C 1
ATOM 3662 O O . SER B 1 131 ? 0.671 11.618 8.221 1 98.26 131 SER B O 1
ATOM 3664 N N . THR B 1 132 ? 0.096 9.503 8.212 1 96.98 132 THR B N 1
ATOM 3665 C CA . THR B 1 132 ? -0.953 9.652 9.214 1 96.98 132 THR B CA 1
ATOM 3666 C C . THR B 1 132 ? -0.914 8.5 10.214 1 96.98 132 THR B C 1
ATOM 3668 O O . THR B 1 132 ? -0.517 7.385 9.87 1 96.98 132 THR B O 1
ATOM 3671 N N . GLY B 1 133 ? -1.358 8.795 11.394 1 96.21 133 GLY B N 1
ATOM 3672 C CA . GLY B 1 133 ? -1.486 7.74 12.387 1 96.21 133 GLY B CA 1
ATOM 3673 C C . GLY B 1 133 ? -2.567 6.731 12.049 1 96.21 133 GLY B C 1
ATOM 3674 O O . GLY B 1 133 ? -2.585 5.626 12.595 1 96.21 133 GLY B O 1
ATOM 3675 N N . GLU B 1 134 ? -3.434 6.987 11.144 1 94.42 134 GLU B N 1
ATOM 3676 C CA . GLU B 1 134 ? -4.55 6.122 10.774 1 94.42 134 GLU B CA 1
ATOM 3677 C C . GLU B 1 134 ? -4.056 4.827 10.135 1 94.42 134 GLU B C 1
ATOM 3679 O O . GLU B 1 134 ? -4.819 3.871 9.987 1 94.42 134 GLU B O 1
ATOM 3684 N N . VAL B 1 135 ? -2.8 4.775 9.78 1 96.96 135 VAL B N 1
ATOM 3685 C CA . VAL B 1 135 ? -2.265 3.58 9.136 1 96.96 135 VAL B CA 1
ATOM 3686 C C . VAL B 1 135 ? -2.229 2.427 10.136 1 96.96 135 VAL B C 1
ATOM 3688 O O . VAL B 1 135 ? -2.159 1.259 9.745 1 96.96 135 VAL B O 1
ATOM 3691 N N . TYR B 1 136 ? -2.277 2.765 11.452 1 95.72 136 TYR B N 1
ATOM 3692 C CA . TYR B 1 136 ? -2.225 1.739 12.487 1 95.72 136 TYR B CA 1
ATOM 3693 C C . TYR B 1 136 ? -3.6 1.123 12.714 1 95.72 136 TYR B C 1
ATOM 3695 O O . TYR B 1 136 ? -3.721 0.08 13.361 1 95.72 136 TYR B O 1
ATOM 3703 N N . GLY B 1 137 ? -4.611 1.789 12.165 1 92.37 137 GLY B N 1
ATOM 3704 C CA . GLY B 1 137 ? -5.96 1.327 12.45 1 92.37 137 GLY B CA 1
ATOM 3705 C C . GLY B 1 137 ? -6.446 1.719 13.833 1 92.37 137 GLY B C 1
ATOM 3706 O O . GLY B 1 137 ? -5.964 2.695 14.412 1 92.37 137 GLY B O 1
ATOM 3707 N N . SER B 1 138 ? -7.536 1.068 14.186 1 88.26 138 SER B N 1
ATOM 3708 C CA . SER B 1 138 ? -8.133 1.37 15.483 1 88.26 138 SER B CA 1
ATOM 3709 C C . SER B 1 138 ? -8.254 0.116 16.342 1 88.26 138 SER B C 1
ATOM 3711 O O . SER B 1 138 ? -8.204 -1.003 15.827 1 88.26 138 SER B O 1
ATOM 3713 N N . THR B 1 139 ? -8.249 0.33 17.626 1 85.62 139 THR B N 1
ATOM 3714 C CA . THR B 1 139 ? -8.411 -0.767 18.573 1 85.62 139 THR B CA 1
ATOM 3715 C C . THR B 1 139 ? -9.52 -0.458 19.574 1 85.62 139 THR B C 1
ATOM 3717 O O . THR B 1 139 ? -9.736 0.702 19.931 1 85.62 139 THR B O 1
ATOM 3720 N N . PRO B 1 140 ? -10.237 -1.544 19.928 1 82.94 140 PRO B N 1
ATOM 3721 C CA . PRO B 1 140 ? -11.179 -1.338 21.03 1 82.94 140 PRO B CA 1
ATOM 3722 C C . PRO B 1 140 ? -10.491 -1.281 22.392 1 82.94 140 PRO B C 1
ATOM 3724 O O . PRO B 1 140 ? -11.098 -0.851 23.377 1 82.94 140 PRO B O 1
ATOM 3727 N N . ALA B 1 141 ? -9.254 -1.616 22.467 1 79 141 ALA B N 1
ATOM 3728 C CA . ALA B 1 141 ? -8.523 -1.66 23.731 1 79 141 ALA B CA 1
ATOM 3729 C C . ALA B 1 141 ? -8.123 -0.259 24.183 1 79 141 ALA B C 1
ATOM 3731 O O . ALA B 1 141 ? -7.599 0.529 23.391 1 79 141 ALA B O 1
ATOM 3732 N N . ASN B 1 142 ? -8.252 0.016 25.457 1 76.76 142 ASN B N 1
ATOM 3733 C CA . ASN B 1 142 ? -8.028 1.356 25.989 1 76.76 142 ASN B CA 1
ATOM 3734 C C . ASN B 1 142 ? -6.56 1.583 26.337 1 76.76 142 ASN B C 1
ATOM 3736 O O . ASN B 1 142 ? -6.115 2.726 26.454 1 76.76 142 ASN B O 1
ATOM 3740 N N . ASP B 1 143 ? -5.852 0.6 26.373 1 77.26 143 ASP B N 1
ATOM 3741 C CA . ASP B 1 143 ? -4.492 0.754 26.88 1 77.26 143 ASP B CA 1
ATOM 3742 C C . ASP B 1 143 ? -3.468 0.601 25.758 1 77.26 143 ASP B C 1
ATOM 3744 O O . ASP B 1 143 ? -2.264 0.533 26.015 1 77.26 143 ASP B O 1
ATOM 3748 N N . VAL B 1 144 ? -3.97 0.689 24.607 1 82.65 144 VAL B N 1
ATOM 3749 C CA . VAL B 1 144 ? -3.032 0.441 23.517 1 82.65 144 VAL B CA 1
ATOM 3750 C C . VAL B 1 144 ? -2.589 1.768 22.904 1 82.65 144 VAL B C 1
ATOM 3752 O O . VAL B 1 144 ? -3.423 2.58 22.496 1 82.65 144 VAL B O 1
ATOM 3755 N N . PHE B 1 145 ? -1.256 1.984 22.972 1 89.57 145 PHE B N 1
ATOM 3756 C CA . PHE B 1 145 ? -0.577 3.072 22.279 1 89.57 145 PHE B CA 1
ATOM 3757 C C . PHE B 1 145 ? 0.278 2.536 21.136 1 89.57 145 PHE B C 1
ATOM 3759 O O . PHE B 1 145 ? 1.113 1.653 21.34 1 89.57 145 PHE B O 1
ATOM 3766 N N . PHE B 1 146 ? 0.033 3.059 20.029 1 93.7 146 PHE B N 1
ATOM 3767 C CA . PHE B 1 146 ? 0.738 2.531 18.867 1 93.7 146 PHE B CA 1
ATOM 3768 C C . PHE B 1 146 ? 2.117 3.166 18.735 1 93.7 146 PHE B C 1
ATOM 3770 O O . PHE B 1 146 ? 2.232 4.378 18.54 1 93.7 146 PHE B O 1
ATOM 3777 N N . SER B 1 147 ? 3.101 2.377 18.89 1 96.15 147 SER B N 1
ATOM 3778 C CA . SER B 1 147 ? 4.455 2.817 18.568 1 96.15 147 SER B CA 1
ATOM 3779 C C . SER B 1 147 ? 4.738 2.689 17.075 1 96.15 147 SER B C 1
ATOM 3781 O O . SER B 1 147 ? 3.91 2.168 16.324 1 96.15 147 SER B O 1
ATOM 3783 N N . GLU B 1 148 ? 5.911 3.159 16.647 1 97.46 148 GLU B N 1
ATOM 3784 C CA . GLU B 1 148 ? 6.27 3.141 15.233 1 97.46 148 GLU B CA 1
ATOM 3785 C C . GLU B 1 148 ? 6.466 1.714 14.731 1 97.46 148 GLU B C 1
ATOM 3787 O O . GLU B 1 148 ? 6.485 1.472 13.522 1 97.46 148 GLU B O 1
ATOM 3792 N N . GLU B 1 149 ? 6.537 0.744 15.647 1 94.52 149 GLU B N 1
ATOM 3793 C CA . GLU B 1 149 ? 6.743 -0.655 15.284 1 94.52 149 GLU B CA 1
ATOM 3794 C C . GLU B 1 149 ? 5.415 -1.4 15.179 1 94.52 149 GLU B C 1
ATOM 3796 O O . GLU B 1 149 ? 5.375 -2.547 14.73 1 94.52 149 GLU B O 1
ATOM 3801 N N . ALA B 1 150 ? 4.368 -0.737 15.585 1 94.92 150 ALA B N 1
ATOM 3802 C CA . ALA B 1 150 ? 3.061 -1.384 15.507 1 94.92 150 ALA B CA 1
ATOM 3803 C C . ALA B 1 150 ? 2.73 -1.779 14.072 1 94.92 150 ALA B C 1
ATOM 3805 O O . ALA B 1 150 ? 3.117 -1.089 13.126 1 94.92 150 ALA B O 1
ATOM 3806 N N . PRO B 1 151 ? 2.026 -2.887 13.909 1 93.9 151 PRO B N 1
ATOM 3807 C CA . PRO B 1 151 ? 1.623 -3.281 12.557 1 93.9 151 PRO B CA 1
ATOM 3808 C C . PRO B 1 151 ? 0.672 -2.278 11.909 1 93.9 151 PRO B C 1
ATOM 3810 O O . PRO B 1 151 ? -0.078 -1.592 12.608 1 93.9 151 PRO B O 1
ATOM 3813 N N . LEU B 1 152 ? 0.762 -2.191 10.621 1 95.78 152 LEU B N 1
ATOM 3814 C CA . LEU B 1 152 ? -0.177 -1.385 9.848 1 95.78 152 LEU B CA 1
ATOM 3815 C C . LEU B 1 152 ? -1.486 -2.136 9.63 1 95.78 152 LEU B C 1
ATOM 3817 O O . LEU B 1 152 ? -1.505 -3.185 8.982 1 95.78 152 LEU B O 1
ATOM 3821 N N . LEU B 1 153 ? -2.559 -1.644 10.204 1 93.59 153 LEU B N 1
ATOM 3822 C CA . LEU B 1 153 ? -3.867 -2.288 10.153 1 93.59 153 LEU B CA 1
ATOM 3823 C C . LEU B 1 153 ? -4.936 -1.311 9.675 1 93.59 153 LEU B C 1
ATOM 3825 O O . LEU B 1 153 ? -5.972 -1.15 10.324 1 93.59 153 LEU B O 1
ATOM 3829 N N . SER B 1 154 ? -4.656 -0.688 8.517 1 93.3 154 SER B N 1
ATOM 3830 C CA . SER B 1 154 ? -5.531 0.341 7.965 1 93.3 154 SER B CA 1
ATOM 3831 C C . SER B 1 154 ? -6.938 -0.198 7.729 1 93.3 154 SER B C 1
ATOM 3833 O O . SER B 1 154 ? -7.106 -1.292 7.185 1 93.3 154 SER B O 1
ATOM 3835 N N . ASP B 1 155 ? -7.964 0.588 8.048 1 91.93 155 ASP B N 1
ATOM 3836 C CA . ASP B 1 155 ? -9.316 0.039 8.061 1 91.93 155 ASP B CA 1
ATOM 3837 C C . ASP B 1 155 ? -10.188 0.702 6.996 1 91.93 155 ASP B C 1
ATOM 3839 O O . ASP B 1 155 ? -11.379 0.403 6.887 1 91.93 155 ASP B O 1
ATOM 3843 N N . ASN B 1 156 ? -9.629 1.629 6.292 1 92.39 156 ASN B N 1
ATOM 3844 C CA . ASN B 1 156 ? -10.342 2.27 5.192 1 92.39 156 ASN B CA 1
ATOM 3845 C C . ASN B 1 156 ? -9.419 2.543 4.008 1 92.39 156 ASN B C 1
ATOM 3847 O O . ASN B 1 156 ? -8.195 2.501 4.148 1 92.39 156 ASN B O 1
ATOM 3851 N N . PRO B 1 157 ? -9.976 2.824 2.8 1 93.11 157 PRO B N 1
ATOM 3852 C CA . PRO B 1 157 ? -9.154 2.963 1.595 1 93.11 157 PRO B CA 1
ATOM 3853 C C . PRO B 1 157 ? -8.169 4.126 1.685 1 93.11 157 PRO B C 1
ATOM 3855 O O . PRO B 1 157 ? -7.058 4.041 1.154 1 93.11 157 PRO B O 1
ATOM 3858 N N . PHE B 1 158 ? -8.551 5.181 2.42 1 93.5 158 PHE B N 1
ATOM 3859 C CA . PHE B 1 158 ? -7.636 6.302 2.604 1 93.5 158 PHE B CA 1
ATOM 3860 C C . PHE B 1 158 ? -6.397 5.869 3.379 1 93.5 158 PHE B C 1
ATOM 3862 O O . PHE B 1 158 ? -5.272 6.03 2.901 1 93.5 158 PHE B O 1
ATOM 3869 N N . SER B 1 159 ? -6.613 5.345 4.566 1 95.57 159 SER B N 1
ATOM 3870 C CA . SER B 1 159 ? -5.481 4.95 5.398 1 95.57 159 SER B CA 1
ATOM 3871 C C . SER B 1 159 ? -4.695 3.811 4.758 1 95.57 159 SER B C 1
ATOM 3873 O O . SER B 1 159 ? -3.474 3.729 4.913 1 95.57 159 SER B O 1
ATOM 3875 N N . ALA B 1 160 ? -5.38 3.009 4.019 1 96.6 160 ALA B N 1
ATOM 3876 C CA . ALA B 1 160 ? -4.685 1.956 3.283 1 96.6 160 ALA B CA 1
ATOM 3877 C C . ALA B 1 160 ? -3.759 2.546 2.224 1 96.6 160 ALA B C 1
ATOM 3879 O O . ALA B 1 160 ? -2.656 2.041 2.004 1 96.6 160 ALA B O 1
ATOM 3880 N N . SER B 1 161 ? -4.233 3.551 1.513 1 96.93 161 SER B N 1
ATOM 3881 C CA . SER B 1 161 ? -3.398 4.199 0.507 1 96.93 161 SER B CA 1
ATOM 3882 C C . SER B 1 161 ? -2.168 4.842 1.141 1 96.93 161 SER B C 1
ATOM 3884 O O . SER B 1 161 ? -1.067 4.763 0.591 1 96.93 161 SER B O 1
ATOM 3886 N N . LYS B 1 162 ? -2.343 5.434 2.29 1 97.83 162 LYS B N 1
ATOM 3887 C CA . LYS B 1 162 ? -1.212 6.025 2.999 1 97.83 162 LYS B CA 1
ATOM 3888 C C . LYS B 1 162 ? -0.239 4.95 3.475 1 97.83 162 LYS B C 1
ATOM 3890 O O . LYS B 1 162 ? 0.978 5.143 3.432 1 97.83 162 LYS B O 1
ATOM 3895 N N . ALA B 1 163 ? -0.803 3.897 3.953 1 97.97 163 ALA B N 1
ATOM 3896 C CA . ALA B 1 163 ? 0.04 2.778 4.363 1 97.97 163 ALA B CA 1
ATOM 3897 C C . ALA B 1 163 ? 0.83 2.224 3.181 1 97.97 163 ALA B C 1
ATOM 3899 O O . ALA B 1 163 ? 2.004 1.872 3.32 1 97.97 163 ALA B O 1
ATOM 3900 N N . GLY B 1 164 ? 0.102 2.099 2.074 1 97.72 164 GLY B N 1
ATOM 3901 C CA . GLY B 1 164 ? 0.796 1.686 0.864 1 97.72 164 GLY B CA 1
ATOM 3902 C C . GLY B 1 164 ? 1.949 2.6 0.497 1 97.72 164 GLY B C 1
ATOM 3903 O O . GLY B 1 164 ? 3.02 2.13 0.105 1 97.72 164 GLY B O 1
ATOM 3904 N N . ALA B 1 165 ? 1.767 3.847 0.603 1 98.29 165 ALA B N 1
ATOM 3905 C CA . ALA B 1 165 ? 2.826 4.82 0.343 1 98.29 165 ALA B CA 1
ATOM 3906 C C . ALA B 1 165 ? 3.985 4.642 1.319 1 98.29 165 ALA B C 1
ATOM 3908 O O . ALA B 1 165 ? 5.152 4.695 0.923 1 98.29 165 ALA B O 1
ATOM 3909 N N . ASP B 1 166 ? 3.676 4.453 2.595 1 98.37 166 ASP B N 1
ATOM 3910 C CA . ASP B 1 166 ? 4.706 4.23 3.605 1 98.37 166 ASP B CA 1
ATOM 3911 C C . ASP B 1 166 ? 5.58 3.032 3.242 1 98.37 166 ASP B C 1
ATOM 3913 O O . ASP B 1 166 ? 6.805 3.091 3.365 1 98.37 166 ASP B O 1
ATOM 3917 N N . MET B 1 167 ? 4.918 2.017 2.847 1 97.45 167 MET B N 1
ATOM 3918 C CA . MET B 1 167 ? 5.642 0.792 2.518 1 97.45 167 MET B CA 1
ATOM 3919 C C . MET B 1 167 ? 6.552 1.006 1.314 1 97.45 167 MET B C 1
ATOM 3921 O O . MET B 1 167 ? 7.659 0.465 1.263 1 97.45 167 MET B O 1
ATOM 3925 N N . LEU B 1 168 ? 6.099 1.735 0.357 1 97.47 168 LEU B N 1
ATOM 3926 C CA . LEU B 1 168 ? 6.929 2.065 -0.797 1 97.47 168 LEU B CA 1
ATOM 3927 C C . LEU B 1 168 ? 8.16 2.858 -0.372 1 97.47 168 LEU B C 1
ATOM 3929 O O . LEU B 1 168 ? 9.281 2.535 -0.773 1 97.47 168 LEU B O 1
ATOM 3933 N N . VAL B 1 169 ? 7.929 3.874 0.411 1 98.56 169 VAL B N 1
ATOM 3934 C CA . VAL B 1 169 ? 9.035 4.708 0.868 1 98.56 169 VAL B CA 1
ATOM 3935 C C . VAL B 1 169 ? 10.066 3.846 1.595 1 98.56 169 VAL B C 1
ATOM 3937 O O . VAL B 1 169 ? 11.267 3.954 1.336 1 98.56 169 VAL B O 1
ATOM 3940 N N . LYS B 1 170 ? 9.577 3.051 2.468 1 97.84 170 LYS B N 1
ATOM 3941 C CA . LYS B 1 170 ? 10.465 2.172 3.224 1 97.84 170 LYS B CA 1
ATOM 3942 C C . LYS B 1 170 ? 11.24 1.242 2.294 1 97.84 170 LYS B C 1
ATOM 3944 O O . LYS B 1 170 ? 12.436 1.018 2.489 1 97.84 170 LYS B O 1
ATOM 3949 N N . SER B 1 171 ? 10.554 0.705 1.332 1 95.66 171 SER B N 1
ATOM 3950 C CA . SER B 1 171 ? 11.201 -0.219 0.407 1 95.66 171 SER B CA 1
ATOM 3951 C C . SER B 1 171 ? 12.307 0.472 -0.382 1 95.66 171 SER B C 1
ATOM 3953 O O . SER B 1 171 ? 13.323 -0.146 -0.709 1 95.66 171 SER B O 1
ATOM 3955 N N . TYR B 1 172 ? 12.146 1.744 -0.736 1 96.4 172 TYR B N 1
ATOM 3956 C CA . TYR B 1 172 ? 13.179 2.505 -1.43 1 96.4 172 TYR B CA 1
ATOM 3957 C C . TYR B 1 172 ? 14.408 2.689 -0.547 1 96.4 172 TYR B C 1
ATOM 3959 O O . TYR B 1 172 ? 15.54 2.654 -1.033 1 96.4 172 TYR B O 1
ATOM 3967 N N . THR B 1 173 ? 14.184 2.871 0.724 1 97.38 173 THR B N 1
ATOM 3968 C CA . THR B 1 173 ? 15.292 2.998 1.663 1 97.38 173 THR B CA 1
ATOM 3969 C C . THR B 1 173 ? 16.091 1.7 1.737 1 97.38 173 THR B C 1
ATOM 3971 O O . THR B 1 173 ? 17.324 1.723 1.74 1 97.38 173 THR B O 1
ATOM 3974 N N . ILE B 1 174 ? 15.383 0.635 1.755 1 93.85 174 ILE B N 1
ATOM 3975 C CA . ILE B 1 174 ? 16.012 -0.67 1.924 1 93.85 174 ILE B CA 1
ATOM 3976 C C . ILE B 1 174 ? 16.716 -1.075 0.631 1 93.85 174 ILE B C 1
ATOM 3978 O O . ILE B 1 174 ? 17.876 -1.493 0.653 1 93.85 174 ILE B O 1
ATOM 3982 N N . THR B 1 175 ? 16.075 -0.873 -0.481 1 92.19 175 THR B N 1
ATOM 3983 C CA . THR B 1 175 ? 16.544 -1.378 -1.766 1 92.19 175 THR B CA 1
ATOM 3984 C C . THR B 1 175 ? 17.649 -0.488 -2.326 1 92.19 175 THR B C 1
ATOM 3986 O O . THR B 1 175 ? 18.621 -0.983 -2.902 1 92.19 175 THR B O 1
ATOM 3989 N N . TYR B 1 176 ? 17.518 0.85 -2.135 1 93.86 176 TYR B N 1
ATOM 3990 C CA . TYR B 1 176 ? 18.396 1.757 -2.867 1 93.86 176 TYR B CA 1
ATOM 3991 C C . TYR B 1 176 ? 19.239 2.591 -1.909 1 93.86 176 TYR B C 1
ATOM 3993 O O . TYR B 1 176 ? 20.083 3.38 -2.341 1 93.86 176 TYR B O 1
ATOM 4001 N N . GLY B 1 177 ? 19.026 2.386 -0.607 1 96.23 177 GLY B N 1
ATOM 4002 C CA . GLY B 1 177 ? 19.662 3.298 0.33 1 96.23 177 GLY B CA 1
ATOM 4003 C C . GLY B 1 177 ? 19.114 4.711 0.252 1 96.23 177 GLY B C 1
ATOM 4004 O O . GLY B 1 177 ? 19.798 5.669 0.619 1 96.23 177 GLY B O 1
ATOM 4005 N N . PHE B 1 178 ? 17.915 4.898 -0.345 1 97.58 178 PHE B N 1
ATOM 4006 C CA . PHE B 1 178 ? 17.285 6.2 -0.529 1 97.58 178 PHE B CA 1
ATOM 4007 C C . PHE B 1 178 ? 17.074 6.893 0.812 1 97.58 178 PHE B C 1
ATOM 4009 O O . PHE B 1 178 ? 16.544 6.294 1.75 1 97.58 178 PHE B O 1
ATOM 4016 N N . PRO B 1 179 ? 17.486 8.131 0.975 1 98.69 179 PRO B N 1
ATOM 4017 C CA . PRO B 1 179 ? 17.415 8.831 2.259 1 98.69 179 PRO B CA 1
ATOM 4018 C C . PRO B 1 179 ? 16.017 9.365 2.564 1 98.69 179 PRO B C 1
ATOM 4020 O O . PRO B 1 179 ? 15.693 10.499 2.2 1 98.69 179 PRO B O 1
ATOM 4023 N N . ALA B 1 180 ? 15.251 8.566 3.269 1 98.77 180 ALA B N 1
ATOM 4024 C CA . ALA B 1 180 ? 13.878 8.985 3.537 1 98.77 180 ALA B CA 1
ATOM 4025 C C . ALA B 1 180 ? 13.511 8.756 5.001 1 98.77 180 ALA B C 1
ATOM 4027 O O . ALA B 1 180 ? 14.086 7.888 5.663 1 98.77 180 ALA B O 1
ATOM 4028 N N . ILE B 1 181 ? 12.655 9.58 5.516 1 98.86 181 ILE B N 1
ATOM 4029 C CA . ILE B 1 181 ? 12.044 9.481 6.837 1 98.86 181 ILE B CA 1
ATOM 4030 C C . ILE B 1 181 ? 10.523 9.526 6.706 1 98.86 181 ILE B C 1
ATOM 4032 O O . ILE B 1 181 ? 9.986 10.275 5.887 1 98.86 181 ILE B O 1
ATOM 4036 N N . ILE B 1 182 ? 9.836 8.701 7.434 1 98.86 182 ILE B N 1
ATOM 4037 C CA . ILE B 1 182 ? 8.378 8.714 7.47 1 98.86 182 ILE B CA 1
ATOM 4038 C C . ILE B 1 182 ? 7.9 9.311 8.792 1 98.86 182 ILE B C 1
ATOM 4040 O O . ILE B 1 182 ? 8.45 9.005 9.853 1 98.86 182 ILE B O 1
ATOM 4044 N N . THR B 1 183 ? 6.903 10.175 8.715 1 98.89 183 THR B N 1
ATOM 4045 C CA . THR B 1 183 ? 6.263 10.706 9.913 1 98.89 183 THR B CA 1
ATOM 4046 C C . THR B 1 183 ? 4.783 10.335 9.945 1 98.89 183 THR B C 1
ATOM 4048 O O . THR B 1 183 ? 4.116 10.334 8.908 1 98.89 183 THR B O 1
ATOM 4051 N N . ARG B 1 184 ? 4.308 9.944 11.049 1 98.62 184 ARG B N 1
ATOM 4052 C CA . ARG B 1 184 ? 2.907 9.602 11.274 1 98.62 184 ARG B CA 1
ATOM 4053 C C . ARG B 1 184 ? 2.318 10.427 12.413 1 98.62 184 ARG B C 1
ATOM 4055 O O . ARG B 1 184 ? 2.712 10.268 13.57 1 98.62 184 ARG B O 1
ATOM 4062 N N . CYS B 1 185 ? 1.343 11.209 12.071 1 98.04 185 CYS B N 1
ATOM 4063 C CA . CYS B 1 185 ? 0.831 12.182 13.029 1 98.04 185 CYS B CA 1
ATOM 4064 C C . CYS B 1 185 ? -0.624 11.891 13.376 1 98.04 185 CYS B C 1
ATOM 4066 O O . CYS B 1 185 ? -1.378 11.39 12.54 1 98.04 185 CYS B O 1
ATOM 4068 N N . CYS B 1 186 ? -0.989 12.18 14.6 1 96.58 186 CYS B N 1
ATOM 4069 C CA . CYS B 1 186 ? -2.396 12.147 14.983 1 96.58 186 CYS B CA 1
ATOM 4070 C C . CYS B 1 186 ? -3.159 13.309 14.36 1 96.58 186 CYS B C 1
ATOM 4072 O O . CYS B 1 186 ? -2.559 14.193 13.745 1 96.58 186 CYS B O 1
ATOM 4074 N N . PRO B 1 187 ? -4.453 13.286 14.403 1 95.22 187 PRO B N 1
ATOM 4075 C CA . PRO B 1 187 ? -5.243 14.357 13.791 1 95.22 187 PRO B CA 1
ATOM 4076 C C . PRO B 1 187 ? -4.8 15.748 14.239 1 95.22 187 PRO B C 1
ATOM 4078 O O . PRO B 1 187 ? -4.579 15.975 15.431 1 95.22 187 PRO B O 1
ATOM 4081 N N . THR B 1 188 ? -4.72 16.591 13.258 1 97.11 188 THR B N 1
ATOM 4082 C CA . THR B 1 188 ? -4.203 17.941 13.452 1 97.11 188 THR B CA 1
ATOM 4083 C C . THR B 1 188 ? -5.307 18.976 13.255 1 97.11 188 THR B C 1
ATOM 4085 O O . THR B 1 188 ? -6.226 18.768 12.46 1 97.11 188 THR B O 1
ATOM 4088 N N . TYR B 1 189 ? -5.246 20.057 14.024 1 97.48 189 TYR B N 1
ATOM 4089 C CA . TYR B 1 189 ? -6.188 21.16 13.867 1 97.48 189 TYR B CA 1
ATOM 4090 C C . TYR B 1 189 ? -5.467 22.502 13.902 1 97.48 189 TYR B C 1
ATOM 4092 O O . TYR B 1 189 ? -4.329 22.59 14.368 1 97.48 189 TYR B O 1
ATOM 4100 N N . GLY B 1 190 ? -6.078 23.506 13.291 1 98.16 190 GLY B N 1
ATOM 4101 C CA . GLY B 1 190 ? -5.464 24.824 13.305 1 98.16 190 GLY B CA 1
ATOM 4102 C C . GLY B 1 190 ? -5.92 25.707 12.159 1 98.16 190 GLY B C 1
ATOM 4103 O O . GLY B 1 190 ? -6.858 25.361 11.437 1 98.16 190 GLY B O 1
ATOM 4104 N N . PRO B 1 191 ? -5.275 26.828 11.985 1 96.77 191 PRO B N 1
ATOM 4105 C CA . PRO B 1 191 ? -5.576 27.761 10.897 1 96.77 191 PRO B CA 1
ATOM 4106 C C . PRO B 1 191 ? -5.449 27.118 9.517 1 96.77 191 PRO B C 1
ATOM 4108 O O . PRO B 1 191 ? -4.54 26.316 9.288 1 96.77 191 PRO B O 1
ATOM 4111 N N . CYS B 1 192 ? -6.344 27.404 8.595 1 95.03 192 CYS B N 1
ATOM 4112 C CA . CYS B 1 192 ? -6.321 27.006 7.191 1 95.03 192 CYS B CA 1
ATOM 4113 C C . CYS B 1 192 ? -6.847 25.587 7.018 1 95.03 192 CYS B C 1
ATOM 4115 O O . CYS B 1 192 ? -6.779 25.024 5.924 1 95.03 192 CYS B O 1
ATOM 4117 N N . GLN B 1 193 ? -7.377 25.041 8.088 1 95.11 193 GLN B N 1
ATOM 4118 C CA . GLN B 1 193 ? -7.972 23.716 7.949 1 95.11 193 GLN B CA 1
ATOM 4119 C C . GLN B 1 193 ? -9.29 23.783 7.183 1 95.11 193 GLN B C 1
ATOM 4121 O O . GLN B 1 193 ? -10.043 24.75 7.315 1 95.11 193 GLN B O 1
ATOM 4126 N N . HIS B 1 194 ? -9.511 22.805 6.415 1 91.07 194 HIS B N 1
ATOM 4127 C CA . HIS B 1 194 ? -10.755 22.763 5.654 1 91.07 194 HIS B CA 1
ATOM 4128 C C . HIS B 1 194 ? -11.968 22.835 6.575 1 91.07 194 HIS B C 1
ATOM 4130 O O . HIS B 1 194 ? -12.005 22.168 7.612 1 91.07 194 HIS B O 1
ATOM 4136 N N . ILE B 1 195 ? -12.969 23.476 6.25 1 91.13 195 ILE B N 1
ATOM 4137 C CA . ILE B 1 195 ? -14.102 23.837 7.094 1 91.13 195 ILE B CA 1
ATOM 4138 C C . ILE B 1 195 ? -14.969 22.606 7.35 1 91.13 195 ILE B C 1
ATOM 4140 O O . ILE B 1 195 ? -15.782 22.592 8.277 1 91.13 195 ILE B O 1
ATOM 4144 N N . GLY B 1 196 ? -14.807 21.595 6.546 1 87.15 196 GLY B N 1
ATOM 4145 C CA . GLY B 1 196 ? -15.607 20.39 6.701 1 87.15 196 GLY B CA 1
ATOM 4146 C C . GLY B 1 196 ? -15.127 19.496 7.828 1 87.15 196 GLY B C 1
ATOM 4147 O O . GLY B 1 196 ? -15.836 18.577 8.244 1 87.15 196 GLY B O 1
ATOM 4148 N N . ASN B 1 197 ? -14.003 19.796 8.377 1 91.51 197 ASN B N 1
ATOM 4149 C CA . ASN B 1 197 ? -13.464 18.987 9.466 1 91.51 197 ASN B CA 1
ATOM 4150 C C . ASN B 1 197 ? -14.153 19.301 10.791 1 91.51 197 ASN B C 1
ATOM 4152 O O . ASN B 1 197 ? -14.778 20.353 10.937 1 91.51 197 ASN B O 1
ATOM 4156 N N . PHE B 1 198 ? -14.006 18.486 11.693 1 92.24 198 PHE B N 1
ATOM 4157 C CA . PHE B 1 198 ? -14.796 18.516 12.919 1 92.24 198 PHE B CA 1
ATOM 4158 C C . PHE B 1 198 ? -14.578 19.824 13.67 1 92.24 198 PHE B C 1
ATOM 4160 O O . PHE B 1 198 ? -15.535 20.543 13.965 1 92.24 198 PHE B O 1
ATOM 4167 N N . ILE B 1 199 ? -13.344 20.198 13.916 1 95.99 199 ILE B N 1
ATOM 4168 C CA . ILE B 1 199 ? -13.058 21.352 14.761 1 95.99 199 ILE B CA 1
ATOM 4169 C C . ILE B 1 199 ? -13.443 22.636 14.03 1 95.99 199 ILE B C 1
ATOM 4171 O O . ILE B 1 199 ? -14.148 23.484 14.582 1 95.99 199 ILE B O 1
ATOM 4175 N N . PRO B 1 200 ? -13.073 22.767 12.77 1 95.95 200 PRO B N 1
ATOM 4176 C CA . PRO B 1 200 ? -13.55 23.939 12.032 1 95.95 200 PRO B CA 1
ATOM 4177 C C . PRO B 1 200 ? -15.073 24.039 12.004 1 95.95 200 PRO B C 1
ATOM 4179 O O . PRO B 1 200 ? -15.628 25.124 12.193 1 95.95 200 PRO B O 1
ATOM 4182 N N . LYS B 1 201 ? -15.703 22.954 11.786 1 94.47 201 LYS B N 1
ATOM 4183 C CA . LYS B 1 201 ? -17.162 22.948 11.752 1 94.47 201 LYS B CA 1
ATOM 4184 C C . LYS B 1 201 ? -17.746 23.406 13.086 1 94.47 201 LYS B C 1
ATOM 4186 O O . LYS B 1 201 ? -18.703 24.182 13.117 1 94.47 201 LYS B O 1
ATOM 4191 N N . CYS B 1 202 ? -17.232 22.939 14.143 1 95.83 202 CYS B N 1
ATOM 4192 C CA . CYS B 1 202 ? -17.69 23.318 15.475 1 95.83 202 CYS B CA 1
ATOM 4193 C C . CYS B 1 202 ? -17.501 24.812 15.711 1 95.83 202 CYS B C 1
ATOM 4195 O O . CYS B 1 202 ? -18.393 25.479 16.239 1 95.83 202 CYS B O 1
ATOM 4197 N N . ILE B 1 203 ? -16.362 25.299 15.331 1 97.06 203 ILE B N 1
ATOM 4198 C CA . ILE B 1 203 ? -16.039 26.706 15.546 1 97.06 203 ILE B CA 1
ATOM 4199 C C . ILE B 1 203 ? -16.992 27.583 14.736 1 97.06 203 ILE B C 1
ATOM 4201 O O . ILE B 1 203 ? -17.566 28.538 15.264 1 97.06 203 ILE B O 1
ATOM 4205 N N . ILE B 1 204 ? -17.164 27.197 13.48 1 96.24 204 ILE B N 1
ATOM 4206 C CA . ILE B 1 204 ? -18.001 27.981 12.578 1 96.24 204 ILE B CA 1
ATOM 4207 C C . ILE B 1 204 ? -19.447 27.964 13.07 1 96.24 204 ILE B C 1
ATOM 4209 O O . ILE B 1 204 ? -20.113 29.001 13.095 1 96.24 204 ILE B O 1
ATOM 4213 N N . ASN B 1 205 ? -19.913 26.823 13.465 1 95.27 205 ASN B N 1
ATOM 4214 C CA . ASN B 1 205 ? -21.266 26.724 14.002 1 95.27 205 ASN B CA 1
ATOM 4215 C C . ASN B 1 205 ? -21.428 27.556 15.271 1 95.27 205 ASN B C 1
ATOM 4217 O O . ASN B 1 205 ? -22.436 28.244 15.443 1 95.27 205 ASN B O 1
ATOM 4221 N N . ALA B 1 206 ? -20.506 27.486 16.126 1 95.67 206 ALA B N 1
ATOM 4222 C CA . ALA B 1 206 ? -20.547 28.256 17.367 1 95.67 206 ALA B CA 1
ATOM 4223 C C . ALA B 1 206 ? -20.579 29.755 17.081 1 95.67 206 ALA B C 1
ATOM 4225 O O . ALA B 1 206 ? -21.355 30.493 17.691 1 95.67 206 ALA B O 1
ATOM 4226 N N . LEU B 1 207 ? -19.742 30.178 16.163 1 95.51 207 LEU B N 1
ATOM 4227 C CA . LEU B 1 207 ? -19.647 31.591 15.814 1 95.51 207 LEU B CA 1
ATOM 4228 C C . LEU B 1 207 ? -20.916 32.065 15.113 1 95.51 207 LEU B C 1
ATOM 4230 O O . LEU B 1 207 ? -21.236 33.255 15.136 1 95.51 207 LEU B O 1
ATOM 4234 N N . SER B 1 208 ? -21.604 31.077 14.522 1 94.39 208 SER B N 1
ATOM 4235 C CA . SER B 1 208 ? -22.802 31.409 13.757 1 94.39 208 SER B CA 1
ATOM 4236 C C . SER B 1 208 ? -24.067 31.128 14.562 1 94.39 208 SER B C 1
ATOM 4238 O O . SER B 1 208 ? -25.171 31.127 14.013 1 94.39 208 SER B O 1
ATOM 4240 N N . ASP B 1 209 ? -23.933 30.775 15.767 1 93.66 209 ASP B N 1
ATOM 4241 C CA . ASP B 1 209 ? -25.052 30.469 16.652 1 93.66 209 ASP B CA 1
ATOM 4242 C C . ASP B 1 209 ? -25.88 29.305 16.11 1 93.66 209 ASP B C 1
ATOM 4244 O O . ASP B 1 209 ? -27.111 29.359 16.109 1 93.66 209 ASP B O 1
ATOM 4248 N N . LYS B 1 210 ? -25.221 28.402 15.493 1 94.13 210 LYS B N 1
ATOM 4249 C CA . LYS B 1 210 ? -25.83 27.157 15.034 1 94.13 210 LYS B CA 1
ATOM 4250 C C . LYS B 1 210 ? -25.468 25.996 15.957 1 94.13 210 LYS B C 1
ATOM 4252 O O . LYS B 1 210 ? -24.426 26.02 16.614 1 94.13 210 LYS B O 1
ATOM 4257 N N . PRO B 1 211 ? -26.323 25.035 15.996 1 93.51 211 PRO B N 1
ATOM 4258 C CA . PRO B 1 211 ? -26.026 23.878 16.843 1 93.51 211 PRO B CA 1
ATOM 4259 C C . PRO B 1 211 ? -24.833 23.069 16.339 1 93.51 211 PRO B C 1
ATOM 4261 O O . PRO B 1 211 ? -24.552 23.058 15.138 1 93.51 211 PRO B O 1
ATOM 4264 N N . ILE B 1 212 ? -24.17 22.497 17.27 1 93.29 212 ILE B N 1
ATOM 4265 C CA . ILE B 1 212 ? -23.072 21.585 16.97 1 93.29 212 ILE B CA 1
ATOM 4266 C C . ILE B 1 212 ? -23.529 20.142 17.173 1 93.29 212 ILE B C 1
ATOM 4268 O O . ILE B 1 212 ? -23.89 19.75 18.285 1 93.29 212 ILE B O 1
ATOM 4272 N N . THR B 1 213 ? -23.523 19.376 16.157 1 89.93 213 THR B N 1
ATOM 4273 C CA . THR B 1 213 ? -23.891 17.968 16.255 1 89.93 213 THR B CA 1
ATOM 4274 C C . THR B 1 213 ? -22.67 17.112 16.58 1 89.93 213 THR B C 1
ATOM 4276 O O . THR B 1 213 ? -21.66 17.168 15.875 1 89.93 213 THR B O 1
ATOM 4279 N N . VAL B 1 214 ? -22.768 16.385 17.616 1 89.17 214 VAL B N 1
ATOM 4280 C CA . VAL B 1 214 ? -21.616 15.59 18.028 1 89.17 214 VAL B CA 1
ATOM 4281 C C . VAL B 1 214 ? -22.052 14.153 18.306 1 89.17 214 VAL B C 1
ATOM 4283 O O . VAL B 1 214 ? -23.142 13.92 18.834 1 89.17 214 VAL B O 1
ATOM 4286 N N . CYS B 1 215 ? -21.211 13.274 17.849 1 78.67 215 CYS B N 1
ATOM 4287 C CA . CYS B 1 215 ? -21.37 11.887 18.272 1 78.67 215 CYS B CA 1
ATOM 4288 C C . CYS B 1 215 ? -20.723 11.653 19.631 1 78.67 215 CYS B C 1
ATOM 4290 O O . CYS B 1 215 ? -19.553 11.982 19.831 1 78.67 215 CYS B O 1
ATOM 4292 N N . GLU B 1 216 ? -21.382 11.172 20.62 1 71.46 216 GLU B N 1
ATOM 4293 C CA . GLU B 1 216 ? -20.943 11.084 22.009 1 71.46 216 GLU B CA 1
ATOM 4294 C C . GLU B 1 216 ? -19.815 10.069 22.169 1 71.46 216 GLU B C 1
ATOM 4296 O O . GLU B 1 216 ? -18.996 10.182 23.083 1 71.46 216 GLU B O 1
ATOM 4301 N N . ASN B 1 217 ? -19.603 9.234 21.328 1 73.86 217 ASN B N 1
ATOM 4302 C CA . ASN B 1 217 ? -18.695 8.125 21.601 1 73.86 217 ASN B CA 1
ATOM 4303 C C . ASN B 1 217 ? -17.462 8.177 20.703 1 73.86 217 ASN B C 1
ATOM 4305 O O . ASN B 1 217 ? -16.762 7.176 20.544 1 73.86 217 ASN B O 1
ATOM 4309 N N . LYS B 1 218 ? -17.078 9.297 20.303 1 82.48 218 LYS B N 1
ATOM 4310 C CA . LYS B 1 218 ? -15.871 9.395 19.487 1 82.48 218 LYS B CA 1
ATOM 4311 C C . LYS B 1 218 ? -14.741 10.075 20.255 1 82.48 218 LYS B C 1
ATOM 4313 O O . LYS B 1 218 ? -14.908 11.187 20.759 1 82.48 218 LYS B O 1
ATOM 4318 N N . VAL B 1 219 ? -13.733 9.391 20.539 1 86.26 219 VAL B N 1
ATOM 4319 C CA . VAL B 1 219 ? -12.552 9.896 21.231 1 86.26 219 VAL B CA 1
ATOM 4320 C C . VAL B 1 219 ? -11.379 9.981 20.256 1 86.26 219 VAL B C 1
ATOM 4322 O O . VAL B 1 219 ? -11.148 9.058 19.472 1 86.26 219 VAL B O 1
ATOM 4325 N N . ARG B 1 220 ? -10.679 11.143 20.275 1 89.5 220 ARG B N 1
ATOM 4326 C CA . ARG B 1 220 ? -9.543 11.363 19.386 1 89.5 220 ARG B CA 1
ATOM 4327 C C . ARG B 1 220 ? -8.397 12.049 20.123 1 89.5 220 ARG B C 1
ATOM 4329 O O . ARG B 1 220 ? -8.587 12.585 21.216 1 89.5 220 ARG B O 1
ATOM 4336 N N . GLU B 1 221 ? -7.342 11.923 19.516 1 92.45 221 GLU B N 1
ATOM 4337 C CA . GLU B 1 221 ? -6.152 12.684 19.884 1 92.45 221 GLU B CA 1
ATOM 4338 C C . GLU B 1 221 ? -5.908 13.831 18.907 1 92.45 221 GLU B C 1
ATOM 4340 O O . GLU B 1 221 ? -5.856 13.62 17.694 1 92.45 221 GLU B O 1
ATOM 4345 N N . TRP B 1 222 ? -5.829 15.099 19.506 1 95.36 222 TRP B N 1
ATOM 4346 C CA . TRP B 1 222 ? -5.632 16.257 18.641 1 95.36 222 TRP B CA 1
ATOM 4347 C C . TRP B 1 222 ? -4.267 16.893 18.885 1 95.36 222 TRP B C 1
ATOM 4349 O O . TRP B 1 222 ? -3.776 16.909 20.016 1 95.36 222 TRP B O 1
ATOM 4359 N N . ILE B 1 223 ? -3.696 17.365 17.885 1 97.72 223 ILE B N 1
ATOM 4360 C CA . ILE B 1 223 ? -2.468 18.143 18.005 1 97.72 223 ILE B CA 1
ATOM 4361 C C . ILE B 1 223 ? -2.604 19.447 17.22 1 97.72 223 ILE B C 1
ATOM 4363 O O . ILE B 1 223 ? -3.204 19.47 16.143 1 97.72 223 ILE B O 1
ATOM 4367 N N . TYR B 1 224 ? -2.146 20.527 17.858 1 98.29 224 TYR B N 1
ATOM 4368 C CA . TYR B 1 224 ? -2.153 21.815 17.174 1 98.29 224 TYR B CA 1
ATOM 4369 C C . TYR B 1 224 ? -1.169 21.821 16.011 1 98.29 224 TYR B C 1
ATOM 4371 O O . TYR B 1 224 ? -0.068 21.275 16.118 1 98.29 224 TYR B O 1
ATOM 4379 N N . VAL B 1 225 ? -1.452 22.434 14.915 1 98.53 225 VAL B N 1
ATOM 4380 C CA . VAL B 1 225 ? -0.72 22.33 13.657 1 98.53 225 VAL B CA 1
ATOM 4381 C C . VAL B 1 225 ? 0.704 22.847 13.843 1 98.53 225 VAL B C 1
ATOM 4383 O O . VAL B 1 225 ? 1.644 22.33 13.234 1 98.53 225 VAL B O 1
ATOM 4386 N N . LEU B 1 226 ? 0.934 23.868 14.628 1 98.36 226 LEU B N 1
ATOM 4387 C CA . LEU B 1 226 ? 2.277 24.404 14.82 1 98.36 226 LEU B CA 1
ATOM 4388 C C . LEU B 1 226 ? 3.176 23.384 15.51 1 98.36 226 LEU B C 1
ATOM 4390 O O . LEU B 1 226 ? 4.382 23.338 15.253 1 98.36 226 LEU B O 1
ATOM 4394 N N . ASP B 1 227 ? 2.611 22.586 16.423 1 98.49 227 ASP B N 1
ATOM 4395 C CA . ASP B 1 227 ? 3.388 21.513 17.035 1 98.49 227 ASP B CA 1
ATOM 4396 C C . ASP B 1 227 ? 3.837 20.494 15.99 1 98.49 227 ASP B C 1
ATOM 4398 O O . ASP B 1 227 ? 4.941 19.952 16.078 1 98.49 227 ASP B O 1
ATOM 4402 N N . HIS B 1 228 ? 2.958 20.211 15.076 1 98.54 228 HIS B N 1
ATOM 4403 C CA . HIS B 1 228 ? 3.32 19.333 13.969 1 98.54 228 HIS B CA 1
ATOM 4404 C C . HIS B 1 228 ? 4.456 19.927 13.143 1 98.54 228 HIS B C 1
ATOM 4406 O O . HIS B 1 228 ? 5.399 19.221 12.778 1 98.54 228 HIS B O 1
ATOM 4412 N N . CYS B 1 229 ? 4.418 21.221 12.858 1 98.67 229 CYS B N 1
ATOM 4413 C CA . CYS B 1 229 ? 5.443 21.911 12.082 1 98.67 229 CYS B CA 1
ATOM 4414 C C . CYS B 1 229 ? 6.789 21.867 12.797 1 98.67 229 CYS B C 1
ATOM 4416 O O . CYS B 1 229 ? 7.824 21.65 12.165 1 98.67 229 CYS B O 1
ATOM 4418 N N . ILE B 1 230 ? 6.739 22.072 14.081 1 98.46 230 ILE B N 1
ATOM 4419 C CA . ILE B 1 230 ? 7.96 22.034 14.878 1 98.46 230 ILE B CA 1
ATOM 4420 C C . ILE B 1 230 ? 8.577 20.639 14.809 1 98.46 230 ILE B C 1
ATOM 4422 O O . ILE B 1 230 ? 9.792 20.498 14.644 1 98.46 230 ILE B O 1
ATOM 4426 N N . ALA B 1 231 ? 7.746 19.65 14.941 1 98.72 231 ALA B N 1
ATOM 4427 C CA . ALA B 1 231 ? 8.225 18.273 14.864 1 98.72 231 ALA B CA 1
ATOM 4428 C C . ALA B 1 231 ? 8.891 17.998 13.518 1 98.72 231 ALA B C 1
ATOM 4430 O O . ALA B 1 231 ? 9.989 17.44 13.465 1 98.72 231 ALA B O 1
ATOM 4431 N N . LEU B 1 232 ? 8.286 18.391 12.434 1 98.8 232 LEU B N 1
ATOM 4432 C CA . LEU B 1 232 ? 8.809 18.16 11.092 1 98.8 232 LEU B CA 1
ATOM 4433 C C . LEU B 1 232 ? 10.145 18.869 10.899 1 98.8 232 LEU B C 1
ATOM 4435 O O . LEU B 1 232 ? 11.051 18.332 10.259 1 98.8 232 LEU B O 1
ATOM 4439 N N . THR B 1 233 ? 10.23 20.084 11.436 1 98.55 233 THR B N 1
ATOM 4440 C CA . THR B 1 233 ? 11.476 20.837 11.345 1 98.55 233 THR B CA 1
ATOM 4441 C C . THR B 1 233 ? 12.602 20.11 12.076 1 98.55 233 THR B C 1
ATOM 4443 O O . THR B 1 233 ? 13.713 19.993 11.556 1 98.55 233 THR B O 1
ATOM 4446 N N . LYS B 1 234 ? 12.286 19.613 13.285 1 98.32 234 LYS B N 1
ATOM 4447 C CA . LYS B 1 234 ? 13.284 18.862 14.041 1 98.32 234 LYS B CA 1
ATOM 4448 C C . LYS B 1 234 ? 13.72 17.611 13.285 1 98.32 234 LYS B C 1
ATOM 4450 O O . LYS B 1 234 ? 14.909 17.285 13.246 1 98.32 234 LYS B O 1
ATOM 4455 N N . ILE B 1 235 ? 12.811 16.974 12.704 1 98.72 235 ILE B N 1
ATOM 4456 C CA . ILE B 1 235 ? 13.094 15.746 11.969 1 98.72 235 ILE B CA 1
ATOM 4457 C C . ILE B 1 235 ? 13.929 16.067 10.731 1 98.72 235 ILE B C 1
ATOM 4459 O O . ILE B 1 235 ? 14.836 15.312 10.374 1 98.72 235 ILE B O 1
ATOM 4463 N N . LEU B 1 236 ? 13.624 17.169 10.075 1 98.43 236 LEU B N 1
ATOM 4464 C CA . LEU B 1 236 ? 14.361 17.607 8.895 1 98.43 236 LEU B CA 1
ATOM 4465 C C . LEU B 1 236 ? 15.841 17.793 9.216 1 98.43 236 LEU B C 1
ATOM 4467 O O . LEU B 1 236 ? 16.705 17.394 8.432 1 98.43 236 LEU B O 1
ATOM 4471 N N . PHE B 1 237 ? 16.142 18.325 10.337 1 97.87 237 PHE B N 1
ATOM 4472 C CA . PHE B 1 237 ? 17.516 18.708 10.64 1 97.87 237 PHE B CA 1
ATOM 4473 C C . PHE B 1 237 ? 18.233 17.599 11.401 1 97.87 237 PHE B C 1
ATOM 4475 O O . PHE B 1 237 ? 19.448 17.437 11.273 1 97.87 237 PHE B O 1
ATOM 4482 N N . TYR B 1 238 ? 17.419 16.824 12.172 1 98.03 238 TYR B N 1
ATOM 4483 C CA . TYR B 1 238 ? 18.113 15.95 13.111 1 98.03 238 TYR B CA 1
ATOM 4484 C C . TYR B 1 238 ? 17.61 14.516 12.994 1 98.03 238 TYR B C 1
ATOM 4486 O O . TYR B 1 238 ? 18.134 13.612 13.65 1 98.03 238 TYR B O 1
ATOM 4494 N N . GLY B 1 239 ? 16.601 14.295 12.19 1 98.16 239 GLY B N 1
ATOM 4495 C CA . GLY B 1 239 ? 16.081 12.946 12.039 1 98.16 239 GLY B CA 1
ATOM 4496 C C . GLY B 1 239 ? 17.075 11.991 11.405 1 98.16 239 GLY B C 1
ATOM 4497 O O . GLY B 1 239 ? 18.034 12.422 10.761 1 98.16 239 GLY B O 1
ATOM 4498 N N . ARG B 1 240 ? 16.886 10.749 11.599 1 97.73 240 ARG B N 1
ATOM 4499 C CA . ARG B 1 240 ? 17.731 9.713 11.015 1 97.73 240 ARG B CA 1
ATOM 4500 C C . ARG B 1 240 ? 17.039 9.045 9.831 1 97.73 240 ARG B C 1
ATOM 4502 O O . ARG B 1 240 ? 15.892 8.607 9.941 1 97.73 240 ARG B O 1
ATOM 4509 N N . THR B 1 241 ? 17.745 8.919 8.707 1 97.49 241 THR B N 1
ATOM 4510 C CA . THR B 1 241 ? 17.208 8.264 7.519 1 97.49 241 THR B CA 1
ATOM 4511 C C . THR B 1 241 ? 16.8 6.827 7.83 1 97.49 241 THR B C 1
ATOM 4513 O O . THR B 1 241 ? 17.489 6.129 8.577 1 97.49 241 THR B O 1
ATOM 4516 N N . GLY B 1 242 ? 15.716 6.406 7.264 1 97.17 242 GLY B N 1
ATOM 4517 C CA . GLY B 1 242 ? 15.236 5.046 7.452 1 97.17 242 GLY B CA 1
ATOM 4518 C C . GLY B 1 242 ? 14.303 4.902 8.64 1 97.17 242 GLY B C 1
ATOM 4519 O O . GLY B 1 242 ? 13.672 3.858 8.817 1 97.17 242 GLY B O 1
ATOM 4520 N N . GLU B 1 243 ? 14.098 5.975 9.39 1 98.1 243 GLU B N 1
ATOM 4521 C CA . GLU B 1 243 ? 13.295 5.897 10.606 1 98.1 243 GLU B CA 1
ATOM 4522 C C . GLU B 1 243 ? 11.876 6.404 10.364 1 98.1 243 GLU B C 1
ATOM 4524 O O . GLU B 1 243 ? 11.612 7.071 9.361 1 98.1 243 GLU B O 1
ATOM 4529 N N . ILE B 1 244 ? 11.012 5.985 11.25 1 98.61 244 ILE B N 1
ATOM 4530 C CA . ILE B 1 244 ? 9.633 6.45 11.347 1 98.61 244 ILE B CA 1
ATOM 4531 C C . ILE B 1 244 ? 9.423 7.171 12.676 1 98.61 244 ILE B C 1
ATOM 4533 O O . ILE B 1 244 ? 9.887 6.707 13.721 1 98.61 244 ILE B O 1
ATOM 4537 N N . TYR B 1 245 ? 8.809 8.327 12.649 1 98.75 245 TYR B N 1
ATOM 4538 C CA . TYR B 1 245 ? 8.519 9.058 13.877 1 98.75 245 TYR B CA 1
ATOM 4539 C C . TYR B 1 245 ? 7.022 9.307 14.023 1 98.75 245 TYR B C 1
ATOM 4541 O O . TYR B 1 245 ? 6.394 9.885 13.133 1 98.75 245 TYR B O 1
ATOM 4549 N N . ASN B 1 246 ? 6.447 8.887 15.089 1 98.49 246 ASN B N 1
ATOM 4550 C CA . ASN B 1 246 ? 5.095 9.277 15.473 1 98.49 246 ASN B CA 1
ATOM 4551 C C . ASN B 1 246 ? 5.069 10.67 16.096 1 98.49 246 ASN B C 1
ATOM 4553 O O . ASN B 1 246 ? 5.96 11.025 16.87 1 98.49 246 ASN B O 1
ATOM 4557 N N . ILE B 1 247 ? 4.141 11.443 15.682 1 98.43 247 ILE B N 1
ATOM 4558 C CA . ILE B 1 247 ? 3.926 12.78 16.225 1 98.43 247 ILE B CA 1
ATOM 4559 C C . ILE B 1 247 ? 2.553 12.853 16.889 1 98.43 247 ILE B C 1
ATOM 4561 O O . ILE B 1 247 ? 1.525 12.805 16.209 1 98.43 247 ILE B O 1
ATOM 4565 N N . SER B 1 248 ? 2.53 13.027 18.159 1 96.6 248 SER B N 1
ATOM 4566 C CA . SER B 1 248 ? 1.256 12.988 18.869 1 96.6 248 SER B CA 1
ATOM 4567 C C . SER B 1 248 ? 1.288 13.873 20.111 1 96.6 248 SER B C 1
ATOM 4569 O O . SER B 1 248 ? 2.362 14.202 20.618 1 96.6 248 SER B O 1
ATOM 4571 N N . SER B 1 249 ? 0.161 14.233 20.528 1 93.5 249 SER B N 1
ATOM 4572 C CA . SER B 1 249 ? 0.043 15.032 21.743 1 93.5 249 SER B CA 1
ATOM 4573 C C . SER B 1 249 ? 0.019 14.148 22.986 1 93.5 249 SER B C 1
ATOM 4575 O O . SER B 1 249 ? 0.38 14.593 24.078 1 93.5 249 SER B O 1
ATOM 4577 N N . GLY B 1 250 ? -0.511 12.924 22.829 1 88.48 250 GLY B N 1
ATOM 4578 C CA . GLY B 1 250 ? -0.664 12.006 23.946 1 88.48 250 GLY B CA 1
ATOM 4579 C C . GLY B 1 250 ? -1.916 12.265 24.764 1 88.48 250 GLY B C 1
ATOM 4580 O O . GLY B 1 250 ? -2.163 11.586 25.763 1 88.48 250 GLY B O 1
ATOM 4581 N N . ASN B 1 251 ? -2.733 13.174 24.306 1 88.86 251 ASN B N 1
ATOM 4582 C CA . ASN B 1 251 ? -3.935 13.54 25.049 1 88.86 251 ASN B CA 1
ATOM 4583 C C . ASN B 1 251 ? -5.201 13.21 24.264 1 88.86 251 ASN B C 1
ATOM 4585 O O . ASN B 1 251 ? -5.395 13.706 23.153 1 88.86 251 ASN B O 1
ATOM 4589 N N . GLU B 1 252 ? -6.028 12.403 24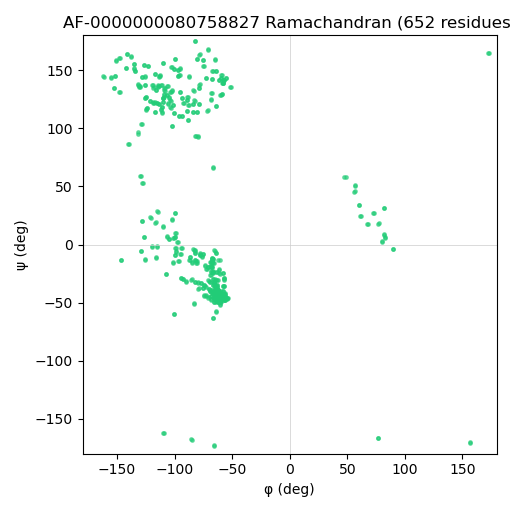.879 1 90.81 252 GLU B N 1
ATOM 4590 C CA . GLU B 1 252 ? -7.305 12.059 24.261 1 90.81 252 GLU B CA 1
ATOM 4591 C C . GLU B 1 252 ? -8.433 12.931 24.802 1 90.81 252 GLU B C 1
ATOM 4593 O O . GLU B 1 252 ? -8.404 13.343 25.964 1 90.81 252 GLU B O 1
ATOM 4598 N N . ILE B 1 253 ? -9.401 13.153 23.964 1 92.21 253 ILE B N 1
ATOM 4599 C CA . ILE B 1 253 ? -10.574 13.929 24.351 1 92.21 253 ILE B CA 1
ATOM 4600 C C . ILE B 1 253 ? -11.762 13.542 23.473 1 92.21 253 ILE B C 1
ATOM 4602 O O . ILE B 1 253 ? -11.589 13.192 22.303 1 92.21 253 ILE B O 1
ATOM 4606 N N . SER B 1 254 ? -12.903 13.518 24.044 1 90.7 254 SER B N 1
ATOM 4607 C CA . SER B 1 254 ? -14.096 13.196 23.269 1 90.7 254 SER B CA 1
ATOM 4608 C C . SER B 1 254 ? -14.512 14.366 22.383 1 90.7 254 SER B C 1
ATOM 4610 O O . SER B 1 254 ? -14.235 15.523 22.703 1 90.7 254 SER B O 1
ATOM 4612 N N . ASP B 1 255 ? -15.17 14.025 21.315 1 91.59 255 ASP B N 1
ATOM 4613 C CA . ASP B 1 255 ? -15.718 15.063 20.448 1 91.59 255 ASP B CA 1
ATOM 4614 C C . ASP B 1 255 ? -16.65 15.991 21.224 1 91.59 255 ASP B C 1
ATOM 4616 O O . ASP B 1 255 ? -16.688 17.197 20.969 1 91.59 255 ASP B O 1
ATOM 4620 N N . PHE B 1 256 ? -17.343 15.404 22.139 1 91.95 256 PHE B N 1
ATOM 4621 C CA . PHE B 1 256 ? -18.259 16.171 22.976 1 91.95 256 PHE B CA 1
ATOM 4622 C C . PHE B 1 256 ? -17.5 17.201 23.804 1 91.95 256 PHE B C 1
ATOM 4624 O O . PHE B 1 256 ? -17.89 18.369 23.859 1 91.95 256 PHE B O 1
ATOM 4631 N N . ASP B 1 257 ? -16.44 16.785 24.403 1 93.66 257 ASP B N 1
ATOM 4632 C CA . ASP B 1 257 ? -15.666 17.677 25.261 1 93.66 257 ASP B CA 1
ATOM 4633 C C . ASP B 1 257 ? -14.969 18.76 24.44 1 93.66 257 ASP B C 1
ATOM 4635 O O . ASP B 1 257 ? -14.804 19.89 24.906 1 93.66 257 ASP B O 1
ATOM 4639 N N . VAL B 1 258 ? -14.584 18.434 23.239 1 95.4 258 VAL B N 1
ATOM 4640 C CA . VAL B 1 258 ? -13.987 19.428 22.353 1 95.4 258 VAL B CA 1
ATOM 4641 C C . VAL B 1 258 ? -15.021 20.496 22.004 1 95.4 258 VAL B C 1
ATOM 4643 O O . VAL B 1 258 ? -14.731 21.694 22.066 1 95.4 258 VAL B O 1
ATOM 4646 N N . ALA B 1 259 ? -16.184 20.035 21.665 1 95.67 259 ALA B N 1
ATOM 4647 C CA . ALA B 1 259 ? -17.261 20.962 21.329 1 95.67 259 ALA B CA 1
ATOM 4648 C C . ALA B 1 259 ? -17.582 21.88 22.506 1 95.67 259 ALA B C 1
ATOM 4650 O O . ALA B 1 259 ? -17.772 23.085 22.327 1 95.67 259 ALA B O 1
ATOM 4651 N N . LYS B 1 260 ? -17.6 21.312 23.64 1 95.48 260 LYS B N 1
ATOM 4652 C CA . LYS B 1 260 ? -17.868 22.085 24.849 1 95.48 260 LYS B CA 1
ATOM 4653 C C . LYS B 1 260 ? -16.798 23.151 25.068 1 95.48 260 LYS B C 1
ATOM 4655 O O . LYS B 1 260 ? -17.111 24.289 25.425 1 95.48 260 LYS B O 1
ATOM 4660 N N . LYS B 1 261 ? -15.58 22.748 24.901 1 96.59 261 LYS B N 1
ATOM 4661 C CA . LYS B 1 261 ? -14.477 23.691 25.063 1 96.59 261 LYS B CA 1
ATOM 4662 C C . LYS B 1 261 ? -14.587 24.842 24.068 1 96.59 261 LYS B C 1
ATOM 4664 O O . LYS B 1 261 ? -14.293 25.991 24.406 1 96.59 261 LYS B O 1
ATOM 4669 N N . ILE B 1 262 ? -14.945 24.511 22.856 1 97.74 262 ILE B N 1
ATOM 4670 C CA . ILE B 1 262 ? -15.078 25.522 21.814 1 97.74 262 ILE B CA 1
ATOM 4671 C C . ILE B 1 262 ? -16.202 26.491 22.175 1 97.74 262 ILE B C 1
ATOM 4673 O O . ILE B 1 262 ? -16.031 27.709 22.089 1 97.74 262 ILE B O 1
ATOM 4677 N N . LEU B 1 263 ? -17.321 25.981 22.612 1 97.33 263 LEU B N 1
ATOM 4678 C CA . LEU B 1 263 ? -18.452 26.812 23.008 1 97.33 263 LEU B CA 1
ATOM 4679 C C . LEU B 1 263 ? -18.073 27.731 24.165 1 97.33 263 LEU B C 1
ATOM 4681 O O . LEU B 1 263 ? -18.411 28.917 24.158 1 97.33 263 LEU B O 1
ATOM 4685 N N . GLY B 1 264 ? -17.38 27.183 25.057 1 97.12 264 GLY B N 1
ATOM 4686 C CA . GLY B 1 264 ? -16.917 27.977 26.184 1 97.12 264 GLY B CA 1
ATOM 4687 C C . GLY B 1 264 ? -16.011 29.122 25.774 1 97.12 264 GLY B C 1
ATOM 4688 O O . GLY B 1 264 ? -16.12 30.228 26.308 1 97.12 264 GLY B O 1
ATOM 4689 N N . LEU B 1 265 ? -15.126 28.898 24.888 1 97.2 265 LEU B N 1
ATOM 4690 C CA . LEU B 1 265 ? -14.152 29.885 24.434 1 97.2 265 LEU B CA 1
ATOM 4691 C C . LEU B 1 265 ? -14.833 30.998 23.645 1 97.2 265 LEU B C 1
ATOM 4693 O O . LEU B 1 265 ? -14.332 32.123 23.592 1 97.2 265 LEU B O 1
ATOM 4697 N N . VAL B 1 266 ? -15.994 30.627 23.053 1 96.54 266 VAL B N 1
ATOM 4698 C CA . VAL B 1 266 ? -16.688 31.633 22.254 1 96.54 266 VAL B CA 1
ATOM 4699 C C . VAL B 1 266 ? -17.818 32.253 23.073 1 96.54 266 VAL B C 1
ATOM 4701 O O . VAL B 1 266 ? -18.528 33.138 22.591 1 96.54 266 VAL B O 1
ATOM 4704 N N . GLY B 1 267 ? -18.046 31.81 24.25 1 95.38 267 GLY B N 1
ATOM 4705 C CA . GLY B 1 267 ? -19.033 32.372 25.158 1 95.38 267 GLY B CA 1
ATOM 4706 C C . GLY B 1 267 ? -20.442 31.88 24.886 1 95.38 267 GLY B C 1
ATOM 4707 O O . GLY B 1 267 ? -21.404 32.644 24.997 1 95.38 267 GLY B O 1
ATOM 4708 N N . LYS B 1 268 ? -20.558 30.676 24.416 1 94.81 268 LYS B N 1
ATOM 4709 C CA . LYS B 1 268 ? -21.857 30.074 24.128 1 94.81 268 LYS B CA 1
ATOM 4710 C C . LYS B 1 268 ? -22.175 28.956 25.117 1 94.81 268 LYS B C 1
ATOM 4712 O O . LYS B 1 268 ? -21.268 28.346 25.685 1 94.81 268 LYS B O 1
ATOM 4717 N N . PRO B 1 269 ? -23.409 28.67 25.299 1 93.49 269 PRO B N 1
ATOM 4718 C CA . PRO B 1 269 ? -23.795 27.633 26.26 1 93.49 269 PRO B CA 1
ATOM 4719 C C . PRO B 1 269 ? -23.656 26.222 25.692 1 93.49 269 PRO B C 1
ATOM 4721 O O . PRO B 1 269 ? -23.759 26.028 24.478 1 93.49 269 PRO B O 1
ATOM 4724 N N . ASP B 1 270 ? -23.583 25.26 26.561 1 91.1 270 ASP B N 1
ATOM 4725 C CA . ASP B 1 270 ? -23.465 23.847 26.212 1 91.1 270 ASP B CA 1
ATOM 4726 C C . ASP B 1 270 ? -24.735 23.343 25.529 1 91.1 270 ASP B C 1
ATOM 4728 O O . ASP B 1 270 ? -24.71 22.324 24.835 1 91.1 270 ASP B O 1
ATOM 4732 N N . SER B 1 271 ? -25.832 24.016 25.772 1 89.72 271 SER B N 1
ATOM 4733 C CA . SER B 1 271 ? -27.117 23.613 25.21 1 89.72 271 SER B CA 1
ATOM 4734 C C . SER B 1 271 ? -27.109 23.707 23.688 1 89.72 271 SER B C 1
ATOM 4736 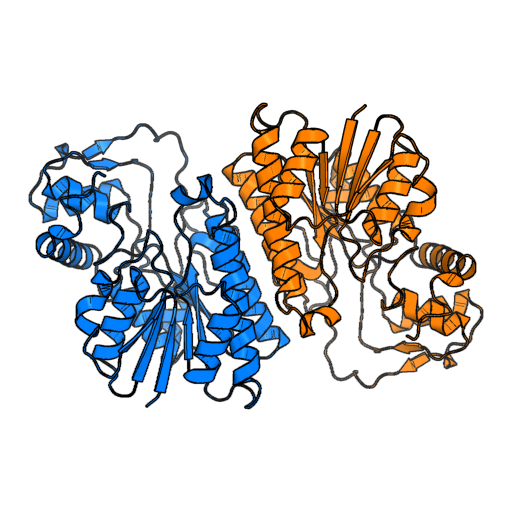O O . SER B 1 271 ? -27.999 23.172 23.024 1 89.72 271 SER B O 1
ATOM 4738 N N . ALA B 1 272 ? -26.073 24.247 23.208 1 91.16 272 ALA B N 1
ATOM 4739 C CA . ALA B 1 272 ? -25.948 24.378 21.759 1 91.16 272 ALA B CA 1
ATOM 4740 C C . ALA B 1 272 ? -25.445 23.08 21.133 1 91.16 272 ALA B C 1
ATOM 4742 O O . ALA B 1 272 ? -25.409 22.948 19.907 1 91.16 272 ALA B O 1
ATOM 4743 N N . ILE B 1 273 ? -25.094 22.049 21.935 1 92.78 273 ILE B N 1
ATOM 4744 C CA . ILE B 1 273 ? -24.652 20.753 21.432 1 92.78 273 ILE B CA 1
ATOM 4745 C C . ILE B 1 273 ? -25.857 19.837 21.233 1 92.78 273 ILE B C 1
ATOM 4747 O O . ILE B 1 273 ? -26.68 19.679 22.138 1 92.78 273 ILE B O 1
ATOM 4751 N N . GLU B 1 274 ? -25.949 19.3 20.045 1 91.15 274 GLU B N 1
ATOM 4752 C CA . GLU B 1 274 ? -26.942 18.278 19.73 1 91.15 274 GLU B CA 1
ATOM 4753 C C . GLU B 1 274 ? -26.295 16.902 19.596 1 91.15 274 GLU B C 1
ATOM 4755 O O . GLU B 1 274 ? -25.338 16.732 18.838 1 91.15 274 GLU B O 1
ATOM 4760 N N . LYS B 1 275 ? -26.87 15.972 20.321 1 84.3 275 LYS B N 1
ATOM 4761 C CA . LYS B 1 275 ? -26.321 14.619 20.305 1 84.3 275 LYS B CA 1
ATOM 4762 C C . LYS B 1 275 ? -26.85 13.825 19.115 1 84.3 275 LYS B C 1
ATOM 4764 O O . LYS B 1 275 ? -28.049 13.848 18.83 1 84.3 275 LYS B O 1
ATOM 4769 N N . ALA B 1 276 ? -25.978 13.423 18.36 1 79.58 276 ALA B N 1
ATOM 4770 C CA . ALA B 1 276 ? -26.364 12.524 17.276 1 79.58 276 ALA B CA 1
ATOM 4771 C C . ALA B 1 276 ? -26.46 11.083 17.766 1 79.58 276 ALA B C 1
ATOM 4773 O O . ALA B 1 276 ? -25.73 10.679 18.675 1 79.58 276 ALA B O 1
ATOM 4774 N N . ASP B 1 277 ? -27.568 10.242 17.485 1 64.91 277 ASP B N 1
ATOM 4775 C CA . ASP B 1 277 ? -27.836 8.872 17.913 1 64.91 277 ASP B CA 1
ATOM 4776 C C . ASP B 1 277 ? -26.836 7.898 17.295 1 64.91 277 ASP B C 1
ATOM 4778 O O . ASP B 1 277 ? -27.071 7.365 16.209 1 64.91 277 ASP B O 1
ATOM 4782 N N . ASP B 1 278 ? -25.617 7.952 17.631 1 62.84 278 ASP B N 1
ATOM 4783 C CA . ASP B 1 278 ? -24.784 6.864 17.128 1 62.84 278 ASP B CA 1
ATOM 4784 C C . ASP B 1 278 ? -24.141 6.089 18.275 1 62.84 278 ASP B C 1
ATOM 4786 O O . ASP B 1 278 ? -23.059 5.52 18.118 1 62.84 278 ASP B O 1
ATOM 4790 N N . SER B 1 279 ? -24.71 6.142 19.421 1 57.38 279 SER B N 1
ATOM 4791 C CA . SER B 1 279 ? -24.173 5.599 20.665 1 57.38 279 SER B CA 1
ATOM 4792 C C . SER B 1 279 ? -23.972 4.09 20.567 1 57.38 279 SER B C 1
ATOM 4794 O O . SER B 1 279 ? -23.283 3.495 21.399 1 57.38 279 SER B O 1
ATOM 4796 N N . SER B 1 280 ? -24.567 3.559 19.527 1 57.09 280 SER B N 1
ATOM 4797 C CA . SER B 1 280 ? -24.497 2.102 19.499 1 57.09 280 SER B CA 1
ATOM 4798 C C . SER B 1 280 ? -23.167 1.623 18.928 1 57.09 280 SER B C 1
ATOM 4800 O O . SER B 1 280 ? -22.803 0.455 19.084 1 57.09 280 SER B O 1
ATOM 4802 N N . LEU B 1 281 ? -22.347 2.484 18.418 1 61.35 281 LEU B N 1
ATOM 4803 C CA . LEU B 1 281 ? -21.108 1.99 17.827 1 61.35 281 LEU B CA 1
ATOM 4804 C C . LEU B 1 281 ? -19.963 2.054 18.832 1 61.35 281 LEU B C 1
ATOM 4806 O O . LEU B 1 281 ? -19.862 3.01 19.604 1 61.35 281 LEU B O 1
ATOM 4810 N N . PRO B 1 282 ? -19.275 0.922 18.919 1 64.07 282 PRO B N 1
ATOM 4811 C CA . PRO B 1 282 ? -18.12 0.925 19.819 1 64.07 282 PRO B CA 1
ATOM 4812 C C . PRO B 1 282 ? -17.118 2.029 19.49 1 64.07 282 PRO B C 1
ATOM 4814 O O . PRO B 1 282 ? -16.97 2.406 18.324 1 64.07 282 PRO B O 1
ATOM 4817 N N . THR B 1 283 ? -16.627 2.488 20.585 1 67.21 283 THR B N 1
ATOM 4818 C CA . THR B 1 283 ? -15.591 3.504 20.44 1 67.21 283 THR B CA 1
ATOM 4819 C C . THR B 1 283 ? -14.32 2.9 19.851 1 67.21 283 THR B C 1
ATOM 4821 O O . THR B 1 283 ? -13.857 1.851 20.304 1 67.21 283 THR B O 1
ATOM 4824 N N . LYS B 1 284 ? -13.843 3.431 18.798 1 78.33 284 LYS B N 1
ATOM 4825 C CA . LYS B 1 284 ? -12.537 3.089 18.242 1 78.33 284 LYS B CA 1
ATOM 4826 C C . LYS B 1 284 ? -11.5 4.156 18.582 1 78.33 284 LYS B C 1
ATOM 4828 O O . LYS B 1 284 ? -11.808 5.349 18.589 1 78.33 284 LYS B O 1
ATOM 4833 N N . ARG B 1 285 ? -10.414 3.634 19.033 1 82.84 285 ARG B N 1
ATOM 4834 C CA . ARG B 1 285 ? -9.345 4.504 19.512 1 82.84 285 ARG B CA 1
ATOM 4835 C C . ARG B 1 285 ? -8.07 4.304 18.699 1 82.84 285 ARG B C 1
ATOM 4837 O O . ARG B 1 285 ? -7.734 3.177 18.329 1 82.84 285 ARG B O 1
ATOM 4844 N N . CYS B 1 286 ? -7.463 5.372 18.33 1 85.19 286 CYS B N 1
ATOM 4845 C CA . CYS B 1 286 ? -6.126 5.372 17.746 1 85.19 286 CYS B CA 1
ATOM 4846 C C . CYS B 1 286 ? -5.234 6.404 18.425 1 85.19 286 CYS B C 1
ATOM 4848 O O . CYS B 1 286 ? -5.258 7.583 18.066 1 85.19 286 CYS B O 1
ATOM 4850 N N . ILE B 1 287 ? -4.416 5.966 19.401 1 91.11 287 ILE B N 1
ATOM 4851 C CA . ILE B 1 287 ? -3.505 6.843 20.129 1 91.11 287 ILE B CA 1
ATOM 4852 C C . ILE B 1 287 ? -2.06 6.462 19.814 1 91.11 287 ILE B C 1
ATOM 4854 O O . ILE B 1 287 ? -1.713 5.279 19.797 1 91.11 287 ILE B O 1
ATOM 4858 N N . LEU B 1 288 ? -1.312 7.489 19.579 1 95.71 288 LEU B N 1
ATOM 4859 C CA . LEU B 1 288 ? 0.068 7.247 19.173 1 95.71 288 LEU B CA 1
ATOM 4860 C C . LEU B 1 288 ? 1.02 7.424 20.352 1 95.71 288 LEU B C 1
ATOM 4862 O O . LEU B 1 288 ? 0.708 8.142 21.304 1 95.71 288 LEU B O 1
ATOM 4866 N N . ASN B 1 289 ? 2.102 6.728 20.321 1 95.48 289 ASN B N 1
ATOM 4867 C CA . ASN B 1 289 ? 3.247 6.898 21.208 1 95.48 289 ASN B CA 1
ATOM 4868 C C . ASN B 1 289 ? 4.373 7.671 20.528 1 95.48 289 ASN B C 1
ATOM 4870 O O . ASN B 1 289 ? 5.013 7.162 19.607 1 95.48 289 ASN B O 1
ATOM 4874 N N . SER B 1 290 ? 4.658 8.881 21.008 1 96.03 290 SER B N 1
ATOM 4875 C CA . SER B 1 290 ? 5.673 9.714 20.371 1 96.03 290 SER B CA 1
ATOM 4876 C C . SER B 1 290 ? 6.978 9.694 21.159 1 96.03 290 SER B C 1
ATOM 4878 O O . SER B 1 290 ? 7.781 10.624 21.063 1 96.03 290 SER B O 1
ATOM 4880 N N . TYR B 1 291 ? 7.208 8.739 21.95 1 96.07 291 TYR B N 1
ATOM 4881 C CA . TYR B 1 291 ? 8.395 8.646 22.793 1 96.07 291 TYR B CA 1
ATOM 4882 C C . TYR B 1 291 ? 9.666 8.7 21.955 1 96.07 291 TYR B C 1
ATOM 4884 O O . TYR B 1 291 ? 10.657 9.315 22.356 1 96.07 291 TYR B O 1
ATOM 4892 N N . LYS B 1 292 ? 9.721 8.052 20.875 1 97.07 292 LYS B N 1
ATOM 4893 C CA . LYS B 1 292 ? 10.894 8.033 20.006 1 97.07 292 LYS B CA 1
ATOM 4894 C C . LYS B 1 292 ? 11.3 9.447 19.6 1 97.07 292 LYS B C 1
ATOM 4896 O O . LYS B 1 292 ? 12.485 9.788 19.621 1 97.07 292 LYS B O 1
ATOM 4901 N N . LEU B 1 293 ? 10.332 10.226 19.172 1 97.62 293 LEU B N 1
ATOM 4902 C CA . LEU B 1 293 ? 10.579 11.609 18.78 1 97.62 293 LEU B CA 1
ATOM 4903 C C . LEU B 1 293 ? 11.073 12.431 19.966 1 97.62 293 LEU B C 1
ATOM 4905 O O . LEU B 1 293 ? 11.993 13.24 19.826 1 97.62 293 LEU B O 1
ATOM 4909 N N . LYS B 1 294 ? 10.461 12.233 21.064 1 96.54 294 LYS B N 1
ATOM 4910 C CA . LYS B 1 294 ? 10.845 12.935 22.286 1 96.54 294 LYS B CA 1
ATOM 4911 C C . LYS B 1 294 ? 12.273 12.585 22.695 1 96.54 294 LYS B C 1
ATOM 4913 O O . LYS B 1 294 ? 13.086 13.475 22.954 1 96.54 294 LYS B O 1
ATOM 4918 N N . SER B 1 295 ? 12.57 11.335 22.737 1 96.64 295 SER B N 1
ATOM 4919 C CA . SER B 1 295 ? 13.848 10.854 23.251 1 96.64 295 SER B CA 1
ATOM 4920 C C . SER B 1 295 ? 14.982 11.146 22.274 1 96.64 295 SER B C 1
ATOM 4922 O O . SER B 1 295 ? 16.092 11.488 22.688 1 96.64 295 SER B O 1
ATOM 4924 N N . ASN B 1 296 ? 14.716 11.058 21.017 1 95.82 296 ASN B N 1
ATOM 4925 C CA . ASN B 1 296 ? 15.778 11.162 20.021 1 95.82 296 ASN B CA 1
ATOM 4926 C C . ASN B 1 296 ? 15.991 12.606 19.578 1 95.82 296 ASN B C 1
ATOM 4928 O O . ASN B 1 296 ? 17.104 12.991 19.215 1 95.82 296 ASN B O 1
ATOM 4932 N N . LEU B 1 297 ? 14.891 13.383 19.579 1 97.28 297 LEU B N 1
ATOM 4933 C CA . LEU B 1 297 ? 15.003 14.698 18.958 1 97.28 297 LEU B CA 1
ATOM 4934 C C . LEU B 1 297 ? 14.549 15.793 19.917 1 97.28 297 LEU B C 1
ATOM 4936 O O . LEU B 1 297 ? 14.397 16.95 19.518 1 97.28 297 LEU B O 1
ATOM 4940 N N . ASN B 1 298 ? 14.262 15.432 21.173 1 96.39 298 ASN B N 1
ATOM 4941 C CA . ASN B 1 298 ? 13.871 16.387 22.205 1 96.39 298 ASN B CA 1
ATOM 4942 C C . ASN B 1 298 ? 12.649 17.199 21.784 1 96.39 298 ASN B C 1
ATOM 4944 O O . ASN B 1 298 ? 12.678 18.431 21.809 1 96.39 298 ASN B O 1
ATOM 4948 N N . TRP B 1 299 ? 11.646 16.497 21.36 1 97.07 299 TRP B N 1
ATOM 4949 C CA . TRP B 1 299 ? 10.404 17.141 20.947 1 97.07 299 TRP B CA 1
ATOM 4950 C C . TRP B 1 299 ? 9.257 16.758 21.876 1 97.07 299 TRP B C 1
ATOM 4952 O O . TRP B 1 299 ? 9.141 15.6 22.284 1 97.07 299 TRP B O 1
ATOM 4962 N N . SER B 1 300 ? 8.501 17.695 22.23 1 95.1 300 SER B N 1
ATOM 4963 C CA . SER B 1 300 ? 7.229 17.528 22.926 1 95.1 300 SER B CA 1
ATOM 4964 C C . SER B 1 300 ? 6.238 18.62 22.535 1 95.1 300 SER B C 1
ATOM 4966 O O . SER B 1 300 ? 6.63 19.659 21.999 1 95.1 300 SER B O 1
ATOM 4968 N N . ILE B 1 301 ? 5.042 18.362 22.757 1 95.3 301 ILE B N 1
ATOM 4969 C CA . ILE B 1 301 ? 4.022 19.345 22.408 1 95.3 301 ILE B CA 1
ATOM 4970 C C . ILE B 1 301 ? 4.282 20.647 23.162 1 95.3 301 ILE B C 1
ATOM 4972 O O . ILE B 1 301 ? 4.684 20.628 24.327 1 95.3 301 ILE B O 1
ATOM 4976 N N . LYS B 1 302 ? 4.032 21.743 22.514 1 95.99 302 LYS B N 1
ATOM 4977 C CA . LYS B 1 302 ? 4.21 23.061 23.118 1 95.99 302 LYS B CA 1
ATOM 4978 C C . LYS B 1 302 ? 2.864 23.714 23.418 1 95.99 302 LYS B C 1
ATOM 4980 O O . LYS B 1 302 ? 2.755 24.532 24.334 1 95.99 302 LYS B O 1
ATOM 4985 N N . PHE B 1 303 ? 1.853 23.329 22.689 1 96.23 303 PHE B N 1
ATOM 4986 C CA . PHE B 1 303 ? 0.542 23.953 22.826 1 96.23 303 PHE B CA 1
ATOM 4987 C C . PHE B 1 303 ? -0.446 22.996 23.482 1 96.23 303 PHE B C 1
ATOM 4989 O O . PHE B 1 303 ? -0.666 21.888 22.989 1 96.23 303 PHE B O 1
ATOM 4996 N N . LYS B 1 304 ? -1.038 23.485 24.503 1 95.55 304 LYS B N 1
ATOM 4997 C CA . LYS B 1 304 ? -2.166 22.744 25.059 1 95.55 304 LYS B CA 1
ATOM 4998 C C . LYS B 1 304 ? -3.41 22.902 24.189 1 95.55 304 LYS B C 1
ATOM 5000 O O . LYS B 1 304 ? -3.505 23.841 23.396 1 95.55 304 LYS B O 1
ATOM 5005 N N . LEU B 1 305 ? -4.298 21.973 24.354 1 96.52 305 LEU B N 1
ATOM 5006 C CA . LEU B 1 305 ? -5.485 21.952 23.508 1 96.52 305 LEU B CA 1
ATOM 5007 C C . LEU B 1 305 ? -6.212 23.292 23.556 1 96.52 305 LEU B C 1
ATOM 5009 O O . LEU B 1 305 ? -6.575 23.844 22.515 1 96.52 305 LEU B O 1
ATOM 5013 N N . GLU B 1 306 ? -6.424 23.855 24.713 1 96.51 306 GLU B N 1
ATOM 5014 C CA . GLU B 1 306 ? -7.179 25.093 24.881 1 96.51 306 GLU B CA 1
ATOM 5015 C C . GLU B 1 306 ? -6.49 26.259 24.176 1 96.51 306 GLU B C 1
ATOM 5017 O O . GLU B 1 306 ? -7.151 27.093 23.554 1 96.51 306 GLU B O 1
ATOM 5022 N N . GLU B 1 307 ? -5.159 26.309 24.287 1 97.26 307 GLU B N 1
ATOM 5023 C CA . GLU B 1 307 ? -4.388 27.361 23.632 1 97.26 307 GLU B CA 1
ATOM 5024 C C . GLU B 1 307 ? -4.511 27.273 22.114 1 97.26 307 GLU B C 1
ATOM 5026 O O . GLU B 1 307 ? -4.714 28.287 21.442 1 97.26 307 GLU B O 1
ATOM 5031 N N . GLY B 1 308 ? -4.37 26.039 21.605 1 97.91 308 GLY B N 1
ATOM 5032 C CA . GLY B 1 308 ? -4.518 25.842 20.172 1 97.91 308 GLY B CA 1
ATOM 5033 C C . GLY B 1 308 ? -5.902 26.196 19.66 1 97.91 308 GLY B C 1
ATOM 5034 O O . GLY B 1 308 ? -6.041 26.782 18.585 1 97.91 308 GLY B O 1
ATOM 5035 N N . LEU B 1 309 ? -6.9 25.84 20.472 1 98.15 309 LEU B N 1
ATOM 5036 C CA . LEU B 1 309 ? -8.274 26.15 20.093 1 98.15 309 LEU B CA 1
ATOM 5037 C C . LEU B 1 309 ? -8.506 27.657 20.073 1 98.15 309 LEU B C 1
ATOM 5039 O O . LEU B 1 309 ? -9.17 28.176 19.172 1 98.15 309 LEU B O 1
ATOM 5043 N N . ARG B 1 310 ? -7.955 28.376 21.061 1 98.25 310 ARG B N 1
ATOM 5044 C CA . ARG B 1 310 ? -8.091 29.828 21.11 1 98.25 310 ARG B CA 1
ATOM 5045 C C . ARG B 1 310 ? -7.495 30.476 19.864 1 98.25 310 ARG B C 1
ATOM 5047 O O . ARG B 1 310 ? -8.111 31.358 19.262 1 98.25 310 ARG B O 1
ATOM 5054 N N . GLU B 1 311 ? -6.291 29.996 19.528 1 97.96 311 GLU B N 1
ATOM 5055 C CA . GLU B 1 311 ? -5.618 30.53 18.348 1 97.96 311 GLU B CA 1
ATOM 5056 C C . GLU B 1 311 ? -6.408 30.227 17.077 1 97.96 311 GLU B C 1
ATOM 5058 O O . GLU B 1 311 ? -6.476 31.058 16.169 1 97.96 311 GLU B O 1
ATOM 5063 N N . THR B 1 312 ? -6.983 29.059 17.027 1 98.32 312 THR B N 1
ATOM 5064 C CA . THR B 1 312 ? -7.755 28.642 15.861 1 98.32 312 THR B CA 1
ATOM 5065 C C . THR B 1 312 ? -9.033 29.466 15.735 1 98.32 312 THR B C 1
ATOM 5067 O O . THR B 1 312 ? -9.378 29.924 14.644 1 98.32 312 THR B O 1
ATOM 5070 N N . ILE B 1 313 ? -9.736 29.673 16.845 1 98.15 313 ILE B N 1
ATOM 5071 C CA . ILE B 1 313 ? -10.96 30.466 16.875 1 98.15 313 ILE B CA 1
ATOM 5072 C C . ILE B 1 313 ? -10.657 31.897 16.437 1 98.15 313 ILE B C 1
ATOM 5074 O O . ILE B 1 313 ? -11.388 32.473 15.627 1 98.15 313 ILE B O 1
ATOM 5078 N N . LEU B 1 314 ? -9.542 32.438 16.974 1 98.15 314 LEU B N 1
ATOM 5079 C CA . LEU B 1 314 ? -9.139 33.792 16.608 1 98.15 314 LEU B CA 1
ATOM 5080 C C . LEU B 1 314 ? -8.898 33.901 15.106 1 98.15 314 LEU B C 1
ATOM 5082 O O . LEU B 1 314 ? -9.288 34.889 14.481 1 98.15 314 LEU B O 1
ATOM 5086 N N . TRP B 1 315 ? -8.294 32.894 14.557 1 97.28 315 TRP B N 1
ATOM 5087 C CA . TRP B 1 315 ? -8.035 32.891 13.122 1 97.28 315 TRP B CA 1
ATOM 5088 C C . TRP B 1 315 ? -9.339 32.924 12.332 1 97.28 315 TRP B C 1
ATOM 5090 O O . TRP B 1 315 ? -9.469 33.679 11.366 1 97.28 315 TRP B O 1
ATOM 5100 N N . TYR B 1 316 ? -10.276 32.123 12.685 1 96.08 316 TYR B N 1
ATOM 5101 C CA . TYR B 1 316 ? -11.546 32.071 11.97 1 96.08 316 TYR B CA 1
ATOM 5102 C C . TYR B 1 316 ? -12.316 33.376 12.131 1 96.08 316 TYR B C 1
ATOM 5104 O O . TYR B 1 316 ? -13.009 33.813 11.209 1 96.08 316 TYR B O 1
ATOM 5112 N N . LYS B 1 317 ? -12.182 34.048 13.295 1 96.54 317 LYS B N 1
ATOM 5113 C CA . LYS B 1 317 ? -12.805 35.351 13.509 1 96.54 317 LYS B CA 1
ATOM 5114 C C . LYS B 1 317 ? -12.188 36.411 12.602 1 96.54 317 LYS B C 1
ATOM 5116 O O . LYS B 1 317 ? -12.889 37.298 12.109 1 96.54 317 LYS B O 1
ATOM 5121 N N . GLN B 1 318 ? -10.871 36.252 12.367 1 96.46 318 GLN B N 1
ATOM 5122 C CA . GLN B 1 318 ? -10.128 37.253 11.608 1 96.46 318 GLN B CA 1
ATOM 5123 C C . GLN B 1 318 ? -10.21 36.978 10.109 1 96.46 318 GLN B C 1
ATOM 5125 O O . GLN B 1 318 ? -9.857 37.835 9.296 1 96.46 318 GLN B O 1
ATOM 5130 N N . ASN B 1 319 ? -10.725 35.817 9.732 1 94.65 319 ASN B N 1
ATOM 5131 C CA . ASN B 1 319 ? -10.809 35.438 8.325 1 94.65 319 ASN B CA 1
ATOM 5132 C C . ASN B 1 319 ? -12.211 34.961 7.956 1 94.65 319 ASN B C 1
ATOM 5134 O O . ASN B 1 319 ? -12.377 33.862 7.422 1 94.65 319 ASN B O 1
ATOM 5138 N N . PRO B 1 320 ? -13.215 35.797 8.132 1 93.39 320 PRO B N 1
ATOM 5139 C CA . PRO B 1 320 ? -14.6 35.388 7.887 1 93.39 320 PRO B CA 1
ATOM 5140 C C . PRO B 1 320 ? -14.86 35.027 6.427 1 93.39 320 PRO B C 1
ATOM 5142 O O . PRO B 1 320 ? -15.747 34.222 6.134 1 93.39 320 PRO B O 1
ATOM 5145 N N . ASP B 1 321 ? -14.098 35.511 5.497 1 90.56 321 ASP B N 1
ATOM 5146 C CA . ASP B 1 321 ? -14.284 35.26 4.071 1 90.56 321 ASP B CA 1
ATOM 5147 C C . ASP B 1 321 ? -13.993 33.8 3.728 1 90.56 321 ASP B C 1
ATOM 5149 O O . ASP B 1 321 ? -14.428 33.303 2.688 1 90.56 321 ASP B O 1
ATOM 5153 N N . ARG B 1 322 ? -13.338 33.144 4.676 1 90.01 322 ARG B N 1
ATOM 5154 C CA . ARG B 1 322 ? -12.941 31.761 4.435 1 90.01 322 ARG B CA 1
ATOM 5155 C C . ARG B 1 322 ? -14.106 30.807 4.675 1 90.01 322 ARG B C 1
ATOM 5157 O O . ARG B 1 322 ? -14.085 29.664 4.213 1 90.01 322 ARG B O 1
ATOM 5164 N N . TRP B 1 323 ? -15.158 31.307 5.362 1 90.09 323 TRP B N 1
ATOM 5165 C CA . TRP B 1 323 ? -16.145 30.305 5.752 1 90.09 323 TRP B CA 1
ATOM 5166 C C . TRP B 1 323 ? -17.551 30.895 5.748 1 90.09 323 TRP B C 1
ATOM 5168 O O . TRP B 1 323 ? -18.541 30.159 5.741 1 90.09 323 TRP B O 1
ATOM 5178 N N . LYS B 1 324 ? -17.826 32.09 5.686 1 87.41 324 LYS B N 1
ATOM 5179 C CA . LYS B 1 324 ? -19.149 32.694 5.815 1 87.41 324 LYS B CA 1
ATOM 5180 C C . LYS B 1 324 ? -20.014 32.388 4.596 1 87.41 324 LYS B C 1
ATOM 5182 O O . LYS B 1 324 ? -21.231 32.234 4.715 1 87.41 324 LYS B O 1
ATOM 5187 N N . ASN B 1 325 ? -19.302 32.252 3.491 1 76 325 ASN B N 1
ATOM 5188 C CA . ASN B 1 325 ? -20.091 32.035 2.284 1 76 325 ASN B CA 1
ATOM 5189 C C . ASN B 1 325 ? -20.135 30.558 1.901 1 76 325 ASN B C 1
ATOM 5191 O O . ASN B 1 325 ? -20.534 30.213 0.787 1 76 325 ASN B O 1
ATOM 5195 N N . VAL B 1 326 ? -19.654 29.787 2.792 1 74.68 326 VAL B N 1
ATOM 5196 C CA . VAL B 1 326 ? -19.609 28.367 2.457 1 74.68 326 VAL B CA 1
ATOM 5197 C C . VAL B 1 326 ? -20.7 27.621 3.222 1 74.68 326 VAL B C 1
ATOM 5199 O O . VAL B 1 326 ? -20.903 27.857 4.415 1 74.68 326 VAL B O 1
ATOM 5202 N N . GLU B 1 327 ? -21.587 26.98 2.433 1 65.6 327 GLU B N 1
ATOM 5203 C CA . GLU B 1 327 ? -22.624 26.161 3.054 1 65.6 327 GLU B CA 1
ATOM 5204 C C . GLU B 1 327 ? -22.035 24.888 3.654 1 65.6 327 GLU B C 1
ATOM 5206 O O . GLU B 1 327 ? -21.322 24.147 2.974 1 65.6 327 GLU B O 1
ATOM 5211 N N . LEU B 1 328 ? -22.097 24.723 4.89 1 66.48 328 LEU B N 1
ATOM 5212 C CA . LEU B 1 328 ? -21.612 23.534 5.582 1 66.48 328 LEU B CA 1
ATOM 5213 C C . LEU B 1 328 ? -22.684 22.449 5.615 1 66.48 328 LEU B C 1
ATOM 5215 O O . LEU B 1 328 ? -23.878 22.752 5.675 1 66.48 328 LEU B O 1
#

pLDDT: mean 92.99, std 9.1, range [50.48, 98.95]

Solvent-accessible surface area (backbone atoms only — not comparable to full-atom values): 34418 Å² total; per-residue (Å²): 120,46,32,34,34,28,29,21,25,31,22,34,69,28,16,52,33,52,56,57,46,55,75,74,38,85,56,48,31,38,40,30,31,25,60,62,48,96,71,29,37,69,78,56,43,53,90,43,65,82,40,92,45,43,44,80,43,84,42,51,55,62,38,52,68,58,47,41,49,51,47,68,73,62,57,49,38,30,37,40,41,49,52,64,53,81,65,63,77,52,34,80,83,35,72,53,47,31,43,46,37,26,28,48,10,45,47,38,51,50,52,44,49,48,59,69,35,46,78,60,74,43,71,84,41,41,35,37,43,60,52,49,42,51,22,48,21,66,36,78,57,89,84,59,59,42,44,77,81,52,56,74,46,26,49,31,58,57,30,10,18,44,41,25,24,50,36,34,55,51,3,39,26,65,65,69,65,43,46,31,31,40,34,26,30,47,52,66,46,44,68,71,48,60,57,86,38,69,67,45,38,42,50,52,24,52,77,64,76,38,68,36,77,32,47,73,50,40,48,45,37,59,31,41,46,67,48,55,38,51,51,52,52,48,41,71,77,66,51,59,70,73,40,64,38,35,44,46,59,76,48,74,47,36,47,47,58,51,50,45,50,50,24,54,76,73,73,45,63,69,82,41,56,40,79,45,96,55,72,82,52,78,51,54,38,63,45,53,40,31,58,65,37,28,73,75,63,73,48,72,72,79,64,51,71,68,58,36,49,52,54,27,51,50,44,50,69,75,40,48,84,79,49,73,84,53,88,127,118,46,30,34,34,29,30,20,26,32,24,33,67,28,18,52,32,53,57,58,45,56,76,75,38,85,56,48,32,38,41,31,31,26,61,63,50,96,72,31,37,67,78,55,41,52,92,43,65,81,39,92,45,43,44,82,42,84,40,50,56,61,38,54,67,57,47,41,49,51,46,67,74,62,56,50,38,29,37,40,40,48,52,65,53,82,64,64,77,55,34,78,83,36,74,54,46,33,42,45,38,26,27,46,10,46,48,37,51,49,52,43,48,49,58,69,36,46,78,61,73,42,72,85,42,42,36,36,43,59,51,48,44,50,20,48,22,66,38,79,59,88,82,61,59,42,42,76,80,51,56,76,46,26,50,31,56,56,29,10,18,46,40,23,25,50,34,36,54,51,3,39,26,65,65,68,64,43,46,32,30,40,35,25,31,47,52,66,46,45,70,68,49,60,58,87,39,70,67,46,36,40,50,51,22,53,77,64,75,39,68,34,76,31,46,74,50,42,47,45,37,58,31,40,44,67,49,54,38,52,50,51,53,48,41,71,77,67,52,58,69,72,40,63,37,35,46,48,58,76,47,75,45,36,48,47,58,51,50,44,52,51,25,53,76,72,73,45,64,70,83,40,56,39,78,46,95,53,73,83,51,78,51,54,37,63,44,52,39,30,59,67,35,27,74,75,63,72,48,73,70,81,63,52,71,68,57,38,48,51,55,26,51,52,44,52,69,75,40,46,86,79,49,74,84,54,88,127

Foldseek 3Di:
DAEEEEEPLQADLNVLLVVLVVVVDVPYAYEYEYQCPPRGDCVSNVVCPPPPRYHYDHDALLPLVVLLVVCVPRVHQEYEYPWADDDCVCCVVPVCRRLSRLANSLVSNVVSCCVSCVVVPNPSHEYEYEAALLQLPWDLDPPDADEPPRDGDHDDPNSVSNNNSVVVQLVCCVVRVHFYEYEHEWAEDAPRGDCPDLLNVLLVCLVVVAAREFAFQEKGFYAYSVLVSVLVVLCSVFNGGSYYFYHGQQDMDGSLVSSCLSNVLSVHDSVSYDYDPPVVDRYIYRHHDRVVSCVRRVGHGDDDPSRRSNNRSVNCVVCVVSPVPDDD/DAEEEEEPLQADLNVLLVVLVVVVDVPYAYEYEYQCPPRGDCVSNVVCPPPPRYHYDHDALLPLVVLLVVCVVRVHQEYEYPWADDDCVCCVVPVCRRLSRLANSLVSNVVSCCVSCVVVPNPSHEYEYEAALLQLPWDLDPPDADEPPRDGDHDDPNSVSNNNSVVVQLVCCVVRVHFYEYEHEWAEDAPRGDCPDLLNVLLVCLVVVAAREFAFQEKGFYAYSVLVSVLVVLCSVFNGGSYYAYHGQQDMDGSLVSSCLSNVLSVHDSVSYDYDPPVVDRYIYRHHDRVCSCVRRVGHGDDDPSRRSNNRSVNCVVCVVSPVPDDD

Sequence (656 aa):
MKVMLVTGGAGFVGSNFIRFFLRRNKNFIIINMDNLSSTSNLENVKDLEKSPRYHFVKGSITNHELVNYVIKRHRPDCIINFASESSLDNCANNPLNFTQTNVLGTQTLLESARYFWGKNKFQGNLFIQVSTGEVYGSTPANDVFFSEEAPLLSDNPFSASKAGADMLVKSYTITYGFPAIITRCCPTYGPCQHIGNFIPKCIINALSDKPITVCENKVREWIYVLDHCIALTKILFYGRTGEIYNISSGNEISDFDVAKKILGLVGKPDSAIEKADDSSLPTKRCILNSYKLKSNLNWSIKFKLEEGLRETILWYKQNPDRWKNVELMKVMLVTGGAGFVGSNFIRFFLRRNKNFIIINMDNLSSTSNLENVKDLEKSPRYHFVKGSITNHELVNYVIKRHRPDCIINFASESSLDNCANNPLNFTQTNVLGTQTLLESARYFWGKNKFQGNLFIQVSTGEVYGSTPANDVFFSEEAPLLSDNPFSASKAGADMLVKSYTITYGFPAIITRCCPTYGPCQHIGNFIPKCIINALSDKPITVCENKVREWIYVLDHCIALTKILFYGRTGEIYNISSGNEISDFDVAKKILGLVGKPDSAIEKADDSSLPTKRCILNSYKLKSNLNWSIKFKLEEGLRETILWYKQNPDRWKNVEL

Secondary structure (DSSP, 8-state):
-EEEEEETTTSHHHHHHHHHHHHH-TTEEEEEEE---TT--GGGGGGGTT-TTEEEEE--TT-HHHHHHHHHHH--SEEEE------SGGGTT-TTHHIIIIIIIHHHHHHHHHHHHHTTTTTT-EEEEEEEGGGG--BS-TT--B-TTS-----SHHHHHHHHHHHHHHHHHHHH---EEEEEE--EE-TT--TTSHHHHHHHHHHTTPPEEEETT-EEE-EEHHHHHHHHHHHHHHPPTT-EEEE----EEEHHHHHHHHHHHHT--GGGEEEES-TTSPPPB--B--HHHHHHH-----S-HHHHHHHHHHHHHH-GGGTTTS--/-EEEEEETTTSHHHHHHHHHHHHH-TTEEEEEEE---TT--GGGGGGGTT-TTEEEEE--TT-HHHHHHHHHHH--SEEEE------SGGGTT-TTHHIIIIIIIHHHHHHHHHHHHHTTTTTT-EEEEEEEGGGG--BS-TT--B-TTS-----SHHHHHHHHHHHHHHHHHHHH---EEEEEE--EE-TT--TTSHHHHHHHHHHTTPPEEEETT-EEE-EEHHHHHHHHHHHHHHPPTT-EEEE----EEEHHHHHHHHHHHHT--GGGEEEES-TTSPPPB--B--HHHHHHH-----S-HHHHHHHHHHHHHH-GGGTTTS--

InterPro domains:
  IPR016040 NAD(P)-binding domain [PF16363] (5-312)
  IPR036291 NAD(P)-binding domain superfamily [SSF51735] (1-325)

Organism: Acetivibrio thermocellus (strain ATCC 27405 / DSM 1237 / JCM 9322 / NBRC 103400 / NCIMB 10682 / NRRL B-4536 / VPI 7372) (NCBI:txid203119)